Protein AF-A0A7S1F095-F1 (afdb_monomer)

Sequence (383 aa):
MRNNSYHDTFQRATTIHGTDYAVVQHNVAYRCMGHNYFTEDGDEDYVLFEHNLAVAPVAHALLLSDDTDPAGFWLPGFGQWHRHNLATNCVRGWRIQVHAGAGAASTDMTFFNNSAHACGFGWHLKPPHAPPTMNTFYSFTAFRCNVGMFYYGTGNIVHEDHRFVECNTGHFQNHLVPNDIHTPPFFLDVYLVGNVEQNATVTKVNSHGLRAPKDGAFWFVSGMTAINYFDQPVTFGCFKNICTMRYERSKFVNSEVYTFSSLGKTGIIHDIDGTMTGHANAFITGFKEYLAFPDLCWNSSNHANGIVCGSDGSLRIRLLEVDKPNPWQLVATSLTVVTTAGADQIDYDTEEFYGWGIPVITGQTYDLKVDVSNSWTSFQLTY

Structure (mmCIF, N/CA/C/O backbone):
data_AF-A0A7S1F095-F1
#
_entry.id   AF-A0A7S1F095-F1
#
loop_
_atom_site.group_PDB
_atom_site.id
_atom_site.type_symbol
_atom_site.label_atom_id
_atom_site.label_alt_id
_atom_site.label_comp_id
_atom_site.label_asym_id
_atom_site.label_entity_id
_atom_site.label_seq_id
_atom_site.pdbx_PDB_ins_code
_atom_site.Cartn_x
_atom_site.Cartn_y
_atom_site.Cartn_z
_atom_site.occupancy
_atom_site.B_iso_or_equiv
_atom_site.auth_seq_id
_atom_site.auth_comp_id
_atom_site.auth_asym_id
_atom_site.auth_atom_id
_atom_site.pdbx_PDB_model_num
ATOM 1 N N . MET A 1 1 ? 10.317 1.646 -29.746 1.00 92.00 1 MET A N 1
ATOM 2 C CA . MET A 1 1 ? 11.625 1.024 -29.445 1.00 92.00 1 MET A CA 1
ATOM 3 C C . MET A 1 1 ? 11.418 -0.427 -29.033 1.00 92.00 1 MET A C 1
ATOM 5 O O . MET A 1 1 ? 10.626 -0.680 -28.130 1.00 92.00 1 MET A O 1
ATOM 9 N N . ARG A 1 2 ? 12.052 -1.389 -29.719 1.00 96.56 2 ARG A N 1
ATOM 10 C CA . ARG A 1 2 ? 11.865 -2.822 -29.434 1.00 96.56 2 ARG A CA 1
ATOM 11 C C . ARG A 1 2 ? 13.169 -3.611 -29.470 1.00 96.56 2 ARG A C 1
ATOM 13 O O . ARG A 1 2 ? 13.981 -3.337 -30.349 1.00 96.56 2 ARG A O 1
ATOM 20 N N . ASN A 1 3 ? 13.310 -4.605 -28.589 1.00 98.00 3 ASN A N 1
ATOM 21 C CA . ASN A 1 3 ? 14.433 -5.556 -28.558 1.00 98.00 3 ASN A CA 1
ATOM 22 C C . ASN A 1 3 ? 15.817 -4.902 -28.382 1.00 98.00 3 ASN A C 1
ATOM 24 O O . ASN A 1 3 ? 16.787 -5.329 -29.006 1.00 98.00 3 ASN A O 1
ATOM 28 N N . ASN A 1 4 ? 15.912 -3.852 -27.562 1.00 97.94 4 ASN A N 1
ATOM 29 C CA . ASN A 1 4 ? 17.173 -3.156 -27.289 1.00 97.94 4 ASN A CA 1
ATOM 30 C C . ASN A 1 4 ? 17.729 -3.518 -25.912 1.00 97.94 4 ASN A C 1
ATOM 32 O O . ASN A 1 4 ? 16.985 -3.855 -24.991 1.00 97.94 4 ASN A O 1
ATOM 36 N N . SER A 1 5 ? 19.043 -3.371 -25.766 1.00 97.44 5 SER A N 1
ATOM 37 C CA . SER A 1 5 ? 19.730 -3.423 -24.479 1.00 97.44 5 SER A CA 1
ATOM 38 C C . SER A 1 5 ? 20.489 -2.119 -24.274 1.00 97.44 5 SER A C 1
ATOM 40 O O . SER A 1 5 ? 21.421 -1.819 -25.016 1.00 97.44 5 SER A O 1
ATOM 42 N N . TYR A 1 6 ? 20.095 -1.362 -23.258 1.00 97.88 6 TYR A N 1
ATOM 43 C CA . TYR A 1 6 ? 20.777 -0.165 -22.789 1.00 97.88 6 TYR A CA 1
ATOM 44 C C . TYR A 1 6 ? 21.553 -0.538 -21.533 1.00 97.88 6 TYR A C 1
ATOM 46 O O . TYR A 1 6 ? 20.979 -1.104 -20.600 1.00 97.88 6 TYR A O 1
ATOM 54 N N . HIS A 1 7 ? 22.851 -0.258 -21.503 1.00 96.88 7 HIS A N 1
ATOM 55 C CA . HIS A 1 7 ? 23.661 -0.528 -20.325 1.00 96.88 7 HIS A CA 1
ATOM 56 C C . HIS A 1 7 ? 24.694 0.573 -20.095 1.00 96.88 7 HIS A C 1
ATOM 58 O O . HIS A 1 7 ? 25.282 1.074 -21.053 1.00 96.88 7 HIS A O 1
ATOM 64 N N . ASP A 1 8 ? 24.880 0.959 -18.831 1.00 97.50 8 ASP A N 1
ATOM 65 C CA . ASP A 1 8 ? 25.903 1.919 -18.387 1.00 97.50 8 ASP A CA 1
ATOM 66 C C . ASP A 1 8 ? 25.904 3.243 -19.185 1.00 97.50 8 ASP A C 1
ATOM 68 O O . ASP A 1 8 ? 26.946 3.848 -19.448 1.00 97.50 8 ASP A O 1
ATOM 72 N N . THR A 1 9 ? 24.723 3.698 -19.608 1.00 95.88 9 THR A N 1
ATOM 73 C CA . THR A 1 9 ? 24.556 4.927 -20.389 1.00 95.88 9 THR A CA 1
ATOM 74 C C . THR A 1 9 ? 24.689 6.160 -19.497 1.00 95.88 9 THR A C 1
ATOM 76 O O . THR A 1 9 ? 24.161 6.191 -18.390 1.00 95.88 9 THR A O 1
ATOM 79 N N . PHE A 1 10 ? 25.306 7.235 -20.002 1.00 95.31 10 PHE A N 1
ATOM 80 C CA . PHE A 1 10 ? 25.390 8.537 -19.310 1.00 95.31 10 PHE A CA 1
ATOM 81 C C . PHE A 1 10 ? 24.090 9.367 -19.372 1.00 95.31 10 PHE A C 1
ATOM 83 O O . PHE A 1 10 ? 24.093 10.562 -19.090 1.00 95.31 10 PHE A O 1
ATOM 90 N N . GLN A 1 11 ? 22.997 8.742 -19.806 1.00 93.06 11 GLN A N 1
ATOM 91 C CA . GLN A 1 11 ? 21.661 9.303 -20.006 1.00 93.06 11 GLN A CA 1
ATOM 92 C C . GLN A 1 11 ? 20.618 8.217 -19.710 1.00 93.06 11 GLN A C 1
ATOM 94 O O . GLN A 1 11 ? 20.976 7.038 -19.587 1.00 93.06 11 GLN A O 1
ATOM 99 N N . ARG A 1 12 ? 19.339 8.606 -19.670 1.00 95.38 12 ARG A N 1
ATOM 100 C CA . ARG A 1 12 ? 18.192 7.692 -19.546 1.00 95.38 12 ARG A CA 1
ATOM 101 C C . ARG A 1 12 ? 18.194 6.646 -20.663 1.00 95.38 12 ARG A C 1
ATOM 103 O O . ARG A 1 12 ? 18.709 6.901 -21.753 1.00 95.38 12 ARG A O 1
ATOM 110 N N . ALA A 1 13 ? 17.604 5.475 -20.418 1.00 96.81 13 ALA A N 1
ATOM 111 C CA . ALA A 1 13 ? 17.544 4.420 -21.437 1.00 96.81 13 ALA A CA 1
ATOM 112 C C . ALA A 1 13 ? 16.537 4.763 -22.543 1.00 96.81 13 ALA A C 1
ATOM 114 O O . ALA A 1 13 ? 16.790 4.570 -23.731 1.00 96.81 13 ALA A O 1
ATOM 115 N N . THR A 1 14 ? 15.371 5.277 -22.160 1.00 96.75 14 THR A N 1
ATOM 116 C CA . THR A 1 14 ? 14.345 5.737 -23.092 1.00 96.75 14 THR A CA 1
ATOM 117 C C . THR A 1 14 ? 13.612 6.925 -22.494 1.00 96.75 14 THR A C 1
ATOM 119 O O . THR A 1 14 ? 13.040 6.814 -21.412 1.00 96.75 14 THR A O 1
ATOM 122 N N . THR A 1 15 ? 13.601 8.023 -23.243 1.00 94.56 15 THR A N 1
ATOM 123 C CA . THR A 1 15 ? 12.754 9.189 -22.992 1.00 94.56 15 THR A CA 1
ATOM 124 C C . THR A 1 15 ? 11.673 9.238 -24.064 1.00 94.56 15 THR A C 1
ATOM 126 O O . THR A 1 15 ? 11.970 9.093 -25.253 1.00 94.56 15 THR A O 1
ATOM 129 N N . ILE A 1 16 ? 10.434 9.438 -23.639 1.00 93.38 16 ILE A N 1
ATOM 130 C CA . ILE A 1 16 ? 9.281 9.730 -24.482 1.00 93.38 16 ILE A CA 1
ATOM 131 C C . ILE A 1 16 ? 8.815 11.118 -24.061 1.00 93.38 16 ILE A C 1
ATOM 133 O O . ILE A 1 16 ? 8.598 11.340 -22.876 1.00 93.38 16 ILE A O 1
ATOM 137 N N . HIS A 1 17 ? 8.736 12.037 -25.016 1.00 90.75 17 HIS A N 1
ATOM 138 C CA . HIS A 1 17 ? 8.408 13.436 -24.766 1.00 90.75 17 HIS A CA 1
ATOM 139 C C . HIS A 1 17 ? 7.457 13.918 -25.861 1.00 90.75 17 HIS A C 1
ATOM 141 O O . HIS A 1 17 ? 7.792 13.783 -27.047 1.00 90.75 17 HIS A O 1
ATOM 147 N N . GLY A 1 18 ? 6.282 14.431 -25.489 1.00 87.25 18 GLY A N 1
ATOM 148 C CA . GLY A 1 18 ? 5.264 14.930 -26.425 1.00 87.25 18 GLY A CA 1
ATOM 149 C C . GLY A 1 18 ? 4.903 13.929 -27.529 1.00 87.25 18 GLY A C 1
ATOM 150 O O . GLY A 1 18 ? 4.821 14.292 -28.705 1.00 87.25 18 GLY A O 1
ATOM 151 N N . THR A 1 19 ? 4.825 12.636 -27.187 1.00 90.06 19 THR A N 1
ATOM 152 C CA . THR A 1 19 ? 4.617 11.543 -28.149 1.00 90.06 19 THR A CA 1
ATOM 153 C C . THR A 1 19 ? 3.543 10.568 -27.678 1.00 90.06 19 THR A C 1
ATOM 155 O O . THR A 1 19 ? 3.777 9.776 -26.765 1.00 90.06 19 THR A O 1
ATOM 158 N N . ASP A 1 20 ? 2.433 10.521 -28.410 1.00 89.69 20 ASP A N 1
ATOM 159 C CA . ASP A 1 20 ? 1.357 9.554 -28.182 1.00 89.69 20 ASP A CA 1
ATOM 160 C C . ASP A 1 20 ? 1.628 8.198 -28.845 1.00 89.69 20 ASP A C 1
ATOM 162 O O . ASP A 1 20 ? 2.347 8.088 -29.845 1.00 89.69 20 ASP A O 1
ATOM 166 N N . TYR A 1 21 ? 0.997 7.144 -28.320 1.00 92.06 21 TYR A N 1
ATOM 167 C CA . TYR A 1 21 ? 1.010 5.781 -28.874 1.00 92.06 21 TYR A CA 1
ATOM 168 C C . TYR A 1 21 ? 2.414 5.186 -29.068 1.00 92.06 21 TYR A C 1
ATOM 170 O O . TYR A 1 21 ? 2.614 4.245 -29.850 1.00 92.06 21 TYR A O 1
ATOM 178 N N . ALA A 1 22 ? 3.414 5.712 -28.359 1.00 94.94 22 ALA A N 1
ATOM 179 C CA . ALA A 1 22 ? 4.757 5.168 -28.395 1.00 94.94 22 ALA A CA 1
ATOM 180 C C . ALA A 1 22 ? 4.749 3.716 -27.893 1.00 94.94 22 ALA A C 1
ATOM 182 O O . ALA A 1 22 ? 4.138 3.384 -26.879 1.00 94.94 22 ALA A O 1
ATOM 183 N N . VAL A 1 23 ? 5.461 2.833 -28.599 1.00 97.62 23 VAL A N 1
ATOM 184 C CA . VAL A 1 23 ? 5.600 1.427 -28.199 1.00 97.62 23 VAL A CA 1
ATOM 185 C C . VAL A 1 23 ? 7.027 1.155 -27.750 1.00 97.62 23 VAL A C 1
ATOM 187 O O . VAL A 1 23 ? 7.952 1.155 -28.571 1.00 97.62 23 VAL A O 1
ATOM 190 N N . VAL A 1 24 ? 7.199 0.865 -26.464 1.00 98.19 24 VAL A N 1
ATOM 191 C CA . VAL A 1 24 ? 8.459 0.467 -25.832 1.00 98.19 24 VAL A CA 1
ATOM 192 C C . VAL A 1 24 ? 8.303 -0.957 -25.324 1.00 98.19 24 VAL A C 1
ATOM 194 O O . VAL A 1 24 ? 7.600 -1.206 -24.349 1.00 98.19 24 VAL A O 1
ATOM 197 N N . GLN A 1 25 ? 8.922 -1.917 -26.013 1.00 98.44 25 GLN A N 1
ATOM 198 C CA . GLN A 1 25 ? 8.675 -3.332 -25.741 1.00 98.44 25 GLN A CA 1
ATOM 199 C C . GLN A 1 25 ? 9.932 -4.198 -25.784 1.00 98.44 25 GLN A C 1
ATOM 201 O O . GLN A 1 25 ? 10.768 -4.005 -26.665 1.00 98.44 25 GLN A O 1
ATOM 206 N N . HIS A 1 26 ? 10.034 -5.204 -24.916 1.00 98.62 26 HIS A N 1
ATOM 207 C CA . HIS A 1 26 ? 11.139 -6.176 -24.928 1.00 98.62 26 HIS A CA 1
ATOM 208 C C . HIS A 1 26 ? 12.529 -5.532 -24.818 1.00 98.62 26 HIS A C 1
ATOM 210 O O . HIS A 1 26 ? 13.480 -5.976 -25.462 1.00 98.62 26 HIS A O 1
ATOM 216 N N . ASN A 1 27 ? 12.656 -4.442 -24.063 1.00 98.69 27 ASN A N 1
ATOM 217 C CA . ASN A 1 27 ? 13.944 -3.793 -23.852 1.00 98.69 27 ASN A CA 1
ATOM 218 C C . ASN A 1 27 ? 14.511 -4.142 -22.473 1.00 98.69 27 ASN A C 1
ATOM 220 O O . ASN A 1 27 ? 13.770 -4.422 -21.532 1.00 98.69 27 ASN A O 1
ATOM 224 N N . VAL A 1 28 ? 15.833 -4.070 -22.350 1.00 98.75 28 VAL A N 1
ATOM 225 C CA . VAL A 1 28 ? 16.550 -4.156 -21.076 1.00 98.75 28 VAL A CA 1
ATOM 226 C C . VAL A 1 28 ? 17.274 -2.837 -20.840 1.00 98.75 28 VAL A C 1
ATOM 228 O O . VAL A 1 28 ? 17.957 -2.347 -21.734 1.00 98.75 28 VAL A O 1
ATOM 231 N N . ALA A 1 29 ? 17.138 -2.275 -19.645 1.00 98.62 29 ALA A N 1
ATOM 232 C CA . ALA A 1 29 ? 17.885 -1.115 -19.181 1.00 98.62 29 ALA A CA 1
ATOM 233 C C . ALA A 1 29 ? 18.638 -1.482 -17.897 1.00 98.62 29 ALA A C 1
ATOM 235 O O . ALA A 1 29 ? 18.014 -1.814 -16.888 1.00 98.62 29 ALA A O 1
ATOM 236 N N . TYR A 1 30 ? 19.970 -1.448 -17.935 1.00 98.56 30 TYR A N 1
ATOM 237 C CA . TYR A 1 30 ? 20.841 -1.843 -16.828 1.00 98.56 30 TYR A CA 1
ATOM 238 C C . TYR A 1 30 ? 21.819 -0.727 -16.470 1.00 98.56 30 TYR A C 1
ATOM 240 O O . TYR A 1 30 ? 22.659 -0.353 -17.283 1.00 98.56 30 TYR A O 1
ATOM 248 N N . ARG A 1 31 ? 21.756 -0.216 -15.235 1.00 97.94 31 ARG A N 1
ATOM 249 C CA . ARG A 1 31 ? 22.688 0.822 -14.752 1.00 97.94 31 ARG A CA 1
ATOM 250 C C . ARG A 1 31 ? 22.759 2.074 -15.640 1.00 97.94 31 ARG A C 1
ATOM 252 O O . ARG A 1 31 ? 23.811 2.697 -15.759 1.00 97.94 31 ARG A O 1
ATOM 259 N N . CYS A 1 32 ? 21.649 2.451 -16.266 1.00 97.94 32 CYS A N 1
ATOM 260 C CA . CYS A 1 32 ? 21.550 3.725 -16.971 1.00 97.94 32 CYS A CA 1
ATOM 261 C C . CYS A 1 32 ? 21.511 4.881 -15.959 1.00 97.94 32 CYS A C 1
ATOM 263 O O . CYS A 1 32 ? 20.953 4.738 -14.869 1.00 97.94 32 CYS A O 1
ATOM 265 N N . MET A 1 33 ? 22.119 6.015 -16.307 1.00 97.44 33 MET A N 1
ATOM 266 C CA . MET A 1 33 ? 22.045 7.240 -15.508 1.00 97.44 33 MET A CA 1
ATOM 267 C C . MET A 1 33 ? 20.665 7.899 -15.658 1.00 97.44 33 MET A C 1
ATOM 269 O O . MET A 1 33 ? 20.157 8.027 -16.769 1.00 97.44 33 MET A O 1
ATOM 273 N N . GLY A 1 34 ? 20.079 8.362 -14.556 1.00 96.69 34 GLY A N 1
ATOM 274 C CA . GLY A 1 34 ? 18.705 8.863 -14.504 1.00 96.69 34 GLY A CA 1
ATOM 275 C C . GLY A 1 34 ? 17.657 7.750 -14.511 1.00 96.69 34 GLY A C 1
ATOM 276 O O . GLY A 1 34 ? 17.954 6.590 -14.219 1.00 96.69 34 GLY A O 1
ATOM 277 N N . HIS A 1 35 ? 16.403 8.098 -14.803 1.00 96.88 35 HIS A N 1
ATOM 278 C CA . HIS A 1 35 ? 15.335 7.101 -14.953 1.00 96.88 35 HIS A CA 1
ATOM 279 C C . HIS A 1 35 ? 15.621 6.157 -16.138 1.00 96.88 35 HIS A C 1
ATOM 281 O O . HIS A 1 35 ? 16.143 6.582 -17.168 1.00 96.88 35 HIS A O 1
ATOM 287 N N . ASN A 1 36 ? 15.252 4.877 -16.032 1.00 98.06 36 ASN A N 1
ATOM 288 C CA . ASN A 1 36 ? 15.426 3.947 -17.154 1.00 98.06 36 ASN A CA 1
ATOM 289 C C . ASN A 1 36 ? 14.403 4.249 -18.263 1.00 98.06 36 ASN A C 1
ATOM 291 O O . ASN A 1 36 ? 14.785 4.665 -19.356 1.00 98.06 36 ASN A O 1
ATOM 295 N N . TYR A 1 37 ? 13.113 4.078 -17.971 1.00 97.81 37 TYR A N 1
ATOM 296 C CA . TYR A 1 37 ? 12.012 4.412 -18.875 1.00 97.81 37 TYR A CA 1
ATOM 297 C C . TYR A 1 37 ? 11.272 5.640 -18.345 1.00 97.81 37 TYR A C 1
ATOM 299 O O . TYR A 1 37 ? 10.747 5.604 -17.232 1.00 97.81 37 TYR A O 1
ATOM 307 N N . PHE A 1 38 ? 11.264 6.719 -19.123 1.00 94.56 38 PHE A N 1
ATOM 308 C CA . PHE A 1 38 ? 10.806 8.042 -18.707 1.00 94.56 38 PHE A CA 1
ATOM 309 C C . PHE A 1 38 ? 9.848 8.625 -19.749 1.00 94.56 38 PHE A C 1
ATOM 311 O O . PHE A 1 38 ? 10.194 8.723 -20.924 1.00 94.56 38 PHE A O 1
ATOM 318 N N . THR A 1 39 ? 8.649 8.989 -19.318 1.00 90.75 39 THR A N 1
ATOM 319 C CA . THR A 1 39 ? 7.674 9.802 -20.071 1.00 90.75 39 THR A CA 1
ATOM 320 C C . THR A 1 39 ? 7.653 11.173 -19.424 1.00 90.75 39 THR A C 1
ATOM 322 O O . THR A 1 39 ? 7.488 11.163 -18.223 1.00 90.75 39 THR A O 1
ATOM 325 N N . GLU A 1 40 ? 7.888 12.290 -20.098 1.00 84.69 40 GLU A N 1
ATOM 326 C CA . GLU A 1 40 ? 8.374 13.515 -19.436 1.00 84.69 40 GLU A CA 1
ATOM 327 C C . GLU A 1 40 ? 7.278 14.423 -18.864 1.00 84.69 40 GLU A C 1
ATOM 329 O O . GLU A 1 40 ? 7.224 14.623 -17.648 1.00 84.69 40 GLU A O 1
ATOM 334 N N . ASP A 1 41 ? 6.399 14.953 -19.714 1.00 75.44 41 ASP A N 1
ATOM 335 C CA . ASP A 1 41 ? 5.518 16.074 -19.350 1.00 75.44 41 ASP A CA 1
ATOM 336 C C . ASP A 1 41 ? 4.057 15.654 -19.140 1.00 75.44 41 ASP A C 1
ATOM 338 O O . ASP A 1 41 ? 3.227 16.426 -18.649 1.00 75.44 41 ASP A O 1
ATOM 342 N N . GLY A 1 42 ? 3.725 14.404 -19.455 1.00 75.94 42 GLY A N 1
ATOM 343 C CA . GLY A 1 42 ? 2.394 13.844 -19.266 1.00 75.94 42 GLY A CA 1
ATOM 344 C C . GLY A 1 42 ? 1.391 14.275 -20.320 1.00 75.94 42 GLY A C 1
ATOM 345 O O . GLY A 1 42 ? 0.220 13.948 -20.186 1.00 75.94 42 GLY A O 1
ATOM 346 N N . ASP A 1 43 ? 1.830 14.980 -21.359 1.00 76.19 43 ASP A N 1
ATOM 347 C CA . ASP A 1 43 ? 1.086 15.136 -22.607 1.00 76.19 43 ASP A CA 1
ATOM 348 C C . ASP A 1 43 ? 1.279 13.930 -23.550 1.00 76.19 43 ASP A C 1
ATOM 350 O O . ASP A 1 43 ? 0.884 13.994 -24.709 1.00 76.19 43 ASP A O 1
ATOM 354 N N . GLU A 1 44 ? 1.883 12.835 -23.062 1.00 84.62 44 GLU A N 1
ATOM 355 C CA . GLU A 1 44 ? 2.032 11.572 -23.784 1.00 84.62 44 GLU A CA 1
ATOM 356 C C . GLU A 1 44 ? 0.930 10.569 -23.426 1.00 84.62 44 GLU A C 1
ATOM 358 O O . GLU A 1 44 ? 0.956 9.927 -22.368 1.00 84.62 44 GLU A O 1
ATOM 363 N N . ASP A 1 45 ? 0.006 10.348 -24.356 1.00 81.88 45 ASP A N 1
ATOM 364 C CA . ASP A 1 45 ? -1.109 9.430 -24.165 1.00 81.88 45 ASP A CA 1
ATOM 365 C C . ASP A 1 45 ? -0.859 8.041 -24.779 1.00 81.88 45 ASP A C 1
ATOM 367 O O . ASP A 1 45 ? -0.198 7.863 -25.808 1.00 81.88 45 ASP A O 1
ATOM 371 N N . TYR A 1 46 ? -1.445 7.010 -24.158 1.00 86.81 46 TYR A N 1
ATOM 372 C CA . TYR A 1 46 ? -1.498 5.635 -24.683 1.00 86.81 46 TYR A CA 1
ATOM 373 C C . TYR A 1 46 ? -0.132 5.003 -24.988 1.00 86.81 46 TYR A C 1
ATOM 375 O O . TYR A 1 46 ? -0.005 4.126 -25.851 1.00 86.81 46 TYR A O 1
ATOM 383 N N . VAL A 1 47 ? 0.907 5.418 -24.264 1.00 91.81 47 VAL A N 1
ATOM 384 C CA . VAL A 1 47 ? 2.226 4.793 -24.356 1.00 91.81 47 VAL A CA 1
ATOM 385 C C . VAL A 1 47 ? 2.152 3.355 -23.844 1.00 91.81 47 VAL A C 1
ATOM 387 O O . VAL A 1 47 ? 1.745 3.101 -22.708 1.00 91.81 47 VAL A O 1
ATOM 390 N N . LEU A 1 48 ? 2.600 2.407 -24.668 1.00 96.12 48 LEU A N 1
ATOM 391 C CA . LEU A 1 48 ? 2.712 0.999 -24.304 1.00 96.12 48 LEU A CA 1
ATOM 392 C C . LEU A 1 48 ? 4.129 0.676 -23.824 1.00 96.12 48 LEU A C 1
ATOM 394 O O . LEU A 1 48 ? 5.066 0.630 -24.625 1.00 96.12 48 LEU A O 1
ATOM 398 N N . PHE A 1 49 ? 4.248 0.337 -22.543 1.00 98.12 49 PHE A N 1
ATOM 399 C CA . PHE A 1 49 ? 5.394 -0.348 -21.958 1.00 98.12 49 PHE A CA 1
ATOM 400 C C . PHE A 1 49 ? 5.057 -1.818 -21.747 1.00 98.12 49 PHE A C 1
ATOM 402 O O . PHE A 1 49 ? 4.221 -2.155 -20.906 1.00 98.12 49 PHE A O 1
ATOM 409 N N . GLU A 1 50 ? 5.725 -2.714 -22.470 1.00 98.62 50 GLU A N 1
ATOM 410 C CA . GLU A 1 50 ? 5.478 -4.144 -22.305 1.00 98.62 50 GLU A CA 1
ATOM 411 C C . GLU A 1 50 ? 6.726 -5.029 -22.378 1.00 98.62 50 GLU A C 1
ATOM 413 O O . GLU A 1 50 ? 7.589 -4.850 -23.233 1.00 98.62 50 GLU A O 1
ATOM 418 N N . HIS A 1 51 ? 6.830 -6.014 -21.483 1.00 98.69 51 HIS A N 1
ATOM 419 C CA . HIS A 1 51 ? 7.979 -6.929 -21.415 1.00 98.69 51 HIS A CA 1
ATOM 420 C C . HIS A 1 51 ? 9.344 -6.228 -21.292 1.00 98.69 51 HIS A C 1
ATOM 422 O O . HIS A 1 51 ? 10.355 -6.741 -21.771 1.00 98.69 51 HIS A O 1
ATOM 428 N N . ASN A 1 52 ? 9.397 -5.048 -20.672 1.00 98.81 52 ASN A N 1
ATOM 429 C CA . ASN A 1 52 ? 10.659 -4.362 -20.416 1.00 98.81 52 ASN A CA 1
ATOM 430 C C . ASN A 1 52 ? 11.232 -4.738 -19.048 1.00 98.81 52 ASN A C 1
ATOM 432 O O . ASN A 1 52 ? 10.496 -4.969 -18.085 1.00 98.81 52 ASN A O 1
ATOM 436 N N . LEU A 1 53 ? 12.559 -4.738 -18.962 1.00 98.81 53 LEU A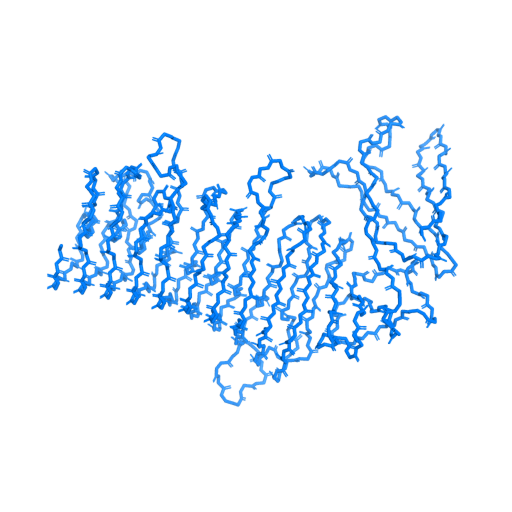 N 1
ATOM 437 C CA . LEU A 1 53 ? 13.313 -4.968 -17.740 1.00 98.81 53 LEU A CA 1
ATOM 438 C C . LEU A 1 53 ? 14.104 -3.710 -17.373 1.00 98.81 53 LEU A C 1
ATOM 440 O O . LEU A 1 53 ? 15.020 -3.317 -18.091 1.00 98.81 53 LEU A O 1
ATOM 444 N N . ALA A 1 54 ? 13.789 -3.113 -16.228 1.00 98.75 54 ALA A N 1
ATOM 445 C CA . ALA A 1 54 ? 14.535 -2.006 -15.649 1.00 98.75 54 ALA A CA 1
ATOM 446 C C . ALA A 1 54 ? 15.363 -2.486 -14.450 1.00 98.75 54 ALA A C 1
ATOM 448 O O . ALA A 1 54 ? 14.814 -3.013 -13.483 1.00 98.75 54 ALA A O 1
ATOM 449 N N . VAL A 1 55 ? 16.678 -2.278 -14.489 1.00 98.62 55 VAL A N 1
ATOM 450 C CA . VAL A 1 55 ? 17.609 -2.743 -13.457 1.00 98.62 55 VAL A CA 1
ATOM 451 C C . VAL A 1 55 ? 18.504 -1.609 -12.979 1.00 98.62 55 VAL A C 1
ATOM 453 O O . VAL A 1 55 ? 19.241 -1.024 -13.773 1.00 98.62 55 VAL A O 1
ATOM 456 N N . ALA A 1 56 ? 18.488 -1.370 -11.667 1.00 98.12 56 ALA A N 1
ATOM 457 C CA . ALA A 1 56 ? 19.456 -0.534 -10.953 1.00 98.12 56 ALA A CA 1
ATOM 458 C C . ALA A 1 56 ? 19.779 0.818 -11.635 1.00 98.12 56 ALA A C 1
ATOM 460 O O . ALA A 1 56 ? 20.950 1.071 -11.924 1.00 98.12 56 ALA A O 1
ATOM 461 N N . PRO A 1 57 ? 18.776 1.675 -11.915 1.00 97.81 57 PRO A N 1
ATOM 462 C CA . PRO A 1 57 ? 19.031 3.018 -12.431 1.00 97.81 57 PRO A CA 1
ATOM 463 C C . PRO A 1 57 ? 19.926 3.811 -11.464 1.00 97.81 57 PRO A C 1
ATOM 465 O O . PRO A 1 57 ? 19.849 3.635 -10.243 1.00 97.81 57 PRO A O 1
ATOM 468 N N . VAL A 1 58 ? 20.785 4.676 -12.003 1.00 97.75 58 VAL A N 1
ATOM 469 C CA . VAL A 1 58 ? 21.843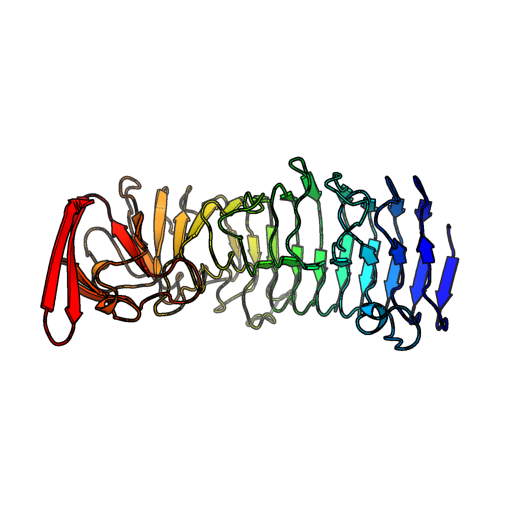 5.370 -11.253 1.00 97.75 58 VAL A CA 1
ATOM 470 C C . VAL A 1 58 ? 21.553 6.864 -11.194 1.00 97.75 58 VAL A C 1
ATOM 472 O O . VAL A 1 58 ? 21.263 7.482 -12.211 1.00 97.75 58 VAL A O 1
ATOM 475 N N . ALA A 1 59 ? 21.630 7.462 -10.005 1.00 96.62 59 ALA A N 1
ATOM 476 C CA . ALA A 1 59 ? 21.340 8.884 -9.832 1.00 96.62 59 ALA A CA 1
ATOM 477 C C . ALA A 1 59 ? 22.306 9.768 -10.639 1.00 96.62 59 ALA A C 1
ATOM 479 O O . ALA A 1 59 ? 23.508 9.497 -10.684 1.00 96.62 59 ALA A O 1
ATOM 480 N N . HIS A 1 60 ? 21.797 10.851 -11.232 1.00 94.31 60 HIS A N 1
ATOM 481 C CA . HIS A 1 60 ? 22.609 11.772 -12.027 1.00 94.31 60 HIS A CA 1
ATOM 482 C C . HIS A 1 60 ? 22.202 13.233 -11.817 1.00 94.31 60 HIS A C 1
ATOM 484 O O . HIS A 1 60 ? 21.105 13.647 -12.170 1.00 94.31 60 HIS A O 1
ATOM 490 N N . ALA A 1 61 ? 23.118 14.041 -11.278 1.00 90.88 61 ALA A N 1
ATOM 491 C CA . ALA A 1 61 ? 22.827 15.416 -10.857 1.00 90.88 61 ALA A CA 1
ATOM 492 C C . ALA A 1 61 ? 22.832 16.463 -11.988 1.00 90.88 61 ALA A C 1
ATOM 494 O O . ALA A 1 61 ? 22.475 17.610 -11.744 1.00 90.88 61 ALA A O 1
ATOM 495 N N . LEU A 1 62 ? 23.268 16.100 -13.201 1.00 90.88 62 LEU A N 1
ATOM 496 C CA . LEU A 1 62 ? 23.307 17.015 -14.355 1.00 90.88 62 LEU A CA 1
ATOM 497 C C . LEU A 1 62 ? 22.159 16.787 -15.358 1.00 90.88 62 LEU A C 1
ATOM 499 O O . LEU A 1 62 ? 22.164 17.410 -16.416 1.00 90.88 62 LEU A O 1
ATOM 503 N N . LEU A 1 63 ? 21.226 15.868 -15.068 1.00 89.94 63 LEU A N 1
ATOM 504 C CA . LEU A 1 63 ? 19.975 15.733 -15.830 1.00 89.94 63 LEU A CA 1
ATOM 505 C C . LEU A 1 63 ? 18.887 16.611 -15.186 1.00 89.94 63 LEU A C 1
ATOM 507 O O . LEU A 1 63 ? 19.203 17.651 -14.604 1.00 89.94 63 LEU A O 1
ATOM 511 N N . LEU A 1 64 ? 17.613 16.215 -15.274 1.00 88.62 64 LEU A N 1
ATOM 512 C CA . LEU A 1 64 ? 16.567 16.881 -14.507 1.00 88.62 64 LEU A CA 1
ATOM 513 C C . LEU A 1 64 ? 16.808 16.642 -13.015 1.00 88.62 64 LEU A C 1
ATOM 515 O O . LEU A 1 64 ? 17.396 15.640 -12.607 1.00 88.62 64 LEU A O 1
ATOM 519 N N . SER A 1 65 ? 16.318 17.555 -12.179 1.00 88.31 65 SER A N 1
ATOM 520 C CA . SER A 1 65 ? 16.431 17.419 -10.723 1.00 88.31 65 SER A CA 1
ATOM 521 C C . SER A 1 65 ? 15.837 16.100 -10.209 1.00 88.31 65 SER A C 1
ATOM 523 O O . SER A 1 65 ? 16.334 15.553 -9.224 1.00 88.31 65 SER A O 1
ATOM 525 N N . ASP A 1 66 ? 14.828 15.555 -10.896 1.00 88.75 66 ASP A N 1
ATOM 526 C CA . ASP A 1 66 ? 14.173 14.298 -10.528 1.00 88.75 66 ASP A CA 1
ATOM 527 C C . ASP A 1 66 ? 15.062 13.051 -10.724 1.00 88.75 66 ASP A C 1
ATOM 529 O O . ASP A 1 66 ? 14.937 12.087 -9.963 1.00 88.75 66 ASP A O 1
ATOM 533 N N . ASP A 1 67 ? 16.051 13.108 -11.630 1.00 92.94 67 ASP A N 1
ATOM 534 C CA . ASP A 1 67 ? 17.024 12.029 -11.885 1.00 92.94 67 ASP A CA 1
ATOM 535 C C . ASP A 1 67 ? 18.041 11.840 -10.749 1.00 92.94 67 ASP A C 1
ATOM 537 O O . ASP A 1 67 ? 18.847 10.905 -10.771 1.00 92.94 67 ASP A O 1
ATOM 541 N N . THR A 1 68 ? 18.019 12.704 -9.731 1.00 94.12 68 THR A N 1
ATOM 542 C CA . THR A 1 68 ? 18.755 12.471 -8.479 1.00 94.12 68 THR A CA 1
ATOM 543 C C . THR A 1 68 ? 18.144 11.340 -7.646 1.00 94.12 68 THR A C 1
ATOM 545 O O . THR A 1 68 ? 18.808 10.808 -6.757 1.00 94.12 68 THR A O 1
ATOM 548 N N . ASP A 1 69 ? 16.915 10.928 -7.967 1.00 93.12 69 ASP A N 1
ATOM 549 C CA . ASP A 1 69 ? 16.173 9.867 -7.294 1.00 93.12 69 ASP A CA 1
ATOM 550 C C . ASP A 1 69 ? 15.491 8.931 -8.321 1.00 93.12 69 ASP A C 1
ATOM 552 O O . ASP A 1 69 ? 14.263 8.875 -8.456 1.00 93.12 69 ASP A O 1
ATOM 556 N N . PRO A 1 70 ? 16.282 8.207 -9.126 1.00 95.75 70 PRO A N 1
ATOM 557 C CA . PRO A 1 70 ? 15.789 7.621 -10.357 1.00 95.75 70 PRO A CA 1
ATOM 558 C C . PRO A 1 70 ? 14.902 6.389 -10.130 1.00 95.75 70 PRO A C 1
ATOM 560 O O . PRO A 1 70 ? 14.939 5.706 -9.101 1.00 95.75 70 PRO A O 1
ATOM 563 N N . ALA A 1 71 ? 14.111 6.080 -11.154 1.00 97.75 71 ALA A N 1
ATOM 564 C CA . ALA A 1 71 ? 13.133 5.000 -11.150 1.00 97.75 71 ALA A CA 1
ATOM 565 C C . ALA A 1 71 ? 13.349 4.055 -12.332 1.00 97.75 71 ALA A C 1
ATOM 567 O O . ALA A 1 71 ? 13.927 4.438 -13.351 1.00 97.75 71 ALA A O 1
ATOM 568 N N . GLY A 1 72 ? 12.870 2.818 -12.195 1.00 98.44 72 GLY A N 1
ATOM 569 C CA . GLY A 1 72 ? 12.825 1.896 -13.327 1.00 98.44 72 GLY A CA 1
ATOM 570 C C . GLY A 1 72 ? 11.859 2.401 -14.399 1.00 98.44 72 GLY A C 1
ATOM 571 O O . GLY A 1 72 ? 12.230 2.544 -15.560 1.00 98.44 72 GLY A O 1
ATOM 572 N N . PHE A 1 73 ? 10.650 2.741 -13.969 1.00 98.12 73 PHE A N 1
ATOM 573 C CA . PHE A 1 73 ? 9.616 3.374 -14.772 1.00 98.12 73 PHE A CA 1
ATOM 574 C C . PHE A 1 73 ? 9.191 4.655 -14.070 1.00 98.12 73 PHE A C 1
ATOM 576 O O . PHE A 1 73 ? 8.797 4.629 -12.901 1.00 98.12 73 PHE A O 1
ATOM 583 N N . TRP A 1 74 ? 9.305 5.775 -14.766 1.00 95.69 74 TRP A N 1
ATOM 584 C CA . TRP A 1 74 ? 8.873 7.070 -14.279 1.00 95.69 74 TRP A CA 1
ATOM 585 C C . TRP A 1 74 ? 7.685 7.564 -15.087 1.00 95.69 74 TRP A C 1
ATOM 587 O O . TRP A 1 74 ? 7.699 7.470 -16.314 1.00 95.69 74 TRP A O 1
ATOM 597 N N . LEU A 1 75 ? 6.678 8.066 -14.379 1.00 91.12 75 LEU A N 1
ATOM 598 C CA . LEU A 1 75 ? 5.410 8.482 -14.943 1.00 91.12 75 LEU A CA 1
ATOM 599 C C . LEU A 1 75 ? 5.005 9.849 -14.362 1.00 91.12 75 LEU A C 1
ATOM 601 O O . LEU A 1 75 ? 4.983 9.993 -13.134 1.00 91.12 75 LEU A O 1
ATOM 605 N N . PRO A 1 76 ? 4.579 10.804 -15.201 1.00 87.56 76 PRO A N 1
ATOM 606 C CA . PRO A 1 76 ? 4.063 12.103 -14.787 1.00 87.56 76 PRO A CA 1
ATOM 607 C C . PRO A 1 76 ? 2.592 12.022 -14.342 1.00 87.56 76 PRO A C 1
ATOM 609 O O . PRO A 1 76 ? 1.988 13.031 -13.996 1.00 87.56 76 PRO A O 1
ATOM 612 N N . GLY A 1 77 ? 1.995 10.827 -14.347 1.00 86.56 77 GLY A N 1
ATOM 613 C CA . GLY A 1 77 ? 0.617 10.568 -13.942 1.00 86.56 77 GLY A CA 1
ATOM 614 C C . GLY A 1 77 ? 0.122 9.218 -14.457 1.00 86.56 77 GLY A C 1
ATOM 615 O O . GLY A 1 77 ? 0.912 8.296 -14.680 1.00 86.56 77 GLY A O 1
ATOM 616 N N . PHE A 1 78 ? -1.195 9.096 -14.603 1.00 86.75 78 PHE A N 1
ATOM 617 C CA . PHE A 1 78 ? -1.831 7.959 -15.273 1.00 86.75 78 PHE A CA 1
ATOM 618 C C . PHE A 1 78 ? -1.917 8.192 -16.801 1.00 86.75 78 PHE A C 1
ATOM 620 O O . PHE A 1 78 ? -1.412 9.200 -17.281 1.00 86.75 78 PHE A O 1
ATOM 627 N N . GLY A 1 79 ? -2.462 7.241 -17.574 1.00 84.12 79 GLY A N 1
ATOM 628 C CA . GLY A 1 79 ? -2.614 7.374 -19.042 1.00 84.12 79 GLY A CA 1
ATOM 629 C C . GLY A 1 79 ? -1.867 6.354 -19.901 1.00 84.12 79 GLY A C 1
ATOM 630 O O . GLY A 1 79 ? -2.039 6.288 -21.117 1.00 84.12 79 GLY A O 1
ATOM 631 N N . GLN A 1 80 ? -1.039 5.521 -19.276 1.00 88.81 80 GLN A N 1
ATOM 632 C CA . GLN A 1 80 ? -0.136 4.606 -19.974 1.00 88.81 80 GLN A CA 1
ATOM 633 C C . GLN A 1 80 ? -0.561 3.149 -19.794 1.00 88.81 80 GLN A C 1
ATOM 635 O O . GLN A 1 80 ? -1.304 2.797 -18.872 1.00 88.81 80 GLN A O 1
ATOM 640 N N . TRP A 1 81 ? -0.050 2.270 -20.654 1.00 94.69 81 TRP A N 1
ATOM 641 C CA . TRP A 1 81 ? -0.257 0.829 -20.557 1.00 94.69 81 TRP A CA 1
ATOM 642 C C . TRP A 1 81 ? 1.036 0.136 -20.152 1.00 94.69 81 TRP A C 1
ATOM 644 O O . TRP A 1 81 ? 1.978 0.041 -20.934 1.00 94.69 81 TRP A O 1
ATOM 654 N N . HIS A 1 82 ? 1.065 -0.391 -18.933 1.00 97.50 82 HIS A N 1
ATOM 655 C CA . HIS A 1 82 ? 2.190 -1.131 -18.374 1.00 97.50 82 HIS A CA 1
ATOM 656 C C . HIS A 1 82 ? 1.797 -2.593 -18.222 1.00 97.50 82 HIS A C 1
ATOM 658 O O . HIS A 1 82 ? 0.951 -2.927 -17.386 1.00 97.50 82 HIS A O 1
ATOM 664 N N . ARG A 1 83 ? 2.405 -3.474 -19.020 1.00 98.38 83 ARG A N 1
ATOM 665 C CA . ARG A 1 83 ? 2.108 -4.909 -19.003 1.00 98.38 83 ARG A CA 1
ATOM 666 C C . ARG A 1 83 ? 3.367 -5.758 -18.933 1.00 98.38 83 ARG A C 1
ATOM 668 O O . ARG A 1 83 ? 4.287 -5.554 -19.717 1.00 98.38 83 ARG A O 1
ATOM 675 N N . HIS A 1 84 ? 3.408 -6.761 -18.062 1.00 98.69 84 HIS A N 1
ATOM 676 C CA . HIS A 1 84 ? 4.499 -7.749 -18.058 1.00 98.69 84 HIS A CA 1
ATOM 677 C C . HIS A 1 84 ? 5.911 -7.163 -17.888 1.00 98.69 84 HIS A C 1
ATOM 679 O O . HIS A 1 84 ? 6.890 -7.767 -18.332 1.00 98.69 84 HIS A O 1
ATOM 685 N N . ASN A 1 85 ? 6.036 -5.980 -17.288 1.00 98.88 85 ASN A N 1
ATOM 686 C CA . ASN A 1 85 ? 7.328 -5.349 -17.054 1.00 98.88 85 ASN A CA 1
ATOM 687 C C . ASN A 1 85 ? 7.900 -5.773 -15.696 1.00 98.88 85 ASN A C 1
ATOM 689 O O . ASN A 1 85 ? 7.162 -6.061 -14.749 1.00 98.88 85 ASN A O 1
ATOM 693 N N . LEU A 1 86 ? 9.227 -5.753 -15.589 1.00 98.81 86 LEU A N 1
ATOM 694 C CA . LEU A 1 86 ? 9.958 -6.045 -14.361 1.00 98.81 86 LEU A CA 1
ATOM 695 C C . LEU A 1 86 ? 10.880 -4.877 -14.007 1.00 98.81 86 LEU A C 1
ATOM 697 O O . LEU A 1 86 ? 11.713 -4.468 -14.812 1.00 98.81 86 LEU A O 1
ATOM 701 N N . ALA A 1 87 ? 10.770 -4.376 -12.780 1.00 98.81 87 ALA A N 1
ATOM 702 C CA . ALA A 1 87 ? 11.741 -3.462 -12.192 1.00 98.81 87 ALA A CA 1
ATOM 703 C C . ALA A 1 87 ? 12.504 -4.167 -11.064 1.00 98.81 87 ALA A C 1
ATOM 705 O O . ALA A 1 87 ? 11.891 -4.784 -10.195 1.00 98.81 87 ALA A O 1
ATOM 706 N N . THR A 1 88 ? 13.835 -4.089 -11.043 1.00 98.56 88 THR A N 1
ATOM 707 C CA . THR A 1 88 ? 14.629 -4.712 -9.977 1.00 98.56 88 THR A CA 1
ATOM 708 C C . THR A 1 88 ? 15.818 -3.878 -9.521 1.00 98.56 88 THR A C 1
ATOM 710 O O . THR A 1 88 ? 16.469 -3.203 -10.319 1.00 98.56 88 THR A O 1
ATOM 713 N N . ASN A 1 89 ? 16.108 -3.927 -8.216 1.00 98.25 89 ASN A N 1
ATOM 714 C CA . ASN A 1 89 ? 17.182 -3.161 -7.573 1.00 98.25 89 ASN A CA 1
ATOM 715 C C . ASN A 1 89 ? 17.060 -1.644 -7.805 1.00 98.25 89 ASN A C 1
ATOM 717 O O . ASN A 1 89 ? 18.055 -0.926 -7.841 1.00 98.25 89 ASN A O 1
ATOM 721 N N . CYS A 1 90 ? 15.835 -1.154 -7.994 1.00 98.12 90 CYS A N 1
ATOM 722 C CA . CYS A 1 90 ? 15.552 0.269 -8.155 1.00 98.12 90 CYS A CA 1
ATOM 723 C C . CYS A 1 90 ? 15.243 0.906 -6.798 1.00 98.12 90 CYS A C 1
ATOM 725 O O . CYS A 1 90 ? 14.589 0.286 -5.960 1.00 98.12 90 CYS A O 1
ATOM 727 N N . VAL A 1 91 ? 15.595 2.179 -6.596 1.00 96.31 91 VAL A N 1
ATOM 728 C CA . VAL A 1 91 ? 15.069 2.928 -5.440 1.00 96.31 91 VAL A CA 1
ATOM 729 C C . VAL A 1 91 ? 13.538 2.977 -5.522 1.00 96.31 91 VAL A C 1
ATOM 731 O O . VAL A 1 91 ? 12.857 2.689 -4.539 1.00 96.31 91 VAL A O 1
ATOM 734 N N . ARG A 1 92 ? 12.998 3.232 -6.722 1.00 97.56 92 ARG A N 1
ATOM 735 C CA . ARG A 1 92 ? 11.575 3.085 -7.066 1.00 97.56 92 ARG A CA 1
ATOM 736 C C . ARG A 1 92 ? 11.420 2.242 -8.328 1.00 97.56 92 ARG A C 1
ATOM 738 O O . ARG A 1 92 ? 12.043 2.544 -9.343 1.00 97.56 92 ARG A O 1
ATOM 745 N N . GLY A 1 93 ? 10.621 1.180 -8.267 1.00 98.31 93 GLY A N 1
ATOM 746 C CA . GLY A 1 93 ? 10.269 0.375 -9.435 1.00 98.31 93 GLY A CA 1
ATOM 747 C C . GLY A 1 93 ? 9.454 1.215 -10.410 1.00 98.31 93 GLY A C 1
ATOM 748 O O . GLY A 1 93 ? 9.970 1.604 -11.455 1.00 98.31 93 GLY A O 1
ATOM 749 N N . TRP A 1 94 ? 8.244 1.579 -9.988 1.00 98.12 94 TRP A N 1
ATOM 750 C CA . TRP A 1 94 ? 7.412 2.615 -10.596 1.00 98.12 94 TRP A CA 1
ATOM 751 C C . TRP A 1 94 ? 7.397 3.855 -9.707 1.00 98.12 94 TRP A C 1
ATOM 753 O O . TRP A 1 94 ? 7.090 3.762 -8.516 1.00 98.12 94 TRP A O 1
ATOM 763 N N . ARG A 1 95 ? 7.718 5.015 -10.279 1.00 95.56 95 ARG A N 1
ATOM 764 C CA . ARG A 1 95 ? 7.561 6.325 -9.641 1.00 95.56 95 ARG A CA 1
ATOM 765 C C . ARG A 1 95 ? 6.526 7.118 -10.424 1.00 95.56 95 ARG A C 1
ATOM 767 O O . ARG A 1 95 ? 6.770 7.451 -11.575 1.00 95.56 95 ARG A O 1
ATOM 774 N N . ILE A 1 96 ? 5.401 7.408 -9.783 1.00 92.19 96 ILE A N 1
ATOM 775 C CA . ILE A 1 96 ? 4.338 8.248 -10.324 1.00 92.19 96 ILE A CA 1
ATOM 776 C C . ILE A 1 96 ? 4.431 9.588 -9.606 1.00 92.19 96 ILE A C 1
ATOM 778 O O . ILE A 1 96 ? 4.253 9.647 -8.382 1.00 92.19 96 ILE A O 1
ATOM 782 N N . GLN A 1 97 ? 4.732 10.640 -10.358 1.00 88.69 97 GLN A N 1
ATOM 783 C CA . GLN A 1 97 ? 4.917 11.983 -9.837 1.00 88.69 97 GLN A CA 1
ATOM 784 C C . GLN A 1 97 ? 4.286 13.015 -10.758 1.00 88.69 97 GLN A C 1
ATOM 786 O O . GLN A 1 97 ? 4.852 13.398 -11.772 1.00 88.69 97 GLN A O 1
ATOM 791 N N . VAL A 1 98 ? 3.117 13.500 -10.353 1.00 79.19 98 VAL A N 1
ATOM 792 C CA . VAL A 1 98 ? 2.378 14.505 -11.114 1.00 79.19 98 VAL A CA 1
ATOM 793 C C . VAL A 1 98 ? 3.002 15.882 -10.942 1.00 79.19 98 VAL A C 1
ATOM 795 O O . VAL A 1 98 ? 3.151 16.366 -9.815 1.00 79.19 98 VAL A O 1
ATOM 798 N N . HIS A 1 99 ? 3.356 16.516 -12.059 1.00 72.44 99 HIS A N 1
ATOM 799 C CA . HIS A 1 99 ? 3.842 17.893 -12.097 1.00 72.44 99 HIS A CA 1
ATOM 800 C C . HIS A 1 99 ? 2.701 18.892 -12.309 1.00 72.44 99 HIS A C 1
ATOM 802 O O . HIS A 1 99 ? 1.705 18.610 -12.974 1.00 72.44 99 HIS A O 1
ATOM 808 N N . ALA A 1 100 ? 2.853 20.096 -11.753 1.00 57.22 100 ALA A N 1
ATOM 809 C CA . ALA A 1 100 ? 1.932 21.196 -12.015 1.00 57.22 100 ALA A CA 1
ATOM 810 C C . ALA A 1 100 ? 2.018 21.596 -13.498 1.00 57.22 100 ALA A C 1
ATOM 812 O O . ALA A 1 100 ? 3.084 21.992 -13.961 1.00 57.22 100 ALA A O 1
ATOM 813 N N . GLY A 1 101 ? 0.900 21.496 -14.221 1.00 54.50 101 GLY A N 1
ATOM 814 C CA . GLY A 1 101 ? 0.841 21.770 -15.661 1.00 54.50 101 GLY A CA 1
ATOM 815 C C . GLY A 1 101 ? 1.067 20.554 -16.562 1.00 54.50 101 GLY A C 1
ATOM 816 O O . GLY A 1 101 ? 1.013 20.722 -17.776 1.00 54.50 101 GLY A O 1
ATOM 817 N N . ALA A 1 102 ? 1.274 19.357 -15.997 1.00 55.66 102 ALA A N 1
ATOM 818 C CA . ALA A 1 102 ? 1.333 18.127 -16.780 1.00 55.66 102 ALA A CA 1
ATOM 819 C C . ALA A 1 102 ? 0.003 17.878 -17.510 1.00 55.66 102 ALA A C 1
ATOM 821 O O . ALA A 1 102 ? -1.072 18.035 -16.920 1.00 55.66 102 ALA A O 1
ATOM 822 N N . GLY A 1 103 ? 0.084 17.438 -18.769 1.00 51.97 103 GLY A N 1
ATOM 823 C CA . GLY A 1 103 ? -1.071 16.989 -19.559 1.00 51.97 103 GLY A CA 1
ATOM 824 C C . GLY A 1 103 ? -1.775 15.764 -18.963 1.00 51.97 103 GLY A C 1
ATOM 825 O O . GLY A 1 103 ? -2.911 15.477 -19.331 1.00 51.97 103 GLY A O 1
ATOM 826 N N . ALA A 1 104 ? -1.155 15.120 -17.963 1.00 52.66 104 ALA A N 1
ATOM 827 C CA . ALA A 1 104 ? -1.622 13.930 -17.254 1.00 52.66 104 ALA A CA 1
ATOM 828 C C . ALA A 1 104 ? -2.834 14.194 -16.334 1.00 52.66 104 ALA A C 1
ATOM 830 O O . ALA A 1 104 ? -3.047 13.512 -15.325 1.00 52.66 104 ALA A O 1
ATOM 831 N N . ALA A 1 105 ? -3.634 15.208 -16.666 1.00 53.31 105 ALA A N 1
ATOM 832 C CA . ALA A 1 105 ? -4.934 15.459 -16.087 1.00 53.31 105 ALA A CA 1
ATOM 833 C C . ALA A 1 105 ? -5.850 14.267 -16.390 1.00 53.31 105 ALA A C 1
ATOM 835 O O . ALA A 1 105 ? -6.504 14.190 -17.424 1.00 53.31 105 ALA A O 1
ATOM 836 N N . SER A 1 106 ? -5.892 13.343 -15.434 1.00 58.72 106 SER A N 1
ATOM 837 C CA . SER A 1 106 ? -6.948 12.354 -15.277 1.00 58.72 106 SER A CA 1
ATOM 838 C C . SER A 1 106 ? -7.199 11.501 -16.527 1.00 58.72 106 SER A C 1
ATOM 840 O O . SER A 1 106 ? -8.264 11.576 -17.135 1.00 58.72 106 SER A O 1
ATOM 842 N N . THR A 1 107 ? -6.258 10.633 -16.876 1.00 71.19 107 THR A N 1
ATOM 843 C CA . THR A 1 107 ? -6.504 9.533 -17.817 1.00 71.19 107 THR A CA 1
ATOM 844 C C . THR A 1 107 ? -6.397 8.194 -17.100 1.00 71.19 107 THR A C 1
ATOM 846 O O . THR A 1 107 ? -5.720 8.053 -16.083 1.00 71.19 107 THR A O 1
ATOM 849 N N . ASP A 1 108 ? -7.138 7.203 -17.581 1.00 84.19 108 ASP A N 1
ATOM 850 C CA . ASP A 1 108 ? -7.116 5.854 -17.023 1.00 84.19 108 ASP A CA 1
ATOM 851 C C . ASP A 1 108 ? -5.789 5.149 -17.354 1.00 84.19 108 ASP A C 1
ATOM 853 O O . ASP A 1 108 ? -5.126 5.449 -18.348 1.00 84.19 108 ASP A O 1
ATOM 857 N N . MET A 1 109 ? -5.370 4.199 -16.519 1.00 89.81 109 MET A N 1
ATOM 858 C CA . MET A 1 109 ? -4.122 3.452 -16.696 1.00 89.81 109 MET A CA 1
ATOM 859 C C . MET A 1 109 ? -4.413 1.961 -16.791 1.00 89.81 109 MET A C 1
ATOM 861 O O . MET A 1 109 ? -5.143 1.399 -15.983 1.00 89.81 109 MET A O 1
ATOM 865 N N . THR A 1 110 ? -3.738 1.281 -17.718 1.00 93.56 110 THR A N 1
ATOM 866 C CA . THR A 1 110 ? -3.661 -0.183 -17.665 1.00 93.56 110 THR A CA 1
ATOM 867 C C . THR A 1 110 ? -2.397 -0.588 -16.927 1.00 93.56 110 THR A C 1
ATOM 869 O O . THR A 1 110 ? -1.292 -0.310 -17.390 1.00 93.56 110 THR A O 1
ATOM 872 N N . PHE A 1 111 ? -2.557 -1.296 -15.812 1.00 97.06 111 PHE A N 1
ATOM 873 C CA . PHE A 1 111 ? -1.451 -1.887 -15.068 1.00 97.06 111 PHE A CA 1
ATOM 874 C C . PHE A 1 111 ? -1.721 -3.376 -14.853 1.00 97.06 111 PHE A C 1
ATOM 876 O O . PHE A 1 111 ? -2.559 -3.754 -14.035 1.00 97.06 111 PHE A O 1
ATOM 883 N N . PHE A 1 112 ? -1.042 -4.225 -15.626 1.00 98.38 112 PHE A N 1
ATOM 884 C CA . PHE A 1 112 ? -1.318 -5.660 -15.668 1.00 98.38 112 PHE A CA 1
ATOM 885 C C . PHE A 1 112 ? -0.046 -6.502 -15.580 1.00 98.38 112 PHE A C 1
ATOM 887 O O . PHE A 1 112 ? 0.865 -6.370 -16.395 1.00 98.38 112 PHE A O 1
ATOM 894 N N . ASN A 1 113 ? -0.013 -7.435 -14.630 1.00 98.56 113 ASN A N 1
ATOM 895 C CA . ASN A 1 113 ? 1.025 -8.459 -14.524 1.00 98.56 113 ASN A CA 1
ATOM 896 C C . ASN A 1 113 ? 2.460 -7.895 -14.497 1.00 98.56 113 ASN A C 1
ATOM 898 O O . ASN A 1 113 ? 3.360 -8.402 -15.162 1.00 98.56 113 ASN A O 1
ATOM 902 N N . ASN A 1 114 ? 2.669 -6.801 -13.767 1.00 98.81 114 ASN A N 1
ATOM 903 C CA . ASN A 1 114 ? 3.993 -6.215 -13.576 1.00 98.81 114 ASN A CA 1
ATOM 904 C C . ASN A 1 114 ? 4.633 -6.742 -12.288 1.00 98.81 114 ASN A C 1
ATOM 906 O O . ASN A 1 114 ? 3.945 -7.194 -11.371 1.00 98.81 114 ASN A O 1
ATOM 910 N N . SER A 1 115 ? 5.957 -6.672 -12.198 1.00 98.75 115 SER A N 1
ATOM 911 C CA . SER A 1 115 ? 6.688 -7.112 -11.011 1.00 98.75 115 SER A CA 1
ATOM 912 C C . SER A 1 115 ? 7.766 -6.124 -10.582 1.00 98.75 115 SER A C 1
ATOM 914 O O . SER A 1 115 ? 8.478 -5.561 -11.410 1.00 98.75 115 SER A O 1
ATOM 916 N N . ALA A 1 116 ? 7.921 -5.945 -9.275 1.00 98.81 116 ALA A N 1
ATOM 917 C CA . ALA A 1 116 ? 9.041 -5.244 -8.665 1.00 98.81 116 ALA A CA 1
ATOM 918 C C . ALA A 1 116 ? 9.831 -6.204 -7.769 1.00 98.81 116 ALA A C 1
ATOM 920 O O . ALA A 1 116 ? 9.239 -6.962 -7.003 1.00 98.81 116 ALA A O 1
ATOM 921 N N . HIS A 1 117 ? 11.162 -6.167 -7.827 1.00 98.31 117 HIS A N 1
ATOM 922 C CA . HIS A 1 117 ? 12.006 -7.045 -7.018 1.00 98.31 117 HIS A CA 1
ATOM 923 C C . HIS A 1 117 ? 13.181 -6.309 -6.378 1.00 98.31 117 HIS A C 1
ATOM 925 O O . HIS A 1 117 ? 13.968 -5.667 -7.074 1.00 98.31 117 HIS A O 1
ATOM 931 N N . ALA A 1 118 ? 13.344 -6.453 -5.061 1.00 98.06 118 ALA A N 1
ATOM 932 C CA . ALA A 1 118 ? 14.443 -5.841 -4.309 1.00 98.06 118 ALA A CA 1
ATOM 933 C C . ALA A 1 118 ? 14.525 -4.311 -4.500 1.00 98.06 118 ALA A C 1
ATOM 935 O O . ALA A 1 118 ? 15.602 -3.718 -4.534 1.00 98.06 118 ALA A O 1
ATOM 936 N N . CYS A 1 119 ? 13.368 -3.666 -4.664 1.00 98.56 119 CYS A N 1
ATOM 937 C CA . CYS A 1 119 ? 13.272 -2.214 -4.781 1.00 98.56 119 CYS A CA 1
ATOM 938 C C . CYS A 1 119 ? 13.098 -1.546 -3.411 1.00 98.56 119 CYS A C 1
ATOM 940 O O . CYS A 1 119 ? 12.533 -2.140 -2.493 1.00 98.56 119 CYS A O 1
ATOM 942 N N . GLY A 1 120 ? 13.491 -0.277 -3.280 1.00 98.12 120 GLY A N 1
ATOM 943 C CA . GLY A 1 120 ? 13.092 0.531 -2.121 1.00 98.12 120 GLY A CA 1
ATOM 944 C C . GLY A 1 120 ? 11.564 0.617 -2.037 1.00 98.12 120 GLY A C 1
ATOM 945 O O . GLY A 1 120 ? 10.956 0.179 -1.063 1.00 98.12 120 GLY A O 1
ATOM 946 N N . PHE A 1 121 ? 10.945 1.070 -3.121 1.00 98.38 121 PHE A N 1
ATOM 947 C CA . PHE A 1 121 ? 9.505 1.004 -3.342 1.00 98.38 121 PHE A CA 1
ATOM 948 C C . PHE A 1 121 ? 9.228 0.236 -4.630 1.00 98.38 121 PHE A C 1
ATOM 950 O O . PHE A 1 121 ? 9.812 0.564 -5.662 1.00 98.38 121 PHE A O 1
ATOM 957 N N . GLY A 1 122 ? 8.355 -0.769 -4.602 1.00 98.44 122 GLY A N 1
ATOM 958 C CA . GLY A 1 122 ? 7.905 -1.424 -5.830 1.00 98.44 122 GLY A CA 1
ATOM 959 C C . GLY A 1 122 ? 7.079 -0.461 -6.678 1.00 98.44 122 GLY A C 1
ATOM 960 O O . GLY A 1 122 ? 7.441 -0.164 -7.812 1.00 98.44 122 GLY A O 1
ATOM 961 N N . TRP A 1 123 ? 6.043 0.107 -6.072 1.00 97.69 123 TRP A N 1
ATOM 962 C CA . TRP A 1 123 ? 5.222 1.189 -6.607 1.00 97.69 123 TRP A CA 1
ATOM 963 C C . TRP A 1 123 ? 5.254 2.386 -5.656 1.00 97.69 123 TRP A C 1
ATOM 965 O O . TRP A 1 123 ? 5.098 2.216 -4.446 1.00 97.69 123 TRP A O 1
ATOM 975 N N . HIS A 1 124 ? 5.452 3.591 -6.185 1.00 96.50 124 HIS A N 1
ATOM 976 C CA . HIS A 1 124 ? 5.525 4.818 -5.399 1.00 96.50 124 HIS A CA 1
ATOM 977 C C . HIS A 1 124 ? 4.778 5.961 -6.086 1.00 96.50 124 HIS A C 1
ATOM 979 O O . HIS A 1 124 ? 5.280 6.537 -7.053 1.00 96.50 124 HIS A O 1
ATOM 985 N N . LEU A 1 125 ? 3.617 6.327 -5.541 1.00 92.31 125 LEU A N 1
ATOM 986 C CA . LEU A 1 125 ? 2.823 7.467 -5.997 1.00 92.31 125 LEU A CA 1
ATOM 987 C C . LEU A 1 125 ? 2.921 8.628 -5.001 1.00 92.31 125 LEU A C 1
ATOM 989 O O . LEU A 1 125 ? 2.510 8.498 -3.842 1.00 92.31 125 LEU A O 1
ATOM 993 N N . LYS A 1 126 ? 3.460 9.764 -5.462 1.00 87.50 126 LYS A N 1
ATOM 994 C CA . LYS A 1 126 ? 3.537 11.030 -4.715 1.00 87.50 126 LYS A CA 1
ATOM 995 C C . LYS A 1 126 ? 3.792 12.199 -5.683 1.00 87.50 126 LYS A C 1
ATOM 997 O O . LYS A 1 126 ? 4.760 12.098 -6.435 1.00 87.50 126 LYS A O 1
ATOM 1002 N N . PRO A 1 127 ? 3.053 13.329 -5.625 1.00 86.06 127 PRO A N 1
ATOM 1003 C CA . PRO A 1 127 ? 1.977 13.722 -4.684 1.00 86.06 127 PRO A CA 1
ATOM 1004 C C . PRO A 1 127 ? 0.670 12.914 -4.869 1.00 86.06 127 PRO A C 1
ATOM 1006 O O . PRO A 1 127 ? 0.674 12.005 -5.696 1.00 86.06 127 PRO A O 1
ATOM 1009 N N . PRO A 1 128 ? -0.416 13.160 -4.094 1.00 84.81 128 PRO A N 1
ATOM 1010 C CA . PRO A 1 128 ? -1.677 12.445 -4.278 1.00 84.81 128 PRO A CA 1
ATOM 1011 C C . PRO A 1 128 ? -2.211 12.572 -5.701 1.00 84.81 128 PRO A C 1
ATOM 1013 O O . PRO A 1 128 ? -2.158 13.648 -6.291 1.00 84.81 128 PRO A O 1
ATOM 1016 N N . HIS A 1 129 ? -2.737 11.475 -6.238 1.00 82.88 129 HIS A N 1
ATOM 1017 C CA . HIS A 1 129 ? -3.309 11.439 -7.578 1.00 82.88 129 HIS A CA 1
ATOM 1018 C C . HIS A 1 129 ? -4.238 10.232 -7.735 1.00 82.88 129 HIS A C 1
ATOM 1020 O O . HIS A 1 129 ? -3.995 9.165 -7.159 1.00 82.88 129 HIS A O 1
ATOM 1026 N N . ALA A 1 130 ? -5.295 10.397 -8.524 1.00 85.12 130 ALA A N 1
ATOM 1027 C CA . ALA A 1 130 ? -6.272 9.361 -8.835 1.00 85.12 130 ALA A CA 1
ATOM 1028 C C . ALA A 1 130 ? -6.669 9.453 -10.318 1.00 85.12 130 ALA A C 1
ATOM 1030 O O . ALA A 1 130 ? -6.713 10.563 -10.857 1.00 85.12 130 ALA A O 1
ATOM 1031 N N . PRO A 1 131 ? -6.966 8.325 -10.978 1.00 84.81 131 PRO A N 1
ATOM 1032 C CA . PRO A 1 131 ? -7.590 8.350 -12.290 1.00 84.81 131 PRO A CA 1
ATOM 1033 C C 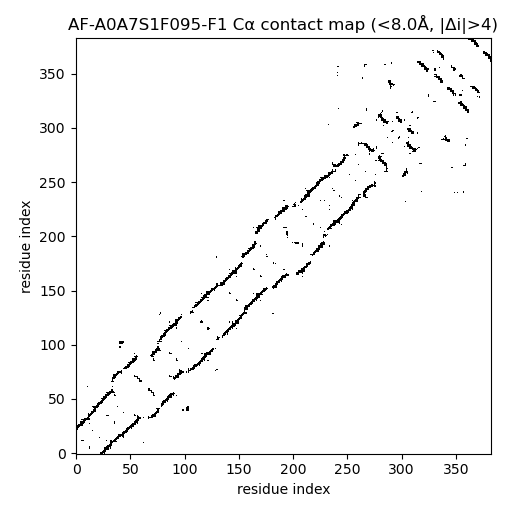. PRO A 1 131 ? -9.023 8.925 -12.238 1.00 84.81 131 PRO A C 1
ATOM 1035 O O . PRO A 1 131 ? -9.664 8.926 -11.177 1.00 84.81 131 PRO A O 1
ATOM 1038 N N . PRO A 1 132 ? -9.554 9.404 -13.381 1.00 82.50 132 PRO A N 1
ATOM 1039 C CA . PRO A 1 132 ? -10.887 10.011 -13.475 1.00 82.50 132 PRO A CA 1
ATOM 1040 C C . PRO A 1 132 ? -12.005 8.996 -13.236 1.00 82.50 132 PRO A C 1
ATOM 1042 O O . PRO A 1 132 ? -13.076 9.360 -12.752 1.00 82.50 132 PRO A O 1
ATOM 1045 N N . THR A 1 133 ? -11.772 7.735 -13.603 1.00 85.75 133 THR A N 1
ATOM 1046 C CA . THR A 1 133 ? -12.732 6.647 -13.463 1.00 85.75 133 THR A CA 1
ATOM 1047 C C . THR A 1 133 ? -12.129 5.498 -12.665 1.00 85.75 133 THR A C 1
ATOM 1049 O O . THR A 1 133 ? -10.924 5.457 -12.402 1.00 85.75 133 THR A O 1
ATOM 1052 N N . MET A 1 134 ? -12.986 4.570 -12.231 1.00 88.19 134 MET A N 1
ATOM 1053 C CA . MET A 1 134 ? -12.549 3.385 -11.502 1.00 88.19 134 MET A CA 1
ATOM 1054 C C . MET A 1 134 ? -11.677 2.503 -12.402 1.00 88.19 134 MET A C 1
ATOM 1056 O O . MET A 1 134 ? -12.182 1.856 -13.317 1.00 88.19 134 MET A O 1
ATOM 1060 N N . ASN A 1 135 ? -10.382 2.445 -12.109 1.00 91.00 135 ASN A N 1
ATOM 1061 C CA . ASN A 1 135 ? -9.440 1.552 -12.771 1.00 91.00 135 ASN A CA 1
ATOM 1062 C C . ASN A 1 135 ? -9.257 0.284 -11.960 1.00 91.00 135 ASN A C 1
ATOM 1064 O O . ASN A 1 135 ? -9.236 0.326 -10.733 1.00 91.00 135 ASN A O 1
ATOM 1068 N N . THR A 1 136 ? -9.018 -0.829 -12.643 1.00 94.38 136 THR A N 1
ATOM 1069 C CA . THR A 1 136 ? -8.557 -2.046 -11.980 1.00 94.38 136 THR A CA 1
ATOM 1070 C C . THR A 1 136 ? -7.128 -2.349 -12.395 1.00 94.38 136 THR A C 1
ATOM 1072 O O . THR A 1 136 ? -6.824 -2.522 -13.577 1.00 94.38 136 THR A O 1
ATOM 1075 N N . PHE A 1 137 ? -6.240 -2.401 -11.410 1.00 97.12 137 PHE A N 1
ATOM 1076 C CA . PHE A 1 137 ? -4.866 -2.845 -11.569 1.00 97.12 137 PHE A CA 1
ATOM 1077 C C . PHE A 1 137 ? -4.796 -4.312 -11.179 1.00 97.12 137 PHE A C 1
ATOM 1079 O O . PHE A 1 137 ? -5.246 -4.703 -10.104 1.00 97.12 137 PHE A O 1
ATOM 1086 N N . TYR A 1 138 ? -4.194 -5.124 -12.037 1.00 97.88 138 TYR A N 1
ATOM 1087 C CA . TYR A 1 138 ? -4.271 -6.577 -11.942 1.00 97.88 138 TYR A CA 1
ATOM 1088 C C . TYR A 1 138 ? -2.881 -7.203 -11.815 1.00 97.88 138 TYR A C 1
ATOM 1090 O O . TYR A 1 138 ? -1.960 -6.876 -12.568 1.00 97.88 138 TYR A O 1
ATOM 1098 N N . SER A 1 139 ? -2.745 -8.175 -10.914 1.00 97.94 139 SER A N 1
ATOM 1099 C CA . SER A 1 139 ? -1.591 -9.080 -10.835 1.00 97.94 139 SER A CA 1
ATOM 1100 C C . SER A 1 139 ? -0.227 -8.391 -10.645 1.00 97.94 139 SER A C 1
ATOM 1102 O O . SER A 1 139 ? 0.763 -8.761 -11.278 1.00 97.94 139 SER A O 1
ATOM 1104 N N . PHE A 1 140 ? -0.128 -7.392 -9.768 1.00 98.69 140 PHE A N 1
ATOM 1105 C CA . PHE A 1 140 ? 1.171 -6.828 -9.396 1.00 98.69 140 PHE A CA 1
ATOM 1106 C C . PHE A 1 140 ? 1.888 -7.718 -8.380 1.00 98.69 140 PHE A C 1
ATOM 1108 O O . PHE A 1 140 ? 1.301 -8.074 -7.361 1.00 98.69 140 PHE A O 1
ATOM 1115 N N . THR A 1 141 ? 3.163 -8.033 -8.610 1.00 98.81 141 THR A N 1
ATOM 1116 C CA . THR A 1 141 ? 3.993 -8.732 -7.617 1.00 98.81 141 THR A CA 1
ATOM 1117 C C . THR A 1 141 ? 5.138 -7.847 -7.150 1.00 98.81 141 THR A C 1
ATOM 1119 O O . THR A 1 141 ? 6.035 -7.536 -7.927 1.00 98.81 141 THR A O 1
ATOM 1122 N N . ALA A 1 142 ? 5.165 -7.492 -5.868 1.00 98.69 142 ALA A N 1
ATOM 1123 C CA . ALA A 1 142 ? 6.363 -6.950 -5.241 1.00 98.69 142 ALA A CA 1
ATOM 1124 C C . ALA A 1 142 ? 7.032 -8.043 -4.405 1.00 98.69 142 ALA A C 1
ATOM 1126 O O . ALA A 1 142 ? 6.413 -8.621 -3.512 1.00 98.69 142 ALA A O 1
ATOM 1127 N N . PHE A 1 143 ? 8.299 -8.323 -4.695 1.00 98.50 143 PHE A N 1
ATOM 1128 C CA . PHE A 1 143 ? 9.091 -9.324 -3.993 1.00 98.50 143 PHE A CA 1
ATOM 1129 C C . PHE A 1 143 ? 10.293 -8.658 -3.326 1.00 98.50 143 PHE A C 1
ATOM 1131 O O . PHE A 1 143 ? 11.072 -7.966 -3.982 1.00 98.50 143 PHE A O 1
ATOM 1138 N N . ARG A 1 144 ? 10.458 -8.841 -2.012 1.00 97.62 144 ARG A N 1
ATOM 1139 C CA . ARG A 1 144 ? 11.603 -8.319 -1.238 1.00 97.62 144 ARG A CA 1
ATOM 1140 C C . ARG A 1 144 ? 11.846 -6.818 -1.391 1.00 97.62 144 ARG A C 1
ATOM 1142 O O . ARG A 1 144 ? 12.972 -6.345 -1.258 1.00 97.62 144 ARG A O 1
ATOM 1149 N N . CYS A 1 145 ? 10.800 -6.055 -1.688 1.00 98.38 145 CYS A N 1
ATOM 1150 C CA . CYS A 1 145 ? 10.867 -4.601 -1.640 1.00 98.38 145 CYS A CA 1
ATOM 1151 C C . CYS A 1 145 ? 10.834 -4.115 -0.185 1.00 98.38 145 CYS A C 1
ATOM 1153 O O . CYS A 1 145 ? 10.227 -4.766 0.667 1.00 98.38 145 CYS A O 1
ATOM 1155 N N . ASN A 1 146 ? 11.412 -2.952 0.119 1.00 97.62 146 ASN A N 1
ATOM 1156 C CA . ASN A 1 146 ? 11.190 -2.359 1.441 1.00 97.62 146 ASN A CA 1
ATOM 1157 C C . ASN A 1 146 ? 9.703 -1.985 1.606 1.00 97.62 146 ASN A C 1
ATOM 1159 O O . ASN A 1 146 ? 9.064 -2.400 2.567 1.00 97.62 146 ASN A O 1
ATOM 1163 N N . VAL A 1 147 ? 9.111 -1.311 0.620 1.00 97.62 147 VAL A N 1
ATOM 1164 C CA . VAL A 1 147 ? 7.653 -1.156 0.515 1.00 97.62 147 VAL A CA 1
ATOM 1165 C C . VAL A 1 147 ? 7.188 -1.703 -0.830 1.00 97.62 147 VAL A C 1
ATOM 1167 O O . VAL A 1 147 ? 7.726 -1.325 -1.868 1.00 97.62 147 VAL A O 1
ATOM 1170 N N . GLY A 1 148 ? 6.210 -2.606 -0.838 1.00 97.94 148 GLY A N 1
ATOM 1171 C CA . GLY A 1 148 ? 5.666 -3.165 -2.075 1.00 97.94 148 GLY A CA 1
ATOM 1172 C C . GLY A 1 148 ? 4.929 -2.105 -2.889 1.00 97.94 148 GLY A C 1
ATOM 1173 O O . GLY A 1 148 ? 5.293 -1.836 -4.032 1.00 97.94 148 GLY A O 1
ATOM 1174 N N . MET A 1 149 ? 3.949 -1.451 -2.270 1.00 96.81 149 MET A N 1
ATOM 1175 C CA . MET A 1 149 ? 3.146 -0.396 -2.879 1.00 96.81 149 MET A CA 1
ATOM 1176 C C . MET A 1 149 ? 2.901 0.746 -1.898 1.00 96.81 149 MET A C 1
ATOM 1178 O O . MET A 1 149 ? 2.368 0.539 -0.809 1.00 96.81 149 MET A O 1
ATOM 1182 N N . PHE A 1 150 ? 3.307 1.950 -2.292 1.00 94.75 150 PHE A N 1
ATOM 1183 C CA . PHE A 1 150 ? 3.147 3.167 -1.511 1.00 94.75 150 PHE A CA 1
ATOM 1184 C C . PHE A 1 150 ? 2.251 4.181 -2.218 1.00 94.75 150 PHE A C 1
ATOM 1186 O O . PHE A 1 150 ? 2.509 4.551 -3.369 1.00 94.75 150 PHE A O 1
ATOM 1193 N N . TYR A 1 151 ? 1.273 4.694 -1.475 1.00 90.50 151 TYR A N 1
ATOM 1194 C CA . TYR A 1 151 ? 0.438 5.818 -1.876 1.00 90.50 151 TYR A CA 1
ATOM 1195 C C . TYR A 1 151 ? 0.581 6.970 -0.887 1.00 90.50 151 TYR A C 1
ATOM 1197 O O . TYR A 1 151 ? 0.299 6.825 0.304 1.00 90.50 151 TYR A O 1
ATOM 1205 N N . TYR A 1 152 ? 0.956 8.151 -1.384 1.00 85.88 152 TYR A N 1
ATOM 1206 C CA . TYR A 1 152 ? 0.803 9.374 -0.599 1.00 85.88 152 TYR A CA 1
ATOM 1207 C C . TYR A 1 152 ? -0.670 9.809 -0.523 1.00 85.88 152 TYR A C 1
ATOM 1209 O O . TYR A 1 152 ? -1.062 10.372 0.485 1.00 85.88 152 TYR A O 1
ATOM 1217 N N . GLY A 1 153 ? -1.480 9.483 -1.535 1.00 82.88 153 GLY A N 1
ATOM 1218 C CA . GLY A 1 153 ? -2.943 9.575 -1.540 1.00 82.88 153 GLY A CA 1
ATOM 1219 C C . GLY A 1 153 ? -3.495 9.207 -2.916 1.00 82.88 153 GLY A C 1
ATOM 1220 O O . GLY A 1 153 ? -2.863 9.499 -3.929 1.00 82.88 153 GLY A O 1
ATOM 1221 N N . THR A 1 154 ? -4.620 8.499 -2.978 1.00 84.25 154 THR A N 1
ATOM 1222 C CA . THR A 1 154 ? -5.179 8.018 -4.250 1.00 84.25 154 THR A CA 1
ATOM 1223 C C . THR A 1 154 ? -6.675 7.750 -4.144 1.00 84.25 154 THR A C 1
ATOM 1225 O O . THR A 1 154 ? -7.251 7.879 -3.065 1.00 84.25 154 THR A O 1
ATOM 1228 N N . GLY A 1 155 ? -7.298 7.396 -5.261 1.00 83.69 155 GLY A N 1
ATOM 1229 C CA . GLY A 1 155 ? -8.629 6.821 -5.276 1.00 83.69 155 GLY A CA 1
ATOM 1230 C C . GLY A 1 155 ? -9.013 6.266 -6.631 1.00 83.69 155 GLY A C 1
ATOM 1231 O O . GLY A 1 155 ? -8.174 6.238 -7.519 1.00 83.69 155 GLY A O 1
ATOM 1232 N N . ASN A 1 156 ? -10.249 5.792 -6.781 1.00 87.06 156 ASN A N 1
ATOM 1233 C CA . ASN A 1 156 ? -10.753 5.191 -8.021 1.00 87.06 156 ASN A CA 1
ATOM 1234 C C . ASN A 1 156 ? -9.868 4.045 -8.552 1.00 87.06 156 ASN A C 1
ATOM 1236 O O . ASN A 1 156 ? -9.714 3.877 -9.761 1.00 87.06 156 ASN A O 1
ATOM 1240 N N . ILE A 1 157 ? -9.263 3.263 -7.656 1.00 90.31 157 ILE A N 1
ATOM 1241 C CA . ILE A 1 157 ? -8.447 2.104 -8.025 1.00 90.31 157 ILE A CA 1
ATOM 1242 C C . ILE A 1 157 ? -8.946 0.872 -7.272 1.00 90.31 157 ILE A C 1
ATOM 1244 O O . ILE A 1 157 ? -9.110 0.884 -6.052 1.00 90.31 157 ILE A O 1
ATOM 1248 N N . VAL A 1 158 ? -9.146 -0.211 -8.012 1.00 94.06 158 VAL A N 1
ATOM 1249 C CA . VAL A 1 158 ? -9.274 -1.571 -7.499 1.00 94.06 158 VAL A CA 1
ATOM 1250 C C . VAL A 1 158 ? -7.954 -2.289 -7.760 1.00 94.06 158 VAL A C 1
ATOM 1252 O O . VAL A 1 158 ? -7.486 -2.358 -8.892 1.00 94.06 158 VAL A O 1
ATOM 1255 N N . HIS A 1 159 ? -7.348 -2.835 -6.718 1.00 96.50 159 HIS A N 1
ATOM 1256 C CA . HIS A 1 159 ? -6.205 -3.729 -6.814 1.00 96.50 159 HIS A CA 1
ATOM 1257 C C . HIS A 1 159 ? -6.690 -5.164 -6.757 1.00 96.50 159 HIS A C 1
ATOM 1259 O O . HIS A 1 159 ? -7.251 -5.573 -5.745 1.00 96.50 159 HIS A O 1
ATOM 1265 N N . GLU A 1 160 ? -6.436 -5.932 -7.808 1.00 97.94 160 GLU A N 1
ATOM 1266 C CA . GLU A 1 160 ? -6.855 -7.326 -7.896 1.00 97.94 160 GLU A CA 1
ATOM 1267 C C . GLU A 1 160 ? -5.654 -8.259 -8.088 1.00 97.94 160 GLU A C 1
ATOM 1269 O O . GLU A 1 160 ? -4.724 -7.969 -8.852 1.00 97.94 160 GLU A O 1
ATOM 1274 N N . ASP A 1 161 ? -5.648 -9.378 -7.362 1.00 98.19 161 ASP A N 1
ATOM 1275 C CA . ASP A 1 161 ? -4.631 -10.436 -7.451 1.00 98.19 161 ASP A CA 1
ATOM 1276 C C . ASP A 1 161 ? -3.190 -9.943 -7.190 1.00 98.19 161 ASP A C 1
ATOM 1278 O O . ASP A 1 161 ? -2.210 -10.386 -7.797 1.00 98.19 161 ASP A O 1
ATOM 1282 N N . HIS A 1 162 ? -3.033 -8.956 -6.308 1.00 98.44 162 HIS A N 1
ATOM 1283 C CA . HIS A 1 162 ? -1.718 -8.413 -5.959 1.00 98.44 162 HIS A CA 1
ATOM 1284 C C . HIS A 1 162 ? -0.983 -9.306 -4.957 1.00 98.44 162 HIS A C 1
ATOM 1286 O O . HIS A 1 162 ? -1.583 -9.903 -4.064 1.00 98.44 162 HIS A O 1
ATOM 1292 N N . ARG A 1 163 ? 0.343 -9.389 -5.086 1.00 98.50 163 ARG A N 1
ATOM 1293 C CA . ARG A 1 163 ? 1.211 -10.239 -4.265 1.00 98.50 163 ARG A CA 1
ATOM 1294 C C . ARG A 1 163 ? 2.324 -9.404 -3.656 1.00 98.50 163 ARG A C 1
ATOM 1296 O O . ARG A 1 163 ? 3.171 -8.867 -4.366 1.00 98.50 163 ARG A O 1
ATOM 1303 N N . PHE A 1 164 ? 2.348 -9.335 -2.334 1.00 98.50 164 PHE A N 1
ATOM 1304 C CA . PHE A 1 164 ? 3.412 -8.702 -1.570 1.00 98.50 164 PHE A CA 1
ATOM 1305 C C . PHE A 1 164 ? 4.175 -9.788 -0.820 1.00 98.50 164 PHE A C 1
ATOM 1307 O O . PHE A 1 164 ? 3.702 -10.333 0.178 1.00 98.50 164 PHE A O 1
ATOM 1314 N N . VAL A 1 165 ? 5.343 -10.147 -1.346 1.00 98.44 165 VAL A N 1
ATOM 1315 C CA . VAL A 1 165 ? 6.101 -11.325 -0.924 1.00 98.44 165 VAL A CA 1
ATOM 1316 C C . VAL A 1 165 ? 7.409 -10.882 -0.282 1.00 98.44 165 VAL A C 1
ATOM 1318 O O . VAL A 1 165 ? 8.244 -10.252 -0.925 1.00 98.44 165 VAL A O 1
ATOM 1321 N N . GLU A 1 166 ? 7.597 -11.203 0.995 1.00 97.69 166 GLU A N 1
ATOM 1322 C CA . GLU A 1 166 ? 8.764 -10.826 1.808 1.00 97.69 166 GLU A CA 1
ATOM 1323 C C . GLU A 1 166 ? 9.090 -9.320 1.741 1.00 97.69 166 GLU A C 1
ATOM 1325 O O . GLU A 1 166 ? 10.244 -8.913 1.870 1.00 97.69 166 GLU A O 1
ATOM 1330 N N . CYS A 1 167 ? 8.078 -8.478 1.507 1.00 97.75 167 CYS A N 1
ATOM 1331 C CA . CYS A 1 167 ? 8.224 -7.031 1.568 1.00 97.75 167 CYS A CA 1
ATOM 1332 C C . CYS A 1 167 ? 8.201 -6.575 3.022 1.00 97.75 167 CYS A C 1
ATOM 1334 O O . CYS A 1 167 ? 7.309 -6.976 3.764 1.00 97.75 167 CYS A O 1
ATOM 1336 N N . ASN A 1 168 ? 9.107 -5.680 3.422 1.00 95.88 168 ASN A N 1
ATOM 1337 C CA . ASN A 1 168 ? 9.093 -5.163 4.793 1.00 95.88 168 ASN A CA 1
ATOM 1338 C C . ASN A 1 168 ? 7.749 -4.480 5.126 1.00 95.88 168 ASN A C 1
ATOM 1340 O O . ASN A 1 168 ? 7.243 -4.580 6.238 1.00 95.88 168 ASN A O 1
ATOM 1344 N N . THR A 1 169 ? 7.116 -3.830 4.152 1.00 95.38 169 THR A N 1
ATOM 1345 C CA . THR A 1 169 ? 5.686 -3.510 4.186 1.00 95.38 169 THR A CA 1
ATOM 1346 C C . THR A 1 169 ? 5.066 -3.808 2.829 1.00 95.38 169 THR A C 1
ATOM 1348 O O . THR A 1 169 ? 5.604 -3.375 1.814 1.00 95.38 169 THR A O 1
ATOM 1351 N N . GLY A 1 170 ? 3.960 -4.552 2.775 1.00 95.94 170 GLY A N 1
ATOM 1352 C CA . GLY A 1 170 ? 3.328 -4.897 1.497 1.00 95.94 170 GLY A CA 1
ATOM 1353 C C . GLY A 1 170 ? 2.675 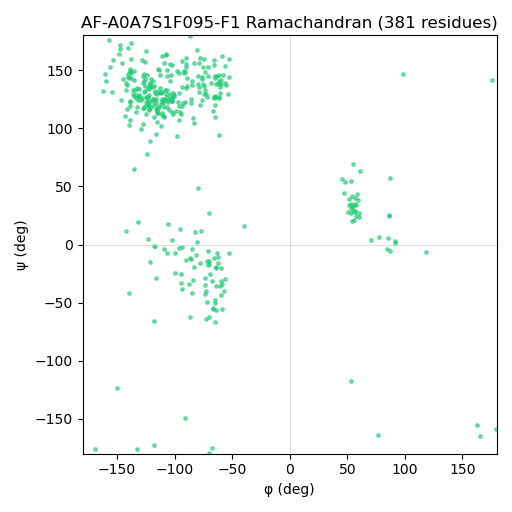-3.679 0.850 1.00 95.94 170 GLY A C 1
ATOM 1354 O O . GLY A 1 170 ? 3.125 -3.208 -0.192 1.00 95.94 170 GLY A O 1
ATOM 1355 N N . HIS A 1 171 ? 1.688 -3.109 1.531 1.00 94.19 171 HIS A N 1
ATOM 1356 C CA . HIS A 1 171 ? 1.037 -1.857 1.161 1.00 94.19 171 HIS A CA 1
ATOM 1357 C C . HIS A 1 171 ? 1.163 -0.821 2.276 1.00 94.19 171 HIS A C 1
ATOM 1359 O O . HIS A 1 171 ? 0.978 -1.143 3.454 1.00 94.19 171 HIS A O 1
ATOM 1365 N N . PHE A 1 172 ? 1.423 0.431 1.901 1.00 90.69 172 PHE A N 1
ATOM 1366 C CA . PHE A 1 172 ? 1.376 1.565 2.811 1.00 90.69 172 PHE A CA 1
ATOM 1367 C C . PHE A 1 172 ? 0.730 2.785 2.159 1.00 90.69 172 PHE A C 1
ATOM 1369 O O . PHE A 1 172 ? 1.262 3.348 1.202 1.00 90.69 172 PHE A O 1
ATOM 1376 N N . GLN A 1 173 ? -0.375 3.238 2.744 1.00 85.81 173 GLN A N 1
ATOM 1377 C CA . GLN A 1 173 ? -1.006 4.496 2.385 1.00 85.81 173 GLN A CA 1
ATOM 1378 C C . GLN A 1 173 ? -0.829 5.541 3.488 1.00 85.81 173 GLN A C 1
ATOM 1380 O O . GLN A 1 173 ? -1.171 5.308 4.644 1.00 85.81 173 GLN A O 1
ATOM 1385 N N . ASN A 1 174 ? -0.276 6.698 3.127 1.00 80.12 174 ASN A N 1
ATOM 1386 C CA . ASN A 1 174 ? 0.079 7.738 4.091 1.00 80.12 174 ASN A CA 1
ATOM 1387 C C . ASN A 1 174 ? -0.990 8.819 4.286 1.00 80.12 174 ASN A C 1
ATOM 1389 O O . ASN A 1 174 ? -0.976 9.455 5.331 1.00 80.12 174 ASN A O 1
ATOM 1393 N N . HIS A 1 175 ? -1.865 9.082 3.317 1.00 71.69 175 HIS A N 1
ATOM 1394 C CA . HIS A 1 175 ? -2.912 10.096 3.464 1.00 71.69 175 HIS A CA 1
ATOM 1395 C C . HIS A 1 175 ? -4.099 9.822 2.527 1.00 71.69 175 HIS A C 1
ATOM 1397 O O . HIS A 1 175 ? -3.960 9.216 1.461 1.00 71.69 175 HIS A O 1
ATOM 1403 N N . LEU A 1 176 ? -5.264 10.282 2.953 1.00 62.03 176 LEU A N 1
ATOM 1404 C CA . LEU A 1 176 ? -6.515 10.485 2.246 1.00 62.03 176 LEU A CA 1
ATOM 1405 C C . LEU A 1 176 ? -6.919 11.923 2.588 1.00 62.03 176 LEU A C 1
ATOM 1407 O O . LEU A 1 176 ? -7.404 12.197 3.682 1.00 62.03 176 LEU A O 1
ATOM 1411 N N . VAL A 1 177 ? -6.648 12.864 1.680 1.00 54.12 177 VAL A N 1
ATOM 1412 C CA . VAL A 1 177 ? -6.928 14.288 1.919 1.00 54.12 177 VAL A CA 1
ATOM 1413 C C . VAL A 1 177 ? -8.444 14.467 2.129 1.00 54.12 177 VAL A C 1
ATOM 1415 O O . VAL A 1 177 ? -9.203 14.076 1.240 1.00 54.12 177 VAL A O 1
ATOM 1418 N N . PRO A 1 178 ? -8.915 15.090 3.228 1.00 47.28 178 PRO A N 1
ATOM 1419 C CA . PRO A 1 178 ? -10.347 15.209 3.543 1.00 47.28 178 PRO A CA 1
ATOM 1420 C C . PRO A 1 178 ? -11.208 16.011 2.544 1.00 47.28 178 PRO A C 1
ATOM 1422 O O . PRO A 1 178 ? -12.425 16.033 2.687 1.00 47.28 178 PRO A O 1
ATOM 1425 N N . ASN A 1 179 ? -10.606 16.676 1.548 1.00 49.09 179 ASN A N 1
ATOM 1426 C CA . ASN A 1 179 ? -11.273 17.631 0.650 1.00 49.09 179 ASN A CA 1
ATOM 1427 C C . ASN A 1 179 ? -10.985 17.405 -0.851 1.00 49.09 179 ASN A C 1
ATOM 1429 O O . ASN A 1 179 ? -11.154 18.334 -1.639 1.00 49.09 179 ASN A O 1
ATOM 1433 N N . ASP A 1 180 ? -10.534 16.215 -1.258 1.00 51.94 180 ASP A N 1
ATOM 1434 C CA . ASP A 1 180 ? -10.209 15.920 -2.664 1.00 51.94 180 ASP A CA 1
ATOM 1435 C C . ASP A 1 180 ? -10.698 14.517 -3.095 1.00 51.94 180 ASP A C 1
ATOM 1437 O O . ASP A 1 180 ? -11.207 13.764 -2.268 1.00 51.94 180 ASP A O 1
ATOM 1441 N N . ILE A 1 181 ? -10.568 14.205 -4.392 1.00 51.09 181 ILE A N 1
ATOM 1442 C CA . ILE A 1 181 ? -10.980 13.053 -5.241 1.00 51.09 181 ILE A CA 1
ATOM 1443 C C . ILE A 1 181 ? -10.884 11.598 -4.696 1.00 51.09 181 ILE A C 1
ATOM 1445 O O . ILE A 1 181 ? -10.925 10.639 -5.468 1.00 51.09 181 ILE A O 1
ATOM 1449 N N . HIS A 1 182 ? -10.739 11.364 -3.397 1.00 58.34 182 HIS A N 1
ATOM 1450 C CA . HIS A 1 182 ? -10.258 10.101 -2.849 1.00 58.34 182 HIS A CA 1
ATOM 1451 C C . HIS A 1 182 ? -11.374 9.161 -2.370 1.00 58.34 182 HIS A C 1
ATOM 1453 O O . HIS A 1 182 ? -11.782 9.178 -1.211 1.00 58.34 182 HIS A O 1
ATOM 1459 N N . THR A 1 183 ? -11.814 8.253 -3.242 1.00 66.75 183 THR A N 1
ATOM 1460 C CA . THR A 1 183 ? -12.377 6.968 -2.797 1.00 66.75 183 THR A CA 1
ATOM 1461 C C . THR A 1 183 ? -11.207 6.052 -2.414 1.00 66.75 183 THR A C 1
ATOM 1463 O O . THR A 1 183 ? -10.357 5.822 -3.263 1.00 66.75 183 THR A O 1
ATOM 1466 N N . PRO A 1 184 ? -11.069 5.545 -1.174 1.00 71.94 184 PRO A N 1
ATOM 1467 C CA . PRO A 1 184 ? -9.954 4.658 -0.828 1.00 71.94 184 PRO A CA 1
ATOM 1468 C C . PRO A 1 184 ? -9.849 3.482 -1.811 1.00 71.94 184 PRO A C 1
ATOM 1470 O O . PRO A 1 184 ? -10.888 2.986 -2.256 1.00 71.94 184 PRO A O 1
ATOM 1473 N N . PRO A 1 185 ? -8.636 3.009 -2.151 1.00 84.94 185 PRO A N 1
ATOM 1474 C CA . PRO A 1 185 ? -8.506 1.905 -3.085 1.00 84.94 185 PRO A CA 1
ATOM 1475 C C . PRO A 1 185 ? -9.113 0.623 -2.507 1.00 84.94 185 PRO A C 1
ATOM 1477 O O . PRO A 1 185 ? -9.010 0.349 -1.307 1.00 84.94 185 PRO A O 1
ATOM 1480 N N . PHE A 1 186 ? -9.714 -0.183 -3.373 1.00 90.69 186 PHE A N 1
ATOM 1481 C CA . PHE A 1 186 ? -10.226 -1.505 -3.019 1.00 90.69 186 PHE A CA 1
ATOM 1482 C C . PHE A 1 186 ? -9.128 -2.546 -3.211 1.00 90.69 186 PHE A C 1
ATOM 1484 O O . PHE A 1 186 ? -8.368 -2.465 -4.171 1.00 90.69 186 PHE A O 1
ATOM 1491 N N . PHE A 1 187 ? -9.063 -3.546 -2.337 1.00 94.56 187 PHE A N 1
ATOM 1492 C CA . PHE A 1 187 ? -8.201 -4.712 -2.532 1.00 94.56 187 PHE A CA 1
ATOM 1493 C C . PHE A 1 187 ? -9.054 -5.964 -2.669 1.00 94.56 187 PHE A C 1
ATOM 1495 O O . PHE A 1 187 ? -9.811 -6.296 -1.759 1.00 94.56 187 PHE A O 1
ATOM 1502 N N . LEU A 1 188 ? -8.902 -6.655 -3.793 1.00 97.50 188 LEU A N 1
ATOM 1503 C CA . LEU A 1 188 ? -9.535 -7.925 -4.105 1.00 97.50 188 LEU A CA 1
ATOM 1504 C C . LEU A 1 188 ? -8.446 -8.993 -4.258 1.00 97.50 188 LEU A C 1
ATOM 1506 O O . LEU A 1 188 ? -7.499 -8.826 -5.023 1.00 97.50 188 LEU A O 1
ATOM 1510 N N . ASP A 1 189 ? -8.567 -10.082 -3.505 1.00 98.00 189 ASP A N 1
ATOM 1511 C CA . ASP A 1 189 ? -7.706 -11.264 -3.600 1.00 98.00 189 ASP A CA 1
ATOM 1512 C C . ASP A 1 189 ? -6.197 -10.937 -3.490 1.00 98.00 189 ASP A C 1
ATOM 1514 O O . ASP A 1 189 ? -5.382 -11.267 -4.350 1.00 98.00 189 ASP A O 1
ATOM 1518 N N . VAL A 1 190 ? -5.809 -10.245 -2.412 1.00 98.00 190 VAL A N 1
ATOM 1519 C CA . VAL A 1 190 ? -4.411 -9.865 -2.144 1.00 98.00 190 VAL A CA 1
ATOM 1520 C C . VAL A 1 190 ? -3.671 -10.933 -1.334 1.00 98.00 190 VAL A C 1
ATOM 1522 O O . VAL A 1 190 ? -4.163 -11.413 -0.313 1.00 98.00 190 VAL A O 1
ATOM 1525 N N . TYR A 1 191 ? -2.447 -11.266 -1.741 1.00 98.44 191 TYR A N 1
ATOM 1526 C CA . TYR A 1 191 ? -1.587 -12.237 -1.063 1.00 98.44 191 TYR A CA 1
ATOM 1527 C C . TYR A 1 191 ? -0.442 -11.537 -0.338 1.00 98.44 191 TYR A C 1
ATOM 1529 O O . TYR A 1 191 ? 0.351 -10.811 -0.941 1.00 98.44 191 TYR A O 1
ATOM 1537 N N . LEU A 1 192 ? -0.330 -11.803 0.958 1.00 98.50 192 LEU A N 1
ATOM 1538 C CA . LEU A 1 192 ? 0.694 -11.266 1.845 1.00 98.50 192 LEU A CA 1
ATOM 1539 C C . LEU A 1 192 ? 1.539 -12.438 2.329 1.00 98.50 192 LEU A C 1
ATOM 1541 O O . LEU A 1 192 ? 1.045 -13.299 3.055 1.00 98.50 192 LEU A O 1
ATOM 1545 N N . VAL A 1 193 ? 2.806 -12.496 1.934 1.00 98.25 193 VAL A N 1
ATOM 1546 C CA . VAL A 1 193 ? 3.681 -13.628 2.269 1.00 98.25 193 VAL A CA 1
ATOM 1547 C C . VAL A 1 193 ? 4.842 -13.138 3.120 1.00 98.25 193 VAL A C 1
ATOM 1549 O O . VAL A 1 193 ? 5.722 -12.440 2.624 1.00 98.25 193 VAL A O 1
ATOM 1552 N N . GLY A 1 194 ? 4.848 -13.511 4.398 1.00 97.62 194 GLY A N 1
ATOM 1553 C CA . GLY A 1 194 ? 5.858 -13.101 5.372 1.00 97.62 194 GLY A CA 1
ATOM 1554 C C . GLY A 1 194 ? 7.206 -13.802 5.189 1.00 97.62 194 GLY A C 1
ATOM 1555 O O . GLY A 1 194 ? 8.270 -13.209 5.377 1.00 97.62 194 GLY A O 1
ATOM 1556 N N . ASN A 1 195 ? 7.172 -15.067 4.769 1.00 97.31 195 ASN A N 1
ATOM 1557 C CA . ASN A 1 195 ? 8.361 -15.856 4.467 1.00 97.31 195 ASN A CA 1
ATOM 1558 C C . ASN A 1 195 ? 8.020 -16.961 3.459 1.00 97.31 195 ASN A C 1
ATOM 1560 O O . ASN A 1 195 ? 7.035 -17.679 3.640 1.00 97.31 195 ASN A O 1
ATOM 1564 N N . VAL A 1 196 ? 8.820 -17.106 2.401 1.00 96.75 196 VAL A N 1
ATOM 1565 C CA . VAL A 1 196 ? 8.618 -18.162 1.385 1.00 96.75 196 VAL A CA 1
ATOM 1566 C C . VAL A 1 196 ? 9.287 -19.488 1.752 1.00 96.75 196 VAL A C 1
ATOM 1568 O O . VAL A 1 196 ? 9.058 -20.500 1.095 1.00 96.75 196 VAL A O 1
ATOM 1571 N N . GLU A 1 197 ? 10.148 -19.493 2.767 1.00 95.62 197 GLU A N 1
ATOM 1572 C CA . GLU A 1 197 ? 10.875 -20.685 3.188 1.00 95.62 197 GLU A CA 1
ATOM 1573 C C . GLU A 1 197 ? 9.940 -21.687 3.880 1.00 95.62 197 GLU A C 1
ATOM 1575 O O . GLU A 1 197 ? 9.238 -21.357 4.832 1.00 95.62 197 GLU A O 1
ATOM 1580 N N . GLN A 1 198 ? 9.950 -22.935 3.403 1.00 86.94 198 GLN A N 1
ATOM 1581 C CA . GLN A 1 198 ? 8.987 -23.970 3.796 1.00 86.94 198 GLN A CA 1
ATOM 1582 C C . GLN A 1 198 ? 9.007 -24.308 5.294 1.00 86.94 198 GLN A C 1
ATOM 1584 O O . GLN A 1 198 ? 7.960 -24.590 5.868 1.00 86.94 198 GLN A O 1
ATOM 1589 N N . ASN A 1 199 ? 10.188 -24.277 5.915 1.00 92.88 199 ASN A N 1
ATOM 1590 C CA . ASN A 1 199 ? 10.385 -24.615 7.327 1.00 92.88 199 ASN A CA 1
ATOM 1591 C C . ASN A 1 199 ? 10.630 -23.370 8.190 1.00 92.88 199 ASN A C 1
ATOM 1593 O O . ASN A 1 199 ? 11.170 -23.482 9.290 1.00 92.88 199 ASN A O 1
ATOM 1597 N N . ALA A 1 200 ? 10.288 -22.183 7.682 1.00 94.12 200 ALA A N 1
ATOM 1598 C CA . ALA A 1 200 ? 10.386 -20.968 8.467 1.00 94.12 200 ALA A CA 1
ATOM 1599 C C . ALA A 1 200 ? 9.514 -21.070 9.721 1.00 94.12 200 ALA A C 1
ATOM 1601 O O . ALA A 1 200 ? 8.394 -21.574 9.680 1.00 94.12 200 ALA A O 1
ATOM 1602 N N . THR A 1 201 ? 10.030 -20.535 10.820 1.00 94.38 201 THR A N 1
ATOM 1603 C CA . THR A 1 201 ? 9.281 -20.336 12.069 1.00 94.38 201 THR A CA 1
ATOM 1604 C C . THR A 1 201 ? 9.167 -18.858 12.435 1.00 94.38 201 THR A C 1
ATOM 1606 O O . THR A 1 201 ? 8.592 -18.520 13.461 1.00 94.38 201 THR A O 1
ATOM 1609 N N . VAL A 1 202 ? 9.763 -17.983 11.620 1.00 94.25 202 VAL A N 1
ATOM 1610 C CA . VAL A 1 202 ? 9.765 -16.528 11.779 1.00 94.25 202 VAL A CA 1
ATOM 1611 C C . VAL A 1 202 ? 9.567 -15.870 10.417 1.00 94.25 202 VAL A C 1
ATOM 1613 O O . VAL A 1 202 ? 9.987 -16.397 9.378 1.00 94.25 202 VAL A O 1
ATOM 1616 N N . THR A 1 203 ? 8.925 -14.708 10.411 1.00 94.19 203 THR A N 1
ATOM 1617 C CA . THR A 1 203 ? 8.740 -13.909 9.197 1.00 94.19 203 THR A CA 1
ATOM 1618 C C . THR A 1 203 ? 10.016 -13.134 8.845 1.00 94.19 203 THR A C 1
ATOM 1620 O O . THR A 1 203 ? 10.843 -12.861 9.714 1.00 94.19 203 THR A O 1
ATOM 1623 N N . LYS A 1 204 ? 10.188 -12.761 7.568 1.00 93.69 204 LYS A N 1
ATOM 1624 C CA . LYS A 1 204 ? 11.231 -11.808 7.125 1.00 93.69 204 LYS A CA 1
ATOM 1625 C C . LYS A 1 204 ? 10.723 -10.367 7.050 1.00 93.69 204 LYS A C 1
ATOM 1627 O O . LYS A 1 204 ? 11.471 -9.456 6.698 1.00 93.69 204 LYS A O 1
ATOM 1632 N N . VAL A 1 205 ? 9.441 -10.169 7.334 1.00 91.25 205 VAL A N 1
ATOM 1633 C CA . VAL A 1 205 ? 8.771 -8.873 7.316 1.00 91.25 205 VAL A CA 1
ATOM 1634 C C . VAL A 1 205 ? 8.971 -8.205 8.672 1.00 91.25 205 VAL A C 1
ATOM 1636 O O . VAL A 1 205 ? 8.560 -8.757 9.684 1.00 91.25 205 VAL A O 1
ATOM 1639 N N . ASN A 1 206 ? 9.570 -7.010 8.704 1.00 86.69 206 ASN A N 1
ATOM 1640 C CA . ASN A 1 206 ? 9.780 -6.256 9.952 1.00 86.69 206 ASN A CA 1
ATOM 1641 C C . ASN A 1 206 ? 8.671 -5.222 10.207 1.00 86.69 206 ASN A C 1
ATOM 1643 O O . ASN A 1 206 ? 8.826 -4.315 11.025 1.00 86.69 206 ASN A O 1
ATOM 1647 N N . SER A 1 207 ? 7.563 -5.309 9.470 1.00 88.25 207 SER A N 1
ATOM 1648 C CA . SER A 1 207 ? 6.377 -4.503 9.712 1.00 88.25 207 SER A CA 1
ATOM 1649 C C . SER A 1 207 ? 5.092 -5.234 9.302 1.00 88.25 207 SER A C 1
ATOM 1651 O O . SER A 1 207 ? 4.838 -6.308 9.822 1.00 88.25 207 SER A O 1
ATOM 1653 N N . HIS A 1 208 ? 4.260 -4.669 8.422 1.00 90.75 208 HIS A N 1
ATOM 1654 C CA . HIS A 1 208 ? 2.886 -5.117 8.197 1.00 90.75 208 HIS A CA 1
ATOM 1655 C C . HIS A 1 208 ? 2.657 -5.449 6.725 1.00 90.75 208 HIS A C 1
ATOM 1657 O O . HIS A 1 208 ? 3.191 -4.784 5.834 1.00 90.75 208 HIS A O 1
ATOM 1663 N N . GLY A 1 209 ? 1.825 -6.448 6.454 1.00 94.06 209 GLY A N 1
ATOM 1664 C CA . GLY A 1 209 ? 1.387 -6.771 5.100 1.00 94.06 209 GLY A CA 1
ATOM 1665 C C . GLY A 1 209 ? 0.567 -5.642 4.488 1.00 94.06 209 GLY A C 1
ATOM 1666 O O . GLY A 1 209 ? 0.962 -5.096 3.461 1.00 94.06 209 GLY A O 1
ATOM 1667 N N . LEU A 1 210 ? -0.512 -5.226 5.150 1.00 92.88 210 LEU A N 1
ATOM 1668 C CA . LEU A 1 210 ? -1.291 -4.060 4.733 1.00 92.88 210 LEU A CA 1
ATOM 1669 C C . LEU A 1 210 ? -1.342 -3.031 5.856 1.00 92.88 210 LEU A C 1
ATOM 1671 O O . LEU A 1 210 ? -1.868 -3.296 6.937 1.00 92.88 210 LEU A O 1
ATOM 1675 N N . ARG A 1 211 ? -0.824 -1.835 5.585 1.00 89.31 211 ARG A N 1
ATOM 1676 C CA . ARG A 1 211 ? -1.071 -0.666 6.424 1.00 89.31 211 ARG A CA 1
ATOM 1677 C C . ARG A 1 211 ? -2.205 0.139 5.822 1.00 89.31 211 ARG A C 1
ATOM 1679 O O . ARG A 1 211 ? -2.123 0.551 4.659 1.00 89.31 211 ARG A O 1
ATOM 1686 N N . ALA A 1 212 ? -3.235 0.333 6.631 1.00 81.44 212 ALA A N 1
ATOM 1687 C CA . ALA A 1 212 ? -4.357 1.186 6.305 1.00 81.44 212 ALA A CA 1
ATOM 1688 C C . ALA A 1 212 ? -3.904 2.629 6.041 1.00 81.44 212 ALA A C 1
ATOM 1690 O O . ALA A 1 212 ? -2.803 3.019 6.455 1.00 81.44 212 ALA A O 1
ATOM 1691 N N . PRO A 1 213 ? -4.756 3.431 5.387 1.00 78.88 213 PRO A N 1
ATOM 1692 C CA . PRO A 1 213 ? -4.565 4.868 5.313 1.00 78.88 213 PRO A CA 1
ATOM 1693 C C . PRO A 1 213 ? -4.375 5.512 6.692 1.00 78.88 213 PRO A C 1
ATOM 1695 O O . PRO A 1 213 ? -4.767 4.975 7.730 1.00 78.88 213 PRO A O 1
ATOM 1698 N N . LYS A 1 214 ? -3.787 6.705 6.696 1.00 74.25 214 LYS A N 1
ATOM 1699 C CA . LYS A 1 214 ? -3.660 7.531 7.900 1.00 74.25 214 LYS A CA 1
ATOM 1700 C C . LYS A 1 214 ? -5.019 7.986 8.446 1.00 74.25 214 LYS A C 1
ATOM 1702 O O . LYS A 1 214 ? -5.163 8.057 9.664 1.00 74.25 214 LYS A O 1
ATOM 1707 N N . ASP A 1 215 ? -5.961 8.262 7.550 1.00 69.44 215 ASP A N 1
ATOM 1708 C CA . ASP A 1 215 ? -7.270 8.909 7.703 1.00 69.44 215 ASP A CA 1
ATOM 1709 C C . ASP A 1 215 ? -8.284 8.340 6.719 1.00 69.44 215 ASP A C 1
ATOM 1711 O O . ASP A 1 215 ? -7.911 7.671 5.768 1.00 69.44 215 ASP A O 1
ATOM 1715 N N . GLY A 1 216 ? -9.561 8.665 6.920 1.00 67.38 216 GLY A N 1
ATOM 1716 C CA . GLY A 1 216 ? -10.619 8.454 5.938 1.00 67.38 216 GLY A CA 1
ATOM 1717 C C . GLY A 1 216 ? -11.428 7.185 6.188 1.00 67.38 216 GLY A C 1
ATOM 1718 O O . GLY A 1 216 ? -10.940 6.166 6.672 1.00 67.38 216 GLY A O 1
ATOM 1719 N N . ALA A 1 217 ? -12.715 7.232 5.863 1.00 67.75 217 ALA A N 1
ATOM 1720 C CA . ALA A 1 217 ? -13.590 6.067 5.923 1.00 67.75 217 ALA A CA 1
ATOM 1721 C C . ALA A 1 217 ? -13.585 5.312 4.583 1.00 67.75 217 ALA A C 1
ATOM 1723 O O . ALA A 1 217 ? -13.279 5.894 3.549 1.00 67.75 217 ALA A O 1
ATOM 1724 N N . PHE A 1 218 ? -14.005 4.041 4.598 1.00 73.81 218 PHE A N 1
ATOM 1725 C CA . PHE A 1 218 ? -14.325 3.232 3.405 1.00 73.81 218 PHE A CA 1
ATOM 1726 C C . PHE A 1 218 ? -13.172 2.487 2.721 1.00 73.81 218 PHE A C 1
ATOM 1728 O O . PHE A 1 218 ? -13.304 2.101 1.565 1.00 73.81 218 PHE A O 1
ATOM 1735 N N . TRP A 1 219 ? -12.093 2.172 3.440 1.00 83.44 219 TRP A N 1
ATOM 1736 C CA . TRP A 1 219 ? -11.126 1.194 2.934 1.00 83.44 219 TRP A CA 1
ATOM 1737 C C . TRP A 1 219 ? -11.709 -0.226 2.998 1.00 83.44 219 TRP A C 1
ATOM 1739 O O . TRP A 1 219 ? -12.235 -0.627 4.040 1.00 83.44 219 TRP A O 1
ATOM 1749 N N . PHE A 1 220 ? -11.651 -0.973 1.893 1.00 90.69 220 PHE A N 1
ATOM 1750 C CA . PHE A 1 220 ? -12.256 -2.303 1.775 1.00 90.69 220 PHE A CA 1
ATOM 1751 C C . PHE A 1 220 ? -11.272 -3.316 1.196 1.00 90.69 220 PHE A C 1
ATOM 1753 O O . PHE A 1 220 ? -10.668 -3.095 0.143 1.00 90.69 220 PHE A O 1
ATOM 1760 N N . VAL A 1 221 ? -11.148 -4.440 1.897 1.00 94.75 221 VAL A N 1
ATOM 1761 C CA . VAL A 1 221 ? -10.275 -5.557 1.555 1.00 94.75 221 VAL A CA 1
ATOM 1762 C C . VAL A 1 221 ? -11.112 -6.835 1.545 1.00 94.75 221 VAL A C 1
ATOM 1764 O O . VAL A 1 221 ? -11.646 -7.246 2.570 1.00 94.75 221 VAL A O 1
ATOM 1767 N N . SER A 1 222 ? -11.218 -7.481 0.390 1.00 97.81 222 SER A N 1
ATOM 1768 C CA . SER A 1 222 ? -11.955 -8.731 0.208 1.00 97.81 222 SER A CA 1
ATOM 1769 C C . SER A 1 222 ? -11.016 -9.790 -0.357 1.00 97.81 222 SER A C 1
ATOM 1771 O O . SER A 1 222 ? -10.396 -9.575 -1.392 1.00 97.81 222 SER A O 1
ATOM 1773 N N . GLY A 1 223 ? -10.886 -10.937 0.308 1.00 98.00 223 GLY A N 1
ATOM 1774 C CA . GLY A 1 223 ? -10.053 -12.042 -0.189 1.00 98.00 223 GLY A CA 1
ATOM 1775 C C . GLY A 1 223 ? -8.573 -11.958 0.201 1.00 98.00 223 GLY A C 1
ATOM 1776 O O . GLY A 1 223 ? -7.716 -12.494 -0.497 1.00 98.00 223 GLY A O 1
ATOM 1777 N N . MET A 1 224 ? -8.228 -11.281 1.300 1.00 98.00 224 MET A N 1
ATOM 1778 C CA . MET A 1 224 ? -6.839 -11.232 1.771 1.00 98.00 224 MET A CA 1
ATOM 1779 C C . MET A 1 224 ? -6.358 -12.618 2.220 1.00 98.00 224 MET A C 1
ATOM 1781 O O . MET A 1 224 ? -6.946 -13.220 3.111 1.00 98.00 224 MET A O 1
ATOM 1785 N N . THR A 1 225 ? -5.232 -13.092 1.688 1.00 98.69 225 THR A N 1
ATOM 1786 C CA . THR A 1 225 ? -4.553 -14.303 2.171 1.00 98.69 225 THR A CA 1
ATOM 1787 C C . THR A 1 225 ? -3.190 -13.953 2.760 1.00 98.69 225 THR A C 1
ATOM 1789 O O . THR A 1 225 ? -2.276 -13.563 2.034 1.00 98.69 225 THR A O 1
ATOM 1792 N N . ALA A 1 226 ? -3.033 -14.131 4.070 1.00 98.25 226 ALA A N 1
ATOM 1793 C CA . ALA A 1 226 ? -1.777 -13.944 4.787 1.00 98.25 226 ALA A CA 1
ATOM 1794 C C . ALA A 1 226 ? -1.095 -15.285 5.073 1.00 98.25 226 ALA A C 1
ATOM 1796 O O . ALA A 1 226 ? -1.724 -16.220 5.571 1.00 98.25 226 ALA A O 1
ATOM 1797 N N . ILE A 1 227 ? 0.191 -15.388 4.744 1.00 97.75 227 ILE A N 1
ATOM 1798 C CA . ILE A 1 227 ? 0.960 -16.633 4.784 1.00 97.75 227 ILE A CA 1
ATOM 1799 C C . ILE A 1 227 ? 2.273 -16.389 5.526 1.00 97.75 227 ILE A C 1
ATOM 1801 O O . ILE A 1 227 ? 3.040 -15.509 5.139 1.00 97.75 227 ILE A O 1
ATOM 1805 N N . ASN A 1 228 ? 2.564 -17.205 6.541 1.00 97.44 228 ASN A N 1
ATOM 1806 C CA . ASN A 1 228 ? 3.842 -17.228 7.263 1.00 97.44 228 ASN A CA 1
ATOM 1807 C C . ASN A 1 228 ? 4.241 -15.872 7.891 1.00 97.44 228 ASN A C 1
ATOM 1809 O O . ASN A 1 228 ? 5.409 -15.482 7.835 1.00 97.44 228 ASN A O 1
ATOM 1813 N N . TYR A 1 229 ? 3.281 -15.139 8.468 1.00 96.81 229 TYR A N 1
ATOM 1814 C CA . TYR A 1 229 ? 3.567 -13.976 9.324 1.00 96.81 229 TYR A CA 1
ATOM 1815 C C . TYR A 1 229 ? 3.874 -14.368 10.776 1.00 96.81 229 TYR A C 1
ATOM 1817 O O . TYR A 1 229 ? 4.522 -13.598 11.480 1.00 96.81 229 TYR A O 1
ATOM 1825 N N . PHE A 1 230 ? 3.480 -15.575 11.197 1.00 95.88 230 PHE A N 1
ATOM 1826 C CA . PHE A 1 230 ? 3.653 -16.102 12.552 1.00 95.88 230 PHE A CA 1
ATOM 1827 C C . PHE A 1 230 ? 3.097 -15.140 13.610 1.00 95.88 230 PHE A C 1
ATOM 1829 O O . PHE A 1 230 ? 1.901 -14.855 13.597 1.00 95.88 230 PHE A O 1
ATOM 1836 N N . ASP A 1 231 ? 3.944 -14.630 14.497 1.00 93.44 231 ASP A N 1
ATOM 1837 C CA . ASP A 1 231 ? 3.586 -13.717 15.580 1.00 93.44 231 ASP A CA 1
ATOM 1838 C C . ASP A 1 231 ? 3.546 -12.238 15.157 1.00 93.44 231 ASP A C 1
ATOM 1840 O O . ASP A 1 231 ? 3.181 -11.377 15.959 1.00 93.44 231 ASP A O 1
ATOM 1844 N N . GLN A 1 232 ? 3.903 -11.916 13.908 1.00 93.25 232 GLN A N 1
ATOM 1845 C CA . GLN A 1 232 ? 3.884 -10.538 13.433 1.00 93.25 232 GLN A CA 1
ATOM 1846 C C . GLN A 1 232 ? 2.496 -10.128 12.934 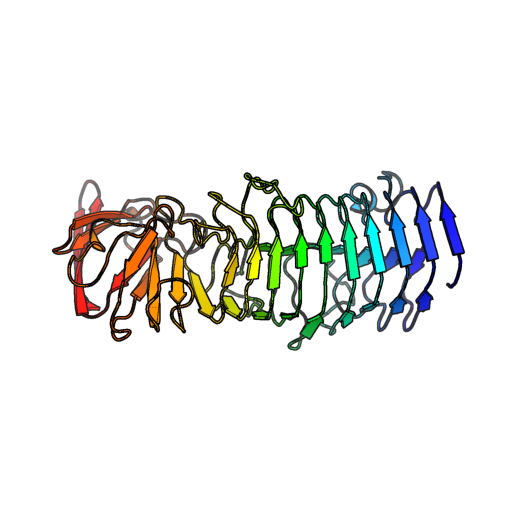1.00 93.25 232 GLN A C 1
ATOM 1848 O O . GLN A 1 232 ? 1.862 -10.879 12.187 1.00 93.25 232 GLN A O 1
ATOM 1853 N N . PRO A 1 233 ? 2.029 -8.911 13.271 1.00 92.50 233 PRO A N 1
ATOM 1854 C CA . PRO A 1 233 ? 0.736 -8.439 12.808 1.00 92.50 233 PRO A CA 1
ATOM 1855 C C . PRO A 1 233 ? 0.677 -8.286 11.284 1.00 92.50 233 PRO A C 1
ATOM 1857 O O . PRO A 1 233 ? 1.477 -7.577 10.670 1.00 92.50 233 PRO A O 1
ATOM 1860 N N . VAL A 1 234 ? -0.323 -8.914 10.669 1.00 95.81 234 VAL A N 1
ATOM 1861 C CA . VAL A 1 234 ? -0.539 -8.849 9.215 1.00 95.81 234 VAL A CA 1
ATOM 1862 C C . VAL A 1 234 ? -1.045 -7.477 8.787 1.00 95.81 234 VAL A C 1
ATOM 1864 O O . VAL A 1 234 ? -0.529 -6.881 7.839 1.00 95.81 234 VAL A O 1
ATOM 1867 N N . THR A 1 235 ? -2.074 -6.978 9.464 1.00 92.62 235 THR A N 1
ATOM 1868 C CA . THR A 1 235 ? -2.709 -5.704 9.135 1.00 92.62 235 THR A CA 1
ATOM 1869 C C . THR A 1 235 ? -2.460 -4.694 10.238 1.00 92.62 235 THR A C 1
ATOM 1871 O O . THR A 1 235 ? -2.385 -5.022 11.424 1.00 92.62 235 THR A O 1
ATOM 1874 N N . PHE A 1 236 ? -2.327 -3.442 9.838 1.00 87.31 236 PHE A N 1
ATOM 1875 C CA . PHE A 1 236 ? -2.164 -2.331 10.754 1.00 87.31 236 PHE A CA 1
ATOM 1876 C C . PHE A 1 236 ? -3.272 -1.335 10.497 1.00 87.31 236 PHE A C 1
ATOM 1878 O O . PHE A 1 236 ? -3.420 -0.847 9.371 1.00 87.31 236 PHE A O 1
ATOM 1885 N N . GLY A 1 237 ? -4.055 -1.087 11.546 1.00 73.69 237 GLY A N 1
ATOM 1886 C CA . GLY A 1 237 ? -5.143 -0.128 11.500 1.00 73.69 237 GLY A CA 1
ATOM 1887 C C . GLY A 1 237 ? -4.648 1.307 11.353 1.00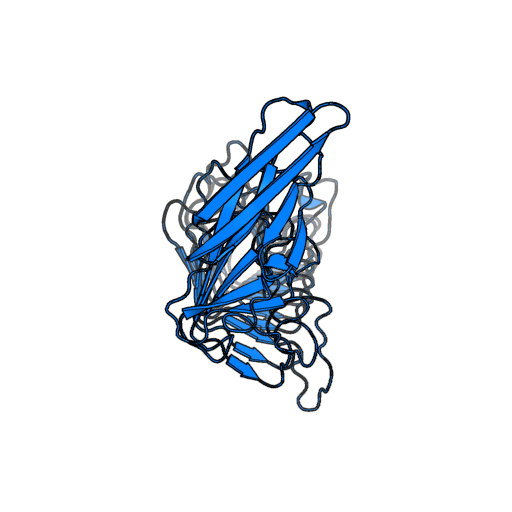 73.69 237 GLY A C 1
ATOM 1888 O O . GLY A 1 237 ? -3.456 1.578 11.188 1.00 73.69 237 GLY A O 1
ATOM 1889 N N . CYS A 1 238 ? -5.579 2.250 11.411 1.00 74.62 238 CYS A N 1
ATOM 1890 C CA . CYS A 1 238 ? -5.241 3.649 11.204 1.00 74.62 238 CYS A CA 1
ATOM 1891 C C . CYS A 1 238 ? -4.390 4.199 12.334 1.00 74.62 238 CYS A C 1
ATOM 1893 O O . CYS A 1 238 ? -4.559 3.881 13.513 1.00 74.62 238 CYS A O 1
ATOM 1895 N N . PHE A 1 239 ? -3.409 4.991 11.921 1.00 61.53 239 PHE A N 1
ATOM 1896 C CA . PHE A 1 239 ? -2.239 5.263 12.738 1.00 61.53 239 PHE A CA 1
ATOM 1897 C C . PHE A 1 239 ? -2.010 6.736 13.003 1.00 61.53 239 PHE A C 1
ATOM 1899 O O . PHE A 1 239 ? -0.995 7.068 13.609 1.00 61.53 239 PHE A O 1
ATOM 1906 N N . LYS A 1 240 ? -2.903 7.624 12.583 1.00 61.81 240 LYS A N 1
ATOM 1907 C CA . LYS A 1 240 ? -2.971 8.978 13.145 1.00 61.81 240 LYS A CA 1
ATOM 1908 C C . LYS A 1 240 ? -4.419 9.403 13.333 1.00 61.81 240 LYS A C 1
ATOM 1910 O O . LYS A 1 240 ? -4.728 9.873 14.416 1.00 61.81 240 LYS A O 1
ATOM 1915 N N . ASN A 1 241 ? -5.286 9.102 12.368 1.00 62.78 241 ASN A N 1
ATOM 1916 C CA . ASN A 1 241 ? -6.660 9.576 12.383 1.00 62.78 241 ASN A CA 1
ATOM 1917 C C . ASN A 1 241 ? -7.664 8.425 12.436 1.00 62.78 241 ASN A C 1
ATOM 1919 O O . ASN A 1 241 ? -7.353 7.239 12.571 1.00 62.78 241 ASN A O 1
ATOM 1923 N N . ILE A 1 242 ? -8.899 8.860 12.291 1.00 68.88 242 ILE A N 1
ATOM 1924 C CA . ILE A 1 242 ? -10.128 8.112 12.226 1.00 68.88 242 ILE A CA 1
ATOM 1925 C C . ILE A 1 242 ? -10.235 7.399 10.891 1.00 68.88 242 ILE A C 1
ATOM 1927 O O . ILE A 1 242 ? -10.095 8.005 9.826 1.00 68.88 242 ILE A O 1
ATOM 1931 N N . CYS A 1 243 ? -10.591 6.123 10.950 1.00 77.62 243 CYS A N 1
ATOM 1932 C CA . CYS A 1 243 ? -11.001 5.395 9.767 1.00 77.62 243 CYS A CA 1
ATOM 1933 C C . CYS A 1 243 ? -11.945 4.248 10.101 1.00 77.62 243 CYS A C 1
ATOM 1935 O O . CYS A 1 243 ? -11.971 3.717 11.214 1.00 77.62 243 CYS A O 1
ATOM 1937 N N . THR A 1 244 ? -12.690 3.825 9.084 1.00 83.81 244 THR A N 1
ATOM 1938 C CA . THR A 1 244 ? -13.402 2.549 9.097 1.00 83.81 244 THR A CA 1
ATOM 1939 C C . THR A 1 244 ? -12.908 1.702 7.943 1.00 83.81 244 THR A C 1
ATOM 1941 O O . THR A 1 244 ? -13.079 2.069 6.776 1.00 83.81 244 THR A O 1
ATOM 1944 N N . MET A 1 245 ? -12.327 0.565 8.295 1.00 88.12 245 MET A N 1
ATOM 1945 C CA . MET A 1 245 ? -11.815 -0.437 7.376 1.00 88.12 245 MET A CA 1
ATOM 1946 C C . MET A 1 245 ? -12.754 -1.631 7.382 1.00 88.12 245 MET A C 1
ATOM 1948 O O . MET A 1 245 ? 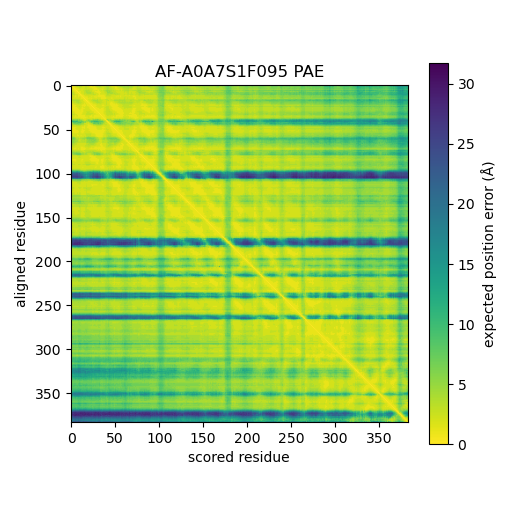-13.328 -1.966 8.416 1.00 88.12 245 MET A O 1
ATOM 1952 N N . ARG A 1 246 ? -12.917 -2.275 6.237 1.00 92.62 246 ARG A N 1
ATOM 1953 C CA . ARG A 1 246 ? -13.822 -3.407 6.070 1.00 92.62 246 ARG A CA 1
ATOM 1954 C C . ARG A 1 246 ? -13.072 -4.586 5.493 1.00 92.62 246 ARG A C 1
ATOM 1956 O O . ARG A 1 246 ? -12.350 -4.420 4.511 1.00 92.62 246 ARG A O 1
ATOM 1963 N N . TYR A 1 247 ? -13.273 -5.740 6.110 1.00 95.69 247 TYR A N 1
ATOM 1964 C CA . TYR A 1 247 ? -12.646 -6.984 5.702 1.00 95.69 247 TYR A CA 1
ATOM 1965 C C . TYR A 1 247 ? -13.701 -8.064 5.501 1.00 95.69 247 TYR A C 1
ATOM 1967 O O . TYR A 1 247 ? -14.649 -8.166 6.279 1.00 95.69 247 TYR A O 1
ATOM 1975 N N . GLU A 1 248 ? -13.506 -8.865 4.461 1.00 97.94 248 GLU A N 1
ATOM 1976 C CA . GLU A 1 248 ? -14.217 -10.120 4.231 1.00 97.94 248 GLU A CA 1
ATOM 1977 C C . GLU A 1 248 ? -13.309 -11.109 3.492 1.00 97.94 248 GLU A C 1
ATOM 1979 O O . GLU A 1 248 ? -12.292 -10.735 2.896 1.00 97.94 248 GLU A O 1
ATOM 1984 N N . ARG A 1 249 ? -13.683 -12.388 3.504 1.00 98.19 249 ARG A N 1
ATOM 1985 C CA . ARG A 1 249 ? -12.982 -13.490 2.838 1.00 98.19 249 ARG A CA 1
ATOM 1986 C C . ARG A 1 249 ? -11.494 -13.559 3.213 1.00 98.19 249 ARG A C 1
ATOM 1988 O O . ARG A 1 249 ? -10.669 -13.963 2.395 1.00 98.19 249 ARG A O 1
ATOM 1995 N N . SER A 1 250 ? -11.137 -13.156 4.434 1.00 98.25 250 SER A N 1
ATOM 1996 C CA . SER A 1 250 ? -9.751 -13.192 4.905 1.00 98.25 250 SER A CA 1
ATOM 1997 C C . SER A 1 250 ? -9.323 -14.616 5.261 1.00 98.25 250 SER A C 1
ATOM 1999 O O . SER A 1 250 ? -10.099 -15.416 5.785 1.00 98.25 250 SER A O 1
ATOM 2001 N N . LYS A 1 251 ? -8.062 -14.950 4.987 1.00 98.50 251 LYS A N 1
ATOM 2002 C CA . LYS A 1 251 ? -7.465 -16.249 5.295 1.00 98.50 251 LYS A CA 1
ATOM 2003 C C . LYS A 1 251 ? -6.075 -16.072 5.885 1.00 98.50 251 LYS A C 1
ATOM 2005 O O . LYS A 1 251 ? -5.234 -15.382 5.314 1.00 98.50 251 LYS A O 1
ATOM 2010 N N . PHE A 1 252 ? -5.811 -16.781 6.975 1.00 98.19 252 PHE A N 1
ATOM 2011 C CA . PHE A 1 252 ? -4.526 -16.775 7.666 1.00 98.19 252 PHE A CA 1
ATOM 2012 C C . PHE A 1 252 ? -3.931 -18.184 7.663 1.00 98.19 252 PHE A C 1
ATOM 2014 O O . PHE A 1 252 ? -4.578 -19.151 8.060 1.00 98.19 252 PHE A O 1
ATOM 2021 N N . VAL A 1 253 ? -2.701 -18.314 7.173 1.00 97.25 253 VAL A N 1
ATOM 2022 C CA . VAL A 1 253 ? -1.932 -19.563 7.132 1.00 97.25 253 VAL A CA 1
ATOM 2023 C C . VAL A 1 253 ? -0.624 -19.311 7.870 1.00 97.25 253 VAL A C 1
ATOM 2025 O O . VAL A 1 253 ? 0.125 -18.413 7.486 1.00 97.25 253 VAL A O 1
ATOM 2028 N N . ASN A 1 254 ? -0.354 -20.060 8.944 1.00 96.69 254 ASN A N 1
ATOM 2029 C CA . ASN A 1 254 ? 0.813 -19.851 9.819 1.00 96.69 254 ASN A CA 1
ATOM 2030 C C . ASN A 1 254 ? 0.996 -18.373 10.213 1.00 96.69 254 ASN A C 1
ATOM 2032 O O . ASN A 1 254 ? 2.079 -17.804 10.084 1.00 96.69 254 ASN A O 1
ATOM 2036 N N . SER A 1 255 ? -0.104 -17.716 10.572 1.00 96.94 255 SER A N 1
ATOM 2037 C CA . SER A 1 255 ? -0.156 -16.295 10.911 1.00 96.94 255 SER A CA 1
ATOM 2038 C C . SER A 1 255 ? -1.161 -16.151 12.043 1.00 96.94 255 SER A C 1
ATOM 2040 O O . SER A 1 255 ? -2.341 -16.412 11.836 1.00 96.94 255 SER A O 1
ATOM 2042 N N . GLU A 1 256 ? -0.687 -15.826 13.239 1.00 96.06 256 GLU A N 1
ATOM 2043 C CA . GLU A 1 256 ? -1.469 -15.851 14.478 1.00 96.06 256 GLU A CA 1
ATOM 2044 C C . GLU A 1 256 ? -1.962 -14.456 14.870 1.00 96.06 256 GLU A C 1
ATOM 2046 O O . GLU A 1 256 ? -2.987 -14.342 15.535 1.00 96.06 256 GLU A O 1
ATOM 2051 N N . VAL A 1 257 ? -1.287 -13.391 14.428 1.00 96.00 257 VAL A N 1
ATOM 2052 C CA . VAL A 1 257 ? -1.675 -12.005 14.724 1.00 96.00 257 VAL A CA 1
ATOM 2053 C C . VAL A 1 257 ? -2.215 -11.330 13.466 1.00 96.00 257 VAL A C 1
ATOM 2055 O O . VAL A 1 257 ? -1.493 -11.035 12.514 1.00 96.00 257 VAL A O 1
ATOM 2058 N N . TYR A 1 258 ? -3.518 -11.078 13.445 1.00 96.00 258 TYR A N 1
ATOM 2059 C CA . TYR A 1 258 ? -4.232 -10.575 12.272 1.00 96.00 258 TYR A CA 1
ATOM 2060 C C . TYR A 1 258 ? -4.143 -9.059 12.167 1.00 96.00 258 TYR A C 1
ATOM 2062 O O . TYR A 1 258 ? -3.953 -8.514 11.078 1.00 96.00 258 TYR A O 1
ATOM 2070 N N . THR A 1 259 ? -4.277 -8.371 13.299 1.00 93.44 259 THR A N 1
ATOM 2071 C CA . THR A 1 259 ? -4.343 -6.910 13.353 1.00 93.44 259 THR A CA 1
ATOM 2072 C C . THR A 1 259 ? -3.458 -6.373 14.465 1.00 93.44 259 THR A C 1
ATOM 2074 O O . THR A 1 259 ? -3.346 -6.986 15.526 1.00 93.44 259 THR A O 1
ATOM 2077 N N . PHE A 1 260 ? -2.926 -5.174 14.265 1.00 90.56 260 PHE A N 1
ATOM 2078 C CA . PHE A 1 260 ? -2.347 -4.356 15.322 1.00 90.56 260 PHE A CA 1
ATOM 2079 C C . PHE A 1 260 ? -3.034 -2.995 15.383 1.00 90.56 260 PHE A C 1
ATOM 2081 O O . PHE A 1 260 ? -3.194 -2.320 14.361 1.00 90.56 260 PHE A O 1
ATOM 2088 N N . SER A 1 261 ? -3.356 -2.576 16.604 1.00 85.88 261 SER A N 1
ATOM 2089 C CA . SER A 1 261 ? -3.809 -1.225 16.924 1.00 85.88 261 SER A CA 1
ATOM 2090 C C . SER A 1 261 ? -2.708 -0.472 17.671 1.00 85.88 261 SER A C 1
ATOM 2092 O O . SER A 1 261 ? -2.143 -0.957 18.651 1.00 85.88 261 SER A O 1
ATOM 2094 N N . SER A 1 262 ? -2.364 0.737 17.233 1.00 76.88 262 SER A N 1
ATOM 2095 C CA . SER A 1 262 ? -1.428 1.567 17.997 1.00 76.88 262 SER A CA 1
ATOM 2096 C C . SER A 1 262 ? -2.105 2.164 19.226 1.00 76.88 262 SER A C 1
ATOM 2098 O O . SER A 1 262 ? -3.222 2.673 19.128 1.00 76.88 262 SER A O 1
ATOM 2100 N N . LEU A 1 263 ? -1.397 2.163 20.355 1.00 62.97 263 LEU A N 1
ATOM 2101 C CA . LEU A 1 263 ? -1.857 2.778 21.599 1.00 62.97 263 LEU A CA 1
ATOM 2102 C C . LEU A 1 263 ? -2.248 4.245 21.361 1.00 62.97 263 LEU A C 1
ATOM 2104 O O . LEU A 1 263 ? -1.491 5.004 20.756 1.00 62.97 263 LEU A O 1
ATOM 2108 N N . GLY A 1 264 ? -3.447 4.618 21.812 1.00 58.50 264 GLY A N 1
ATOM 2109 C CA . GLY A 1 264 ? -3.962 5.988 21.724 1.00 58.50 264 GLY A CA 1
ATOM 2110 C C . GLY A 1 264 ? -4.683 6.361 20.423 1.00 58.50 264 GLY A C 1
ATOM 2111 O O . GLY A 1 264 ? -5.246 7.446 20.373 1.00 58.50 264 GLY A O 1
ATOM 2112 N N . LYS A 1 265 ? -4.725 5.495 19.400 1.00 67.19 265 LYS A N 1
ATOM 2113 C CA . LYS A 1 265 ? -5.289 5.839 18.076 1.00 67.19 265 LYS A CA 1
ATOM 2114 C C . LYS A 1 265 ? -6.547 5.041 17.749 1.00 67.19 265 LYS A C 1
ATOM 2116 O O . LYS A 1 265 ? -6.719 3.923 18.232 1.00 67.19 265 LYS A O 1
ATOM 2121 N N . THR A 1 266 ? -7.430 5.627 16.944 1.00 61.84 266 THR A N 1
ATOM 2122 C CA . THR A 1 266 ? -8.835 5.210 16.836 1.00 61.84 266 THR A CA 1
ATOM 2123 C C . THR A 1 266 ? -9.232 4.861 15.400 1.00 61.84 266 THR A C 1
ATOM 2125 O O . THR A 1 266 ? -9.895 5.614 14.697 1.00 61.84 266 THR A O 1
ATOM 2128 N N . GLY A 1 267 ? -8.837 3.664 14.963 1.00 80.75 267 GLY A N 1
ATOM 2129 C CA . GLY A 1 267 ? -9.383 3.019 13.767 1.00 80.75 267 GLY A CA 1
ATOM 2130 C C . GLY A 1 267 ? -10.375 1.918 14.140 1.00 80.75 267 GLY A C 1
ATOM 2131 O O . GLY A 1 267 ? -10.175 1.219 15.132 1.00 80.75 267 GLY A O 1
ATOM 2132 N N . ILE A 1 268 ? -11.414 1.741 13.325 1.00 88.75 268 ILE A N 1
ATOM 2133 C CA . ILE A 1 268 ? -12.374 0.641 13.459 1.00 88.75 268 ILE A CA 1
ATOM 2134 C C . ILE A 1 268 ? -12.209 -0.298 12.266 1.00 88.75 268 ILE A C 1
ATOM 2136 O O . ILE A 1 268 ? -12.217 0.133 11.112 1.00 88.75 268 ILE A O 1
ATOM 2140 N N . ILE A 1 269 ? -12.095 -1.590 12.539 1.00 91.94 269 ILE A N 1
ATOM 2141 C CA . ILE A 1 269 ? -12.219 -2.658 11.550 1.00 91.94 269 ILE A CA 1
ATOM 2142 C C . ILE A 1 269 ? -13.608 -3.268 11.709 1.00 91.94 269 ILE A C 1
ATOM 2144 O O . ILE A 1 269 ? -13.988 -3.673 12.801 1.00 91.94 269 ILE A O 1
ATOM 2148 N N . HIS A 1 270 ? -14.360 -3.338 10.620 1.00 94.19 270 HIS A N 1
ATOM 2149 C CA . HIS A 1 270 ? -15.616 -4.071 10.523 1.00 94.19 270 HIS A CA 1
ATOM 2150 C C . HIS A 1 270 ? -15.343 -5.385 9.793 1.00 94.19 270 HIS A C 1
ATOM 2152 O O . HIS A 1 270 ? -14.997 -5.389 8.610 1.00 94.19 270 HIS A O 1
ATOM 2158 N N . ASP A 1 271 ? -15.473 -6.483 10.526 1.00 96.38 271 ASP A N 1
ATOM 2159 C CA . ASP A 1 271 ? -15.416 -7.835 9.991 1.00 96.38 271 ASP A CA 1
ATOM 2160 C C . ASP A 1 271 ? -16.796 -8.206 9.448 1.00 96.38 271 ASP A C 1
ATOM 2162 O O . ASP A 1 271 ? -17.744 -8.422 10.204 1.00 96.38 271 ASP A O 1
ATOM 2166 N N . ILE A 1 272 ? -16.941 -8.199 8.127 1.00 97.25 272 ILE A N 1
ATOM 2167 C CA . ILE A 1 272 ? -18.246 -8.349 7.480 1.00 97.25 272 ILE A CA 1
ATOM 2168 C C . ILE A 1 272 ? -18.746 -9.789 7.600 1.00 97.25 272 ILE A C 1
ATOM 2170 O O . ILE A 1 272 ? -19.932 -10.008 7.855 1.00 97.25 272 ILE A O 1
ATOM 2174 N N . ASP A 1 273 ? -17.856 -10.768 7.446 1.00 97.69 273 ASP A N 1
ATOM 2175 C CA . ASP A 1 273 ? -18.215 -12.180 7.296 1.00 97.69 273 ASP A CA 1
ATOM 2176 C C . ASP A 1 273 ? -17.683 -13.092 8.408 1.00 97.69 273 ASP A C 1
ATOM 2178 O O . ASP A 1 273 ? -17.990 -14.284 8.422 1.00 97.69 273 ASP A O 1
ATOM 2182 N N . GLY A 1 274 ? -16.940 -12.543 9.371 1.00 97.69 274 GLY A N 1
ATOM 2183 C CA . GLY A 1 274 ? -16.417 -13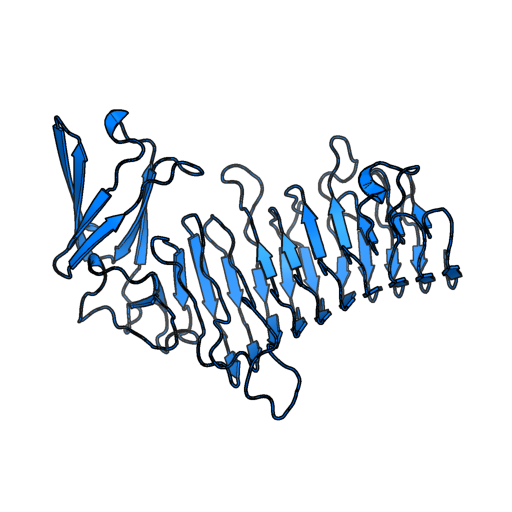.280 10.518 1.00 97.69 274 GLY A CA 1
ATOM 2184 C C . GLY A 1 274 ? -15.022 -13.852 10.287 1.00 97.69 274 GLY A C 1
ATOM 2185 O O . GLY A 1 274 ? -14.502 -14.549 11.158 1.00 97.69 274 GLY A O 1
ATOM 2186 N N . THR A 1 275 ? -14.394 -13.588 9.140 1.00 97.88 275 THR A N 1
ATOM 2187 C CA . THR A 1 275 ? -13.064 -14.129 8.821 1.00 97.88 275 THR A CA 1
ATOM 2188 C C . THR A 1 275 ? -11.933 -13.510 9.639 1.00 97.88 275 THR A C 1
ATOM 2190 O O . THR A 1 275 ? -10.861 -14.108 9.735 1.00 97.88 275 THR A O 1
ATOM 2193 N N . MET A 1 276 ? -12.157 -12.349 10.259 1.00 96.38 276 MET A N 1
ATOM 2194 C CA . MET A 1 276 ? -11.173 -11.698 11.129 1.00 96.38 276 MET A CA 1
ATOM 2195 C C . MET A 1 276 ? -11.376 -12.046 12.608 1.00 96.38 276 MET A C 1
ATOM 2197 O O . MET A 1 276 ? -10.404 -12.112 13.348 1.00 96.38 276 MET A O 1
ATOM 2201 N N . THR A 1 277 ? -12.616 -12.255 13.048 1.00 96.94 277 THR A N 1
ATOM 2202 C CA . THR A 1 277 ? -13.006 -12.302 14.470 1.00 96.94 277 THR A CA 1
ATOM 2203 C C . THR A 1 277 ? -13.652 -13.619 14.897 1.00 96.94 277 THR A C 1
ATOM 2205 O O . THR A 1 277 ? -13.796 -13.868 16.092 1.00 96.94 277 THR A O 1
ATOM 2208 N N . GLY A 1 278 ? -14.082 -14.448 13.942 1.00 96.94 278 GLY A N 1
ATOM 2209 C CA . GLY A 1 278 ? -14.954 -15.603 14.169 1.00 96.94 278 GLY A CA 1
ATOM 2210 C C . GLY A 1 278 ? -16.451 -15.269 14.211 1.00 96.94 278 GLY A C 1
ATOM 2211 O O . GLY A 1 278 ? -17.266 -16.185 14.305 1.00 96.94 278 GLY A O 1
ATOM 2212 N N . HIS A 1 279 ? -16.829 -13.988 14.117 1.00 97.31 279 HIS A N 1
ATOM 2213 C CA . HIS A 1 279 ? -18.208 -13.515 14.239 1.00 97.31 279 HIS A CA 1
ATOM 2214 C C . HIS A 1 279 ? -18.559 -12.540 13.109 1.00 97.31 279 HIS A C 1
ATOM 2216 O O . HIS A 1 279 ? -17.965 -11.473 12.974 1.00 97.31 279 HIS A O 1
ATOM 2222 N N . ALA A 1 280 ? -19.547 -12.892 12.285 1.00 97.19 280 ALA A N 1
ATOM 2223 C CA . ALA A 1 280 ? -19.983 -12.020 11.198 1.00 97.19 280 ALA A CA 1
ATOM 2224 C C . ALA A 1 280 ? -20.567 -10.706 11.736 1.00 97.19 280 ALA A C 1
ATOM 2226 O O . ALA A 1 280 ? -21.349 -10.702 12.687 1.00 97.19 280 ALA A O 1
ATOM 2227 N N . ASN A 1 281 ? -20.227 -9.595 11.082 1.00 96.44 281 ASN A N 1
ATOM 2228 C CA . ASN A 1 281 ? -20.575 -8.234 11.493 1.00 96.44 281 ASN A CA 1
ATOM 2229 C C . ASN A 1 281 ? -20.049 -7.802 12.873 1.00 96.44 281 ASN A C 1
ATOM 2231 O O . ASN A 1 281 ? -20.599 -6.867 13.463 1.00 96.44 281 ASN A O 1
ATOM 2235 N N . ALA A 1 282 ? -18.985 -8.432 13.369 1.00 96.88 282 ALA A N 1
ATOM 2236 C CA . ALA A 1 282 ? -18.259 -7.949 14.536 1.00 96.88 282 ALA A CA 1
ATOM 2237 C C . ALA A 1 282 ? -17.289 -6.814 14.169 1.00 96.88 282 ALA A C 1
ATOM 2239 O O . ALA A 1 282 ? -16.994 -6.537 13.001 1.00 96.88 282 ALA A O 1
ATOM 2240 N N . PHE A 1 283 ? -16.785 -6.133 15.193 1.00 95.31 283 PHE A N 1
ATOM 2241 C CA . PHE A 1 283 ? -15.878 -5.001 15.049 1.00 95.31 283 PHE A CA 1
ATOM 2242 C C . PHE A 1 283 ? -14.615 -5.205 15.878 1.00 95.31 283 PHE A C 1
ATOM 2244 O O . PHE A 1 283 ? -14.674 -5.757 16.972 1.00 95.31 283 PHE A O 1
ATOM 2251 N N . ILE A 1 284 ? -13.487 -4.705 15.379 1.00 93.38 284 ILE A N 1
ATOM 2252 C CA . ILE A 1 284 ? -12.218 -4.620 16.104 1.00 93.38 284 ILE A CA 1
ATOM 2253 C C . ILE A 1 284 ? -11.835 -3.144 16.190 1.00 93.38 284 ILE A C 1
ATOM 2255 O O . ILE A 1 284 ? -11.914 -2.412 15.204 1.00 93.38 284 ILE A O 1
ATOM 2259 N N . THR A 1 285 ? -11.403 -2.691 17.357 1.00 90.88 285 THR A N 1
ATOM 2260 C CA . THR A 1 285 ? -10.858 -1.340 17.563 1.00 90.88 285 THR A CA 1
ATOM 2261 C C . THR A 1 285 ? -9.673 -1.411 18.518 1.00 90.88 285 THR A C 1
ATOM 2263 O O . THR A 1 285 ? -9.425 -2.452 19.125 1.00 90.88 285 THR A O 1
ATOM 2266 N N . GLY A 1 286 ? -8.908 -0.327 18.649 1.00 89.81 286 GLY A N 1
ATOM 2267 C CA . GLY A 1 286 ? -7.911 -0.213 19.713 1.00 89.81 286 GLY A CA 1
ATOM 2268 C C . GLY A 1 286 ? -8.548 -0.414 21.089 1.00 89.81 286 GLY A C 1
ATOM 2269 O O . GLY A 1 286 ? -9.640 0.096 21.344 1.00 89.81 286 GLY A O 1
ATOM 2270 N N . PHE A 1 287 ? -7.871 -1.166 21.958 1.00 90.75 287 PHE A N 1
ATOM 2271 C CA . PHE A 1 287 ? -8.335 -1.403 23.319 1.00 90.75 287 PHE A CA 1
ATOM 2272 C C . PHE A 1 287 ? -8.451 -0.076 24.083 1.00 90.75 287 PHE A C 1
ATOM 2274 O O . PHE A 1 287 ? -7.525 0.741 24.085 1.00 90.75 287 PHE A O 1
ATOM 2281 N N . LYS A 1 288 ? -9.605 0.110 24.724 1.00 91.12 288 LYS A N 1
ATOM 2282 C CA . LYS A 1 288 ? -9.941 1.207 25.633 1.00 91.12 288 LYS A CA 1
ATOM 2283 C C . LYS A 1 288 ? -10.779 0.622 26.764 1.00 91.12 288 LYS A C 1
ATOM 2285 O O . LYS A 1 288 ? -11.717 -0.128 26.489 1.00 91.12 288 LYS A O 1
ATOM 2290 N N . GLU A 1 289 ? -10.456 0.948 28.008 1.00 94.81 289 GLU A N 1
ATOM 2291 C CA . GLU A 1 289 ? -11.196 0.482 29.184 1.00 94.81 289 GLU A CA 1
ATOM 2292 C C . GLU A 1 289 ? -12.676 0.879 29.111 1.00 94.81 289 GLU A C 1
ATOM 2294 O O . GLU A 1 289 ? -13.546 0.055 29.384 1.00 94.81 289 GLU A O 1
ATOM 2299 N N . TYR A 1 290 ? -12.994 2.090 28.635 1.00 95.00 290 TYR A N 1
ATOM 2300 C CA . TYR A 1 290 ? -14.392 2.521 28.484 1.00 95.00 290 TYR A CA 1
ATOM 2301 C C . TYR A 1 290 ? -15.187 1.728 27.425 1.00 95.00 290 TYR A C 1
ATOM 2303 O O . TYR A 1 290 ? -16.414 1.848 27.365 1.00 95.00 290 TYR A O 1
ATOM 2311 N N . LEU A 1 291 ? -14.523 0.923 26.586 1.00 94.31 291 LEU A N 1
ATOM 2312 C CA . LEU A 1 291 ? -15.154 0.022 25.614 1.00 94.31 291 LEU A CA 1
ATOM 2313 C C . LEU A 1 291 ? -15.234 -1.432 26.091 1.00 94.31 291 LEU A C 1
ATOM 2315 O O . LEU A 1 291 ? -15.870 -2.245 25.423 1.00 94.31 291 LEU A O 1
ATOM 2319 N N . ALA A 1 292 ? -14.620 -1.784 27.220 1.00 95.50 292 ALA A N 1
ATOM 2320 C CA . ALA A 1 292 ? -14.483 -3.164 27.681 1.00 95.50 292 ALA A CA 1
ATOM 2321 C C . ALA A 1 292 ? -15.752 -3.713 28.369 1.00 95.50 292 ALA A C 1
ATOM 2323 O O . ALA A 1 292 ? -15.687 -4.282 29.456 1.00 95.50 292 ALA A O 1
ATOM 2324 N N . PHE A 1 293 ? -16.921 -3.540 27.743 1.00 96.75 293 PHE A N 1
ATOM 2325 C CA . PHE A 1 293 ? -18.198 -4.063 28.235 1.00 96.75 293 PHE A CA 1
ATOM 2326 C C . PHE A 1 293 ? -18.193 -5.603 28.193 1.00 96.75 293 PHE A C 1
ATOM 2328 O O . PHE A 1 293 ? -18.183 -6.153 27.090 1.00 96.75 293 PHE A O 1
ATOM 2335 N N . PRO A 1 294 ? -18.252 -6.316 29.338 1.00 92.69 294 PRO A N 1
ATOM 2336 C CA . PRO A 1 294 ? -18.030 -7.768 29.379 1.00 92.69 294 PRO A CA 1
ATOM 2337 C C . PRO A 1 294 ? -18.999 -8.597 28.526 1.00 92.69 294 PRO A C 1
ATOM 2339 O O . PRO A 1 294 ? -18.616 -9.636 27.998 1.00 92.69 294 PRO A O 1
ATOM 2342 N N . ASP A 1 295 ? -20.238 -8.125 28.368 1.00 93.31 295 ASP A N 1
ATOM 2343 C CA . ASP A 1 295 ? -21.275 -8.824 27.598 1.00 93.31 295 ASP A CA 1
ATOM 2344 C C . ASP A 1 295 ? -21.231 -8.505 26.094 1.00 93.31 295 ASP A C 1
ATOM 2346 O O . ASP A 1 295 ? -21.896 -9.167 25.299 1.00 93.31 295 ASP A O 1
ATOM 2350 N N . LEU A 1 296 ? -20.469 -7.482 25.690 1.00 96.50 296 LEU A N 1
ATOM 2351 C CA . LEU A 1 296 ? -20.441 -6.982 24.311 1.00 96.50 296 LEU A CA 1
ATOM 2352 C C . LEU A 1 296 ? -19.080 -7.154 23.639 1.00 96.50 296 LEU A C 1
ATOM 2354 O O . LEU A 1 296 ? -19.027 -7.263 22.410 1.00 96.50 296 LEU A O 1
ATOM 2358 N N . CYS A 1 297 ? -18.003 -7.144 24.425 1.00 96.88 297 CYS A N 1
ATOM 2359 C CA . CYS A 1 297 ? -16.633 -7.045 23.953 1.00 96.88 297 CYS A CA 1
ATOM 2360 C C . CYS A 1 297 ? -15.689 -7.999 24.696 1.00 96.88 297 CYS A C 1
ATOM 2362 O O . CYS A 1 297 ? -15.847 -8.258 25.887 1.00 96.88 297 CYS A O 1
ATOM 2364 N N . TRP A 1 298 ? -14.666 -8.490 23.998 1.00 96.38 298 TRP A N 1
ATOM 2365 C CA . TRP A 1 298 ? -13.662 -9.401 24.541 1.00 96.38 298 TRP A CA 1
ATOM 2366 C C . TRP A 1 298 ? -12.278 -9.150 23.935 1.00 96.38 298 TRP A C 1
ATOM 2368 O O . TRP A 1 298 ? -12.130 -8.632 22.825 1.00 96.38 298 TRP A O 1
ATOM 2378 N N . ASN A 1 299 ? -11.245 -9.556 24.670 1.00 95.00 299 ASN A N 1
ATOM 2379 C CA . ASN A 1 299 ? -9.873 -9.557 24.174 1.00 95.00 299 ASN A CA 1
ATOM 2380 C C . ASN A 1 299 ? -9.598 -10.843 23.390 1.00 95.00 299 ASN A C 1
ATOM 2382 O O . ASN A 1 299 ? -9.988 -11.933 23.807 1.00 95.00 299 ASN A O 1
ATOM 2386 N N . SER A 1 300 ? -8.866 -10.721 22.287 1.00 95.31 300 SER A N 1
ATOM 2387 C CA . SER A 1 300 ? -8.391 -11.854 21.494 1.00 95.31 300 SER A CA 1
ATOM 2388 C C . SER A 1 300 ? -6.914 -11.667 21.177 1.00 95.31 300 SER A C 1
ATOM 2390 O O . SER A 1 300 ? -6.491 -10.586 20.767 1.00 95.31 300 SER A O 1
ATOM 2392 N N . SER A 1 301 ? -6.124 -12.730 21.338 1.00 95.12 301 SER A N 1
ATOM 2393 C CA . SER A 1 301 ? -4.690 -12.715 21.031 1.00 95.12 301 SER A CA 1
ATOM 2394 C C . SER A 1 301 ? -4.399 -12.490 19.546 1.00 95.12 301 SER A C 1
ATOM 2396 O O . SER A 1 301 ? -3.300 -12.062 19.209 1.00 95.12 301 SER A O 1
ATOM 2398 N N . ASN A 1 302 ? -5.376 -12.724 18.660 1.00 96.44 302 ASN A N 1
ATOM 2399 C CA . ASN A 1 302 ? -5.227 -12.446 17.232 1.00 96.44 302 ASN A CA 1
ATOM 2400 C C . ASN A 1 302 ? -5.223 -10.938 16.915 1.00 96.44 302 ASN A C 1
ATOM 2402 O O . ASN A 1 302 ? -4.835 -10.545 15.814 1.00 96.44 302 ASN A O 1
ATOM 2406 N N . HIS A 1 303 ? -5.629 -10.083 17.860 1.00 94.31 303 HIS A N 1
ATOM 2407 C CA . HIS A 1 303 ? -5.740 -8.637 17.671 1.00 94.31 303 HIS A CA 1
ATOM 2408 C C . HIS A 1 303 ? -4.868 -7.894 18.685 1.00 94.31 303 HIS A C 1
ATOM 2410 O O . HIS A 1 303 ? -5.304 -7.528 19.776 1.00 94.31 303 HIS A O 1
ATOM 2416 N N . ALA A 1 304 ? -3.610 -7.651 18.317 1.00 92.25 304 ALA A N 1
ATOM 2417 C CA . ALA A 1 304 ? -2.643 -6.988 19.182 1.00 92.25 304 ALA A CA 1
ATOM 2418 C C . ALA A 1 304 ? -3.099 -5.563 19.544 1.00 92.25 304 ALA A C 1
ATOM 2420 O O . ALA A 1 304 ? -3.399 -4.752 18.661 1.00 92.25 304 ALA A O 1
ATOM 2421 N N . ASN A 1 305 ? -3.133 -5.267 20.850 1.00 91.31 305 ASN A N 1
ATOM 2422 C CA . ASN A 1 305 ? -3.654 -4.022 21.441 1.00 91.31 305 ASN A CA 1
ATOM 2423 C C . ASN A 1 305 ? -5.098 -3.679 21.023 1.00 91.31 305 ASN A C 1
ATOM 2425 O O . ASN A 1 305 ? -5.501 -2.514 21.077 1.00 91.31 305 ASN A O 1
ATOM 2429 N N . GLY A 1 306 ? -5.857 -4.667 20.551 1.00 91.25 306 GLY A N 1
ATOM 2430 C CA . GLY A 1 306 ? -7.228 -4.500 20.102 1.00 91.25 306 GLY A CA 1
ATOM 2431 C C . GLY A 1 306 ? -8.236 -5.108 21.068 1.00 91.25 306 GLY A C 1
ATOM 2432 O O . GLY A 1 306 ? -7.900 -5.947 21.901 1.00 91.25 306 GLY A O 1
ATOM 2433 N N . ILE A 1 307 ? -9.488 -4.698 20.909 1.00 93.50 307 ILE A N 1
ATOM 2434 C CA . ILE A 1 307 ? -10.659 -5.335 21.506 1.00 93.50 307 ILE A CA 1
ATOM 2435 C C . ILE A 1 307 ? -11.652 -5.671 20.395 1.00 93.50 307 ILE A C 1
ATOM 2437 O O . ILE A 1 307 ? -11.791 -4.905 19.436 1.00 93.50 307 ILE A O 1
ATOM 2441 N N . VAL A 1 308 ? -12.314 -6.819 20.513 1.00 95.81 308 VAL A N 1
ATOM 2442 C CA . VAL A 1 308 ? -13.357 -7.263 19.584 1.00 95.81 308 VAL A CA 1
ATOM 2443 C C . VAL A 1 308 ? -14.717 -7.064 20.235 1.00 95.81 308 VAL A C 1
ATOM 2445 O O . VAL A 1 308 ? -14.852 -7.323 21.427 1.00 95.81 308 VAL A O 1
ATOM 2448 N N . CYS A 1 309 ? -15.720 -6.624 19.478 1.00 96.19 309 CYS A N 1
ATOM 2449 C CA . CYS A 1 309 ? -17.082 -6.433 19.970 1.00 96.19 309 CYS A CA 1
ATOM 2450 C C . CYS A 1 309 ? -18.139 -6.906 18.966 1.00 96.19 309 CYS A C 1
ATOM 2452 O O . CYS A 1 309 ? -17.945 -6.797 17.754 1.00 96.19 309 CYS A O 1
ATOM 2454 N N . GLY A 1 310 ? -19.299 -7.329 19.475 1.00 96.25 310 GLY A N 1
ATOM 2455 C CA . GLY A 1 310 ? -20.478 -7.647 18.660 1.00 96.25 310 GLY A CA 1
ATOM 2456 C C . GLY A 1 310 ? -20.523 -9.086 18.147 1.00 96.25 310 GLY A C 1
ATOM 2457 O O . GLY A 1 310 ? -20.626 -9.311 16.945 1.00 96.25 310 GLY A O 1
ATOM 2458 N N . SER A 1 311 ? -20.471 -10.063 19.053 1.00 93.75 311 SER A N 1
ATOM 2459 C CA . SER A 1 311 ? -20.481 -11.499 18.724 1.00 93.75 311 SER A CA 1
ATOM 2460 C C . SER A 1 311 ? -21.767 -11.997 18.041 1.00 93.75 311 SER A C 1
ATOM 2462 O O . SER A 1 311 ? -21.746 -13.044 17.391 1.00 93.75 311 SER A O 1
ATOM 2464 N N . ASP A 1 312 ? -22.873 -11.258 18.165 1.00 92.50 312 ASP A N 1
ATOM 2465 C CA . ASP A 1 312 ? -24.180 -11.551 17.563 1.00 92.50 312 ASP A CA 1
ATOM 2466 C C . ASP A 1 312 ? -24.429 -10.811 16.230 1.00 92.50 312 ASP A C 1
ATOM 2468 O O . ASP A 1 312 ? -25.475 -10.989 15.602 1.00 92.50 312 ASP A O 1
ATOM 2472 N N . GLY A 1 313 ? -23.491 -9.953 15.810 1.00 91.75 313 GLY A N 1
ATOM 2473 C CA . GLY A 1 313 ? -23.580 -9.137 14.599 1.00 91.75 313 GLY A CA 1
ATOM 2474 C C . GLY A 1 313 ? -24.609 -7.996 14.638 1.00 91.75 313 GLY A C 1
ATOM 2475 O O . GLY A 1 313 ? -24.789 -7.308 13.624 1.00 91.75 313 GLY A O 1
ATOM 2476 N N . SER A 1 314 ? -25.290 -7.762 15.766 1.00 91.50 314 SER A N 1
ATOM 2477 C CA . SER A 1 314 ? -26.302 -6.702 15.917 1.00 91.50 314 SER A CA 1
ATOM 2478 C C . SER A 1 314 ? -25.687 -5.365 16.341 1.00 91.50 314 SER A C 1
ATOM 2480 O O . SER A 1 314 ? -26.116 -4.300 15.885 1.00 91.50 314 SER A O 1
ATOM 2482 N N . LEU A 1 315 ? -24.623 -5.428 17.143 1.00 93.25 315 LEU A N 1
ATOM 2483 C CA . LEU A 1 315 ? -23.884 -4.278 17.655 1.00 93.25 315 LEU A CA 1
ATOM 2484 C C . LEU A 1 315 ? -23.267 -3.448 16.525 1.00 93.25 315 LEU A C 1
ATOM 2486 O O . LEU A 1 315 ? -22.829 -3.973 15.498 1.00 93.25 315 LEU A O 1
ATOM 2490 N N . ARG A 1 316 ? -23.190 -2.128 16.705 1.00 92.88 316 ARG A N 1
ATOM 2491 C CA . ARG A 1 316 ? -22.439 -1.244 15.812 1.00 92.88 316 ARG A CA 1
ATOM 2492 C C . ARG A 1 316 ? -21.435 -0.434 16.611 1.00 92.88 316 ARG A C 1
ATOM 2494 O O . ARG A 1 316 ? -21.811 0.260 17.551 1.00 92.88 316 ARG A O 1
ATOM 2501 N N . ILE A 1 317 ? -20.175 -0.481 16.181 1.00 91.62 317 ILE A N 1
ATOM 2502 C CA . ILE A 1 317 ? -19.207 0.549 16.547 1.00 91.62 317 ILE A CA 1
ATOM 2503 C C . ILE A 1 317 ? -19.281 1.656 15.499 1.00 91.62 317 ILE A C 1
ATOM 2505 O O . ILE A 1 317 ? -19.400 1.420 14.287 1.00 91.62 317 ILE A O 1
ATOM 2509 N N . ARG A 1 318 ? -19.271 2.886 15.982 1.00 88.38 318 ARG A N 1
ATOM 2510 C CA . ARG A 1 318 ? -19.192 4.102 15.188 1.00 88.38 318 ARG A CA 1
ATOM 2511 C C . ARG A 1 318 ? -18.071 4.940 15.736 1.00 88.38 318 ARG A C 1
ATOM 2513 O O . ARG A 1 318 ? -17.658 4.752 16.874 1.00 88.38 318 ARG A O 1
ATOM 2520 N N . LEU A 1 319 ? -17.574 5.845 14.915 1.00 84.06 319 LEU A N 1
ATOM 2521 C CA . LEU A 1 319 ? -16.652 6.831 15.412 1.00 84.06 319 LEU A CA 1
ATOM 2522 C C . LEU A 1 319 ? -17.366 8.170 15.548 1.00 84.06 319 LEU A C 1
ATOM 2524 O O . LEU A 1 319 ? -17.983 8.652 14.601 1.00 84.06 319 LEU A O 1
ATOM 2528 N N . LEU A 1 320 ? -17.297 8.723 16.754 1.00 86.12 320 LEU A N 1
ATOM 2529 C CA . LEU A 1 320 ? -17.733 10.063 17.092 1.00 86.12 320 LEU A CA 1
ATOM 2530 C C . LEU A 1 320 ? -16.558 11.027 16.927 1.00 86.12 320 LEU A C 1
ATOM 2532 O O . LEU A 1 320 ? -15.524 10.866 17.578 1.00 86.12 320 LEU A O 1
ATOM 2536 N N . GLU A 1 321 ? -16.746 12.035 16.087 1.00 83.69 321 GLU A N 1
ATOM 2537 C CA . GLU A 1 321 ? -15.802 13.136 15.917 1.00 83.69 321 GLU A CA 1
ATOM 2538 C C . GLU A 1 321 ? -16.298 14.345 16.703 1.00 83.69 321 GLU A C 1
ATOM 2540 O O . GLU A 1 321 ? -17.449 14.760 16.562 1.00 83.69 321 GLU A O 1
ATOM 2545 N N . VAL A 1 322 ? -15.428 14.900 17.542 1.00 83.94 322 VAL A N 1
ATOM 2546 C CA . VAL A 1 322 ? -15.648 16.186 18.205 1.00 83.94 322 VAL A CA 1
ATOM 2547 C C . VAL A 1 322 ? -14.572 17.133 17.695 1.00 83.94 322 VAL A C 1
ATOM 2549 O O . VAL A 1 322 ? -13.447 17.110 18.193 1.00 83.94 322 VAL A O 1
ATOM 2552 N N . ASP A 1 323 ? -14.899 17.920 16.673 1.00 83.31 323 ASP A N 1
ATOM 2553 C CA . ASP A 1 323 ? -13.970 18.813 15.984 1.00 83.31 323 ASP A CA 1
ATOM 2554 C C . ASP A 1 323 ? -14.216 20.291 16.315 1.00 83.31 323 ASP A C 1
ATOM 2556 O O . ASP A 1 323 ? -15.259 20.677 16.848 1.00 83.31 323 ASP A O 1
ATOM 2560 N N . LYS A 1 324 ? -13.217 21.129 16.008 1.00 81.62 324 LYS A N 1
ATOM 2561 C CA . LYS A 1 324 ? -13.296 22.598 16.098 1.00 81.62 324 LYS A CA 1
ATOM 2562 C C . LYS A 1 324 ? -13.883 23.093 17.435 1.00 81.62 324 LYS A C 1
ATOM 2564 O O . LYS A 1 324 ? -14.843 23.874 17.430 1.00 81.62 324 LYS A O 1
ATOM 2569 N N . PRO A 1 325 ? -13.341 22.666 18.590 1.00 82.50 325 PRO A N 1
ATOM 2570 C CA . PRO A 1 325 ? -13.953 22.992 19.867 1.00 82.50 325 PRO A CA 1
ATOM 2571 C C . PRO A 1 325 ? -13.911 24.500 20.151 1.00 82.50 325 PRO A C 1
ATOM 2573 O O . PRO A 1 325 ? -12.936 25.196 19.864 1.00 82.50 325 PRO A O 1
ATOM 2576 N N . ASN A 1 326 ? -14.983 24.993 20.767 1.00 78.00 326 ASN A N 1
ATOM 2577 C CA . ASN A 1 326 ? -15.126 26.364 21.246 1.00 78.00 326 ASN A CA 1
ATOM 2578 C C . ASN A 1 326 ? -15.626 26.299 22.703 1.00 78.00 326 ASN A C 1
ATOM 2580 O O . ASN A 1 326 ? -16.631 25.629 22.947 1.00 78.00 326 ASN A O 1
ATOM 2584 N N . PRO A 1 327 ? -14.976 26.960 23.678 1.00 83.19 327 PRO A N 1
ATOM 2585 C CA . PRO A 1 327 ? -13.939 27.982 23.535 1.00 83.19 327 PRO A CA 1
ATOM 2586 C C . PRO A 1 327 ? -12.542 27.426 23.204 1.00 83.19 327 PRO A C 1
ATOM 2588 O O . PRO A 1 327 ? -12.264 26.250 23.425 1.00 83.19 327 PRO A O 1
ATOM 2591 N N . TRP A 1 328 ? -11.656 28.277 22.668 1.00 83.62 328 TRP A N 1
ATOM 2592 C CA . TRP A 1 328 ? -10.322 27.882 22.174 1.00 83.62 328 TRP A CA 1
ATOM 2593 C C . TRP A 1 328 ? -9.423 27.244 23.246 1.00 83.62 328 TRP A C 1
ATOM 2595 O O . TRP A 1 328 ? -8.491 26.525 22.911 1.00 83.62 328 TRP A O 1
ATOM 2605 N N . GLN A 1 329 ? -9.707 27.464 24.533 1.00 85.38 329 GLN A N 1
ATOM 2606 C CA . GLN A 1 329 ? -9.004 26.844 25.662 1.00 85.38 329 GLN A CA 1
ATOM 2607 C C . GLN A 1 329 ? -9.131 25.313 25.694 1.00 85.38 329 GLN A C 1
ATOM 2609 O O . GLN A 1 329 ? -8.377 24.666 26.411 1.00 85.38 329 GLN A O 1
ATOM 2614 N N . LEU A 1 330 ? -10.077 24.740 24.946 1.00 84.75 330 LEU A N 1
ATOM 2615 C CA . LEU A 1 330 ? -10.238 23.294 24.795 1.00 84.75 330 LEU A CA 1
ATOM 2616 C C . LEU A 1 330 ? -9.221 22.679 23.815 1.00 84.75 330 LEU A C 1
ATOM 2618 O O . LEU A 1 330 ? -9.029 21.464 23.809 1.00 84.75 330 LEU A O 1
ATOM 2622 N N . VAL A 1 331 ? -8.562 23.491 22.987 1.00 86.81 331 VAL A N 1
ATOM 2623 C CA . VAL A 1 331 ? -7.551 23.020 22.033 1.00 86.81 331 VAL A CA 1
ATOM 2624 C C . VAL A 1 331 ? -6.373 22.391 22.774 1.00 86.81 331 VAL A C 1
ATOM 2626 O O . VAL A 1 331 ? -5.895 22.940 23.765 1.00 86.81 331 VAL A O 1
ATOM 2629 N N . ALA A 1 332 ? -5.868 21.271 22.247 1.00 87.38 332 ALA A N 1
ATOM 2630 C CA . ALA A 1 332 ? -4.721 20.545 22.798 1.00 87.38 332 ALA A CA 1
ATOM 2631 C C . ALA A 1 332 ? -4.925 20.044 24.243 1.00 87.38 332 ALA A C 1
ATOM 2633 O O . ALA A 1 332 ? -3.959 19.859 24.982 1.00 87.38 332 ALA A O 1
ATOM 2634 N N . THR A 1 333 ? -6.178 19.806 24.643 1.00 88.25 333 THR A N 1
ATOM 2635 C CA . THR A 1 333 ? -6.525 19.192 25.934 1.00 88.25 333 THR A CA 1
ATOM 2636 C C . THR A 1 333 ? -6.989 17.751 25.739 1.00 88.25 333 THR A C 1
ATOM 2638 O O . THR A 1 333 ? -7.542 17.409 24.697 1.00 88.25 333 THR A O 1
ATOM 2641 N N . SER A 1 334 ? -6.766 16.872 26.715 1.00 89.00 334 SER A N 1
ATOM 2642 C CA . SER A 1 334 ? -7.275 15.499 26.630 1.00 89.00 334 SER A CA 1
ATOM 2643 C C . SER A 1 334 ? -8.757 15.451 27.013 1.00 89.00 334 SER A C 1
ATOM 2645 O O . SER A 1 334 ? -9.183 16.067 27.993 1.00 89.00 334 SER A O 1
ATOM 2647 N N . LEU A 1 335 ? -9.540 14.678 26.264 1.00 89.69 335 LEU A N 1
ATOM 2648 C CA . LEU A 1 335 ? -10.940 14.397 26.562 1.00 89.69 335 LEU A CA 1
ATOM 2649 C C . LEU A 1 335 ? -11.035 13.111 27.379 1.00 89.69 335 LEU A C 1
ATOM 2651 O O . LEU A 1 335 ? -10.597 12.052 26.937 1.00 89.69 335 LEU A O 1
ATOM 2655 N N . THR A 1 336 ? -11.620 13.189 28.569 1.00 93.06 336 THR A N 1
ATOM 2656 C CA . THR A 1 336 ? -11.900 12.008 29.389 1.00 93.06 336 THR A CA 1
ATOM 2657 C C . THR A 1 336 ? -13.238 11.412 28.971 1.00 93.06 336 THR A C 1
ATOM 2659 O O . THR A 1 336 ? -14.259 12.103 28.984 1.00 93.06 336 THR A O 1
ATOM 2662 N N . VAL A 1 337 ? -13.227 10.130 28.622 1.00 93.31 337 VAL A N 1
ATOM 2663 C CA . VAL A 1 337 ? -14.404 9.357 28.219 1.00 93.31 337 VAL A CA 1
ATOM 2664 C C . VAL A 1 337 ? -14.689 8.334 29.303 1.00 93.31 337 VAL A C 1
ATOM 2666 O O . VAL A 1 337 ? -13.808 7.545 29.636 1.00 93.31 337 VAL A O 1
ATOM 2669 N N . VAL A 1 338 ? -15.901 8.349 29.858 1.00 95.50 338 VAL A N 1
ATOM 2670 C CA . VAL A 1 338 ? -16.309 7.437 30.935 1.00 95.50 338 VAL A CA 1
ATOM 2671 C C . VAL A 1 338 ? -17.578 6.691 30.542 1.00 95.50 338 VAL A C 1
ATOM 2673 O O . VAL A 1 338 ? -18.529 7.288 30.038 1.00 95.50 338 VAL A O 1
ATOM 2676 N N . THR A 1 339 ? -17.600 5.390 30.811 1.00 96.69 339 THR A N 1
ATOM 2677 C CA . THR A 1 339 ? -18.778 4.523 30.703 1.00 96.69 339 THR A CA 1
ATOM 2678 C C . THR A 1 339 ? -18.902 3.662 31.964 1.00 96.69 339 THR A C 1
ATOM 2680 O O . THR A 1 339 ? -18.114 3.783 32.903 1.00 96.69 339 THR A O 1
ATOM 2683 N N . THR A 1 340 ? -19.881 2.757 32.003 1.00 96.38 340 THR A N 1
ATOM 2684 C CA . THR A 1 340 ? -19.964 1.737 33.061 1.00 96.38 340 THR A CA 1
ATOM 2685 C C . THR A 1 340 ? -18.871 0.668 32.959 1.00 96.38 340 THR A C 1
ATOM 2687 O O . THR A 1 340 ? -18.643 -0.036 33.939 1.00 96.38 340 THR A O 1
ATOM 2690 N N . ALA A 1 341 ? -18.196 0.542 31.809 1.00 96.56 341 ALA A N 1
ATOM 2691 C CA . ALA A 1 341 ? -17.108 -0.414 31.606 1.00 96.56 341 ALA A CA 1
ATOM 2692 C C . ALA A 1 341 ? -15.750 0.104 32.104 1.00 96.56 341 ALA A C 1
ATOM 2694 O O . ALA A 1 341 ? -14.920 -0.688 32.542 1.00 96.56 341 ALA A O 1
ATOM 2695 N N . GLY A 1 342 ? -15.525 1.420 32.065 1.00 96.44 342 GLY A N 1
ATOM 2696 C CA . GLY A 1 342 ? -14.244 2.013 32.442 1.00 96.44 342 GLY A CA 1
ATOM 2697 C C . GLY A 1 342 ? -14.101 3.462 31.991 1.00 96.44 342 GLY A C 1
ATOM 2698 O O . GLY A 1 342 ? -15.085 4.120 31.636 1.00 9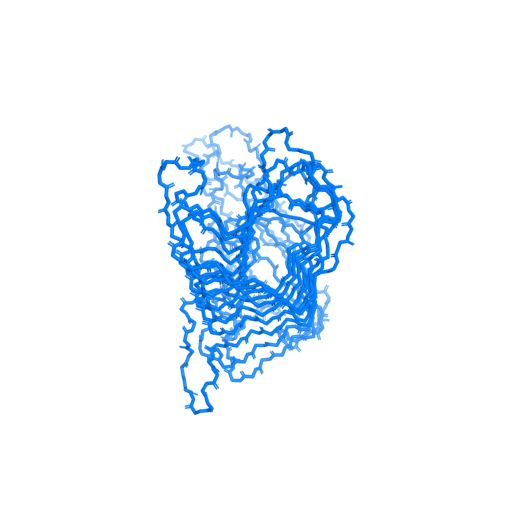6.44 342 GLY A O 1
ATOM 2699 N N . ALA A 1 343 ? -12.867 3.965 32.010 1.00 95.56 343 ALA A N 1
ATOM 2700 C CA . ALA A 1 343 ? -12.553 5.326 31.601 1.00 95.56 343 ALA A CA 1
ATOM 2701 C C . ALA A 1 343 ? -11.188 5.415 30.914 1.00 95.56 343 ALA A C 1
ATOM 2703 O O . ALA A 1 343 ? -10.227 4.804 31.365 1.00 95.56 343 ALA A O 1
ATOM 2704 N N . ASP A 1 344 ? -11.075 6.260 29.891 1.00 93.50 344 ASP A N 1
ATOM 2705 C CA . ASP A 1 344 ? -9.791 6.584 29.264 1.00 93.50 344 ASP A CA 1
ATOM 2706 C C . ASP A 1 344 ? -9.683 8.081 28.968 1.00 93.50 344 ASP A C 1
ATOM 2708 O O . ASP A 1 344 ? -10.685 8.786 28.820 1.00 93.50 344 ASP A O 1
ATOM 2712 N N . GLN A 1 345 ? -8.446 8.550 28.804 1.00 91.50 345 GLN A N 1
ATOM 2713 C CA . GLN A 1 345 ? -8.156 9.837 28.181 1.00 91.50 345 GLN A CA 1
ATOM 2714 C C . GLN A 1 345 ? -7.899 9.654 26.681 1.00 91.50 345 GLN A C 1
ATOM 2716 O O . GLN A 1 345 ? -7.201 8.729 26.249 1.00 91.50 345 GLN A O 1
ATOM 2721 N N . ILE A 1 346 ? -8.498 10.534 25.886 1.00 88.50 346 ILE A N 1
ATOM 2722 C CA . ILE A 1 346 ? -8.320 10.633 24.441 1.00 88.50 346 ILE A CA 1
ATOM 2723 C C . ILE A 1 346 ? -7.556 11.918 24.155 1.00 88.50 346 ILE A C 1
ATOM 2725 O O . ILE A 1 346 ? -7.982 13.005 24.548 1.00 88.50 346 ILE A O 1
ATOM 2729 N N . ASP A 1 347 ? -6.421 11.783 23.480 1.00 86.88 347 ASP A N 1
ATOM 2730 C CA . ASP A 1 347 ? -5.574 12.916 23.130 1.00 86.88 347 ASP A CA 1
ATOM 2731 C C . ASP A 1 347 ? -6.196 13.747 22.008 1.00 86.88 347 ASP A C 1
ATOM 2733 O O . ASP A 1 347 ? -6.910 13.234 21.144 1.00 86.88 347 ASP A O 1
ATOM 2737 N N . TYR A 1 348 ? -5.917 15.047 22.042 1.00 85.38 348 TYR A N 1
ATOM 2738 C CA . TYR A 1 348 ? -6.330 15.978 21.002 1.00 85.38 348 TYR A CA 1
ATOM 2739 C C . TYR A 1 348 ? -5.483 15.800 19.741 1.00 85.38 348 TYR A C 1
ATOM 2741 O O . TYR A 1 348 ? -4.253 15.864 19.800 1.00 85.38 348 TYR A O 1
ATOM 2749 N N . ASP A 1 349 ? -6.134 15.671 18.593 1.00 81.19 349 ASP A N 1
ATOM 2750 C CA . ASP A 1 349 ? -5.487 15.694 17.288 1.00 81.19 349 ASP A CA 1
ATOM 2751 C C . ASP A 1 349 ? -5.299 17.143 16.824 1.00 81.19 349 ASP A C 1
ATOM 2753 O O . ASP A 1 349 ? -6.261 17.841 16.500 1.00 81.19 349 ASP A O 1
ATOM 2757 N N . THR A 1 350 ? -4.051 17.614 16.811 1.00 76.56 350 THR A N 1
ATOM 2758 C CA . THR A 1 350 ? -3.682 18.967 16.368 1.00 76.56 350 THR A CA 1
ATOM 2759 C C . THR A 1 350 ? -3.358 19.068 14.880 1.00 76.56 350 THR A C 1
ATOM 2761 O O . THR A 1 350 ? -3.243 20.188 14.380 1.00 76.56 350 THR A O 1
ATOM 2764 N N . GLU A 1 351 ? -3.162 17.949 14.183 1.00 69.06 351 GLU A N 1
ATOM 2765 C CA . GLU A 1 351 ? -2.626 17.946 12.821 1.00 69.06 351 GLU A CA 1
ATOM 2766 C C . GLU A 1 351 ? -3.740 17.945 11.770 1.00 69.06 351 GLU A C 1
ATOM 2768 O O . GLU A 1 351 ? -3.590 18.598 10.740 1.00 69.06 351 GLU A O 1
ATOM 2773 N N . GLU A 1 352 ? -4.839 17.226 12.009 1.00 67.31 352 GLU A N 1
ATOM 2774 C CA . GLU A 1 352 ? -5.674 16.764 10.894 1.00 67.31 352 GLU A CA 1
ATOM 2775 C C . GLU A 1 352 ? -7.102 17.308 10.903 1.00 67.31 352 GLU A C 1
ATOM 2777 O O . GLU A 1 352 ? -7.466 18.091 10.026 1.00 67.31 352 GLU A O 1
ATOM 2782 N N . PHE A 1 353 ? -7.916 16.941 11.894 1.00 72.94 353 PHE A N 1
ATOM 2783 C CA . PHE A 1 353 ? -9.294 17.446 12.012 1.00 72.94 353 PHE A CA 1
ATOM 2784 C C . PHE A 1 353 ? -9.480 18.424 13.176 1.00 72.94 353 PHE A C 1
ATOM 2786 O O . PHE A 1 353 ? -10.542 19.033 13.298 1.00 72.94 353 PHE A O 1
ATOM 2793 N N . TYR A 1 354 ? -8.430 18.645 13.977 1.00 82.00 354 TYR A N 1
ATOM 2794 C CA . TYR A 1 354 ? -8.430 19.626 15.059 1.00 82.00 354 TYR A CA 1
ATOM 2795 C C . TYR A 1 354 ? -9.508 19.303 16.116 1.00 82.00 354 TYR A C 1
ATOM 2797 O O . TYR A 1 354 ? -10.468 20.061 16.289 1.00 82.00 354 TYR A O 1
ATOM 2805 N N . GLY A 1 355 ? -9.375 18.148 16.786 1.00 86.62 355 GLY A N 1
ATOM 2806 C CA . GLY A 1 355 ? -10.408 17.604 17.681 1.00 86.62 355 GLY A CA 1
ATOM 2807 C C . GLY A 1 355 ? -10.082 16.259 18.353 1.00 86.62 355 GLY A C 1
ATOM 2808 O O . GLY A 1 355 ? -8.922 15.873 18.454 1.00 86.62 355 GLY A O 1
ATOM 2809 N N . TRP A 1 356 ? -11.115 15.528 18.797 1.00 87.00 356 TRP A N 1
ATOM 2810 C CA . TRP A 1 356 ? -11.024 14.155 19.333 1.00 87.00 356 TRP A CA 1
ATOM 2811 C C . TRP A 1 356 ? -11.828 13.149 18.502 1.00 87.00 356 TRP A C 1
ATOM 2813 O O . TRP A 1 356 ? -12.952 13.433 18.090 1.00 87.00 356 TRP A O 1
ATOM 2823 N N . GLY A 1 357 ? -11.273 11.948 18.312 1.00 84.50 357 GLY A N 1
ATOM 2824 C CA . GLY A 1 357 ? -11.937 10.829 17.641 1.00 84.50 357 GLY A CA 1
ATOM 2825 C C . GLY A 1 357 ? -12.198 9.691 18.617 1.00 84.50 357 GLY A C 1
ATOM 2826 O O . GLY A 1 357 ? -11.250 9.128 19.164 1.00 84.50 357 GLY A O 1
ATOM 2827 N N . ILE A 1 358 ? -13.467 9.343 18.833 1.00 88.44 358 ILE A N 1
ATOM 2828 C CA . ILE A 1 358 ? -13.900 8.437 19.903 1.00 88.44 358 ILE A CA 1
ATOM 2829 C C . ILE A 1 358 ? -14.704 7.274 19.309 1.00 88.44 358 ILE A C 1
ATOM 2831 O O . ILE A 1 358 ? -15.813 7.491 18.818 1.00 88.44 358 ILE A O 1
ATOM 2835 N N . PRO A 1 359 ? -14.200 6.031 19.334 1.00 89.38 359 PRO A N 1
ATOM 2836 C CA . PRO A 1 359 ? -15.024 4.874 19.021 1.00 89.38 359 PRO A CA 1
ATOM 2837 C C . PRO A 1 359 ? -16.123 4.717 20.079 1.00 89.38 359 PRO A C 1
ATOM 2839 O O . PRO A 1 359 ? -15.853 4.693 21.274 1.00 89.38 359 PRO A O 1
ATOM 2842 N N . VAL A 1 360 ? -17.369 4.603 19.635 1.00 92.19 360 VAL A N 1
ATOM 2843 C CA . VAL A 1 360 ? -18.562 4.448 20.473 1.00 92.19 360 VAL A CA 1
ATOM 2844 C C . VAL A 1 360 ? -19.372 3.242 20.010 1.00 92.19 360 VAL A C 1
ATOM 2846 O O . VAL A 1 360 ? -19.434 2.927 18.822 1.00 92.19 360 VAL A O 1
ATOM 2849 N N . ILE A 1 361 ? -19.992 2.556 20.960 1.00 94.38 361 ILE A N 1
ATOM 2850 C CA . ILE A 1 361 ? -20.865 1.403 20.772 1.00 94.38 361 ILE A CA 1
ATOM 2851 C C . ILE A 1 361 ? -22.306 1.898 20.869 1.00 94.38 361 ILE A C 1
ATOM 2853 O O . ILE A 1 361 ? -22.678 2.561 21.836 1.00 94.38 361 ILE A O 1
ATOM 2857 N N . THR A 1 362 ? -23.128 1.550 19.880 1.00 91.81 362 THR A N 1
ATOM 2858 C CA . THR A 1 362 ? -24.567 1.850 19.902 1.00 91.81 362 THR A CA 1
ATOM 2859 C C . THR A 1 362 ? -25.267 1.212 21.100 1.00 91.81 362 THR A C 1
ATOM 2861 O O . THR A 1 362 ? -25.041 0.039 21.399 1.00 91.81 362 THR A O 1
ATOM 2864 N N . GLY A 1 363 ? -26.172 1.951 21.732 1.00 91.62 363 GLY A N 1
ATOM 2865 C CA . GLY A 1 363 ? -26.931 1.551 22.911 1.00 91.62 363 GLY A CA 1
ATOM 2866 C C . GLY A 1 363 ? -26.210 1.797 24.238 1.00 91.62 363 GLY A C 1
ATOM 2867 O O . GLY A 1 363 ? -26.733 1.390 25.272 1.00 91.62 363 GLY A O 1
ATOM 2868 N N . GLN A 1 364 ? -25.034 2.435 24.228 1.00 95.00 364 GLN A N 1
ATOM 2869 C CA . GLN A 1 364 ? -24.271 2.764 25.435 1.00 95.00 364 GLN A CA 1
ATOM 2870 C C . GLN A 1 364 ? -24.280 4.270 25.721 1.00 95.00 364 GLN A C 1
ATOM 2872 O O . GLN A 1 364 ? -24.469 5.101 24.828 1.00 95.00 364 GLN A O 1
ATOM 2877 N N . THR A 1 365 ? -24.066 4.616 26.991 1.00 95.06 365 THR A N 1
ATOM 2878 C CA . THR A 1 365 ? -23.995 6.004 27.462 1.00 95.06 365 THR A CA 1
ATOM 2879 C C . THR A 1 365 ? -22.555 6.376 27.788 1.00 95.06 365 THR A C 1
ATOM 2881 O O . THR A 1 365 ? -21.859 5.635 28.483 1.00 95.06 365 THR A O 1
ATOM 2884 N N . TYR A 1 366 ? -22.142 7.545 27.305 1.00 94.62 366 TYR A N 1
ATOM 2885 C CA . TYR A 1 366 ? -20.795 8.085 27.421 1.00 94.62 366 TYR A CA 1
ATOM 2886 C C . TYR A 1 366 ? -20.838 9.436 28.127 1.00 94.62 366 TYR A C 1
ATOM 2888 O O . TYR A 1 366 ? -21.487 10.371 27.651 1.00 94.62 366 TYR A O 1
ATOM 2896 N N . ASP A 1 367 ? -20.106 9.555 29.230 1.00 94.12 367 ASP A N 1
ATOM 2897 C CA . ASP A 1 367 ? -19.864 10.832 29.891 1.00 94.12 367 ASP A CA 1
ATOM 2898 C C . ASP A 1 367 ? -18.541 11.409 29.383 1.00 94.12 367 ASP A C 1
ATOM 2900 O O . ASP A 1 367 ? -17.462 10.871 29.651 1.00 94.12 367 ASP A O 1
ATOM 2904 N N . LEU A 1 368 ? -18.631 12.517 28.648 1.00 91.44 368 LEU A N 1
ATOM 2905 C CA . LEU A 1 368 ? -17.495 13.189 28.024 1.00 91.44 368 LEU A CA 1
ATOM 2906 C C . LEU A 1 368 ? -17.119 14.423 28.847 1.00 91.44 368 LEU A C 1
ATOM 2908 O O . LEU A 1 368 ? -17.964 15.285 29.108 1.00 91.44 368 LEU A O 1
ATOM 2912 N N . LYS A 1 369 ? -15.861 14.491 29.298 1.00 89.19 369 LYS A N 1
ATOM 2913 C CA . LYS A 1 369 ? -15.373 15.520 30.230 1.00 89.19 369 LYS A CA 1
ATOM 2914 C C . LYS A 1 369 ? -14.045 16.105 29.766 1.00 89.19 369 LYS A C 1
ATOM 2916 O O . LYS A 1 369 ? -13.089 15.364 29.549 1.00 89.19 369 LYS A O 1
ATOM 2921 N N . VAL A 1 370 ? -13.970 17.430 29.697 1.00 85.62 370 VAL A N 1
ATOM 2922 C CA . VAL A 1 370 ? -12.707 18.160 29.516 1.00 85.62 370 VAL A CA 1
ATOM 2923 C C . VAL A 1 370 ? -12.445 18.992 30.765 1.00 85.62 370 VAL A C 1
ATOM 2925 O O . VAL A 1 370 ? -13.329 19.729 31.210 1.00 85.62 370 VAL A O 1
ATOM 2928 N N . ASP A 1 371 ? -11.242 18.866 31.322 1.00 74.19 371 ASP A N 1
ATOM 2929 C CA . ASP A 1 371 ? -10.780 19.688 32.439 1.00 74.19 371 ASP A CA 1
ATOM 2930 C C . ASP A 1 371 ? -9.894 20.814 31.896 1.00 74.19 371 ASP A C 1
ATOM 2932 O O . ASP A 1 371 ? -8.826 20.571 31.329 1.00 74.19 371 ASP A O 1
ATOM 2936 N N . VAL A 1 372 ? -10.355 22.056 32.039 1.00 68.94 372 VAL A N 1
ATOM 2937 C CA . VAL A 1 372 ? -9.533 23.246 31.817 1.00 68.94 372 VAL A CA 1
ATOM 2938 C C . VAL A 1 372 ? -9.491 24.047 33.106 1.00 68.94 372 VAL A C 1
ATOM 2940 O O . VAL A 1 372 ? -10.494 24.188 33.799 1.00 68.94 372 VAL A O 1
ATOM 2943 N N . SER A 1 373 ? -8.329 24.635 33.396 1.00 59.22 373 SER A N 1
ATOM 2944 C CA . SER A 1 373 ? -7.950 25.217 34.693 1.00 59.22 373 SER A CA 1
ATOM 2945 C C . SER A 1 373 ? -8.912 26.243 35.317 1.00 59.22 373 SER A C 1
ATOM 2947 O O . SER A 1 373 ? -8.700 26.617 36.465 1.00 59.22 373 SER A O 1
ATOM 2949 N N . ASN A 1 374 ? -9.965 26.686 34.617 1.00 54.34 374 ASN A N 1
ATOM 2950 C CA . ASN A 1 374 ? -10.977 27.626 35.112 1.00 54.34 374 ASN A CA 1
ATOM 2951 C C . ASN A 1 374 ? -12.426 27.336 34.637 1.00 54.34 374 ASN A C 1
ATOM 2953 O O . ASN A 1 374 ? -13.288 28.202 34.786 1.00 54.34 374 ASN A O 1
ATOM 2957 N N . SER A 1 375 ? -12.723 26.177 34.033 1.00 55.41 375 SER A N 1
ATOM 2958 C CA . SER A 1 375 ? -14.075 25.822 33.559 1.00 55.41 375 SER A CA 1
ATOM 2959 C C . SER A 1 375 ? -14.220 24.309 33.384 1.00 55.41 375 SER A C 1
ATOM 2961 O O . SER A 1 375 ? -13.315 23.654 32.884 1.00 55.41 375 SER A O 1
ATOM 2963 N N . TRP A 1 376 ? -15.377 23.757 33.749 1.00 55.09 376 TRP A N 1
ATOM 2964 C CA . TRP A 1 376 ? -15.719 22.360 33.485 1.00 55.09 376 TRP A CA 1
ATOM 2965 C C . TRP A 1 376 ? -16.827 22.320 32.448 1.00 55.09 376 TRP A C 1
ATOM 2967 O O . TRP A 1 376 ? -17.881 22.925 32.642 1.00 55.09 376 TRP A O 1
ATOM 2977 N N . THR A 1 377 ? -16.600 21.595 31.356 1.00 66.81 377 THR A N 1
ATOM 2978 C CA . THR A 1 377 ? -17.663 21.276 30.399 1.00 66.81 377 THR A CA 1
ATOM 2979 C C . THR A 1 377 ? -17.824 19.766 30.358 1.00 66.81 377 THR A C 1
ATOM 2981 O O . THR A 1 377 ? -16.878 19.038 30.056 1.00 66.81 377 THR A O 1
ATOM 2984 N N . SER A 1 378 ? -19.022 19.297 30.696 1.00 66.62 378 SER A N 1
ATOM 2985 C CA . SER A 1 378 ? -19.406 17.894 30.582 1.00 66.62 378 SER A CA 1
ATOM 2986 C C . SER A 1 378 ? -20.693 17.785 29.791 1.00 66.62 378 SER A C 1
ATOM 2988 O O . SER A 1 378 ? -21.627 18.555 30.024 1.00 66.62 378 SER A O 1
ATOM 2990 N N . PHE A 1 379 ? -20.766 16.795 28.917 1.00 76.25 379 PHE A N 1
ATOM 2991 C CA . PHE A 1 379 ? -22.007 16.421 28.264 1.00 76.25 379 PHE A CA 1
ATOM 2992 C C . PHE A 1 379 ? -22.108 14.904 28.213 1.00 76.25 379 PHE A C 1
ATOM 2994 O O . PHE A 1 379 ? -21.104 14.191 28.179 1.00 76.25 379 PHE A O 1
ATOM 3001 N N . GLN A 1 380 ? -23.343 14.429 28.264 1.00 75.81 380 GLN A N 1
ATOM 3002 C CA . GLN A 1 380 ? -23.655 13.017 28.194 1.00 75.81 380 GLN A CA 1
ATOM 3003 C C . GLN A 1 380 ? -24.182 12.718 26.798 1.00 75.81 380 GLN A C 1
ATOM 3005 O O . GLN A 1 380 ? -25.070 13.414 26.300 1.00 75.81 380 GLN A O 1
ATOM 3010 N N . LEU A 1 381 ? -23.616 11.696 26.170 1.00 81.62 381 LEU A N 1
ATOM 3011 C CA . LEU A 1 381 ? -24.045 11.207 24.872 1.00 81.62 381 LEU A CA 1
ATOM 3012 C C . LEU A 1 381 ? -24.609 9.797 25.027 1.00 81.62 381 LEU A C 1
ATOM 3014 O O . LEU A 1 381 ? -23.963 8.923 25.602 1.00 81.62 381 LEU A O 1
ATOM 3018 N N . THR A 1 382 ? -25.784 9.569 24.452 1.00 75.62 382 THR A N 1
ATOM 3019 C CA . THR A 1 382 ? -26.300 8.227 24.174 1.00 75.62 382 THR A CA 1
ATOM 3020 C C . THR A 1 382 ? -26.263 8.046 22.667 1.00 75.62 382 THR A C 1
ATOM 3022 O O . THR A 1 382 ? -26.839 8.865 21.947 1.00 75.62 382 THR A O 1
ATOM 3025 N N . TYR A 1 383 ? -25.540 7.028 22.205 1.00 68.31 383 TYR A N 1
ATOM 3026 C CA . TYR A 1 383 ? -25.328 6.767 20.782 1.00 68.31 383 TYR A CA 1
ATOM 3027 C C . TYR A 1 383 ? -26.116 5.550 20.310 1.00 68.31 383 TYR A C 1
ATOM 3029 O O . TYR A 1 383 ? -26.125 4.551 21.060 1.00 68.31 383 TYR A O 1
#

Secondary structure (DSSP, 8-state):
-BS-EEES-SS-SEEE-S-TT-EEES-EEES-BS-SEEE-SS---S-EEES-EEE--B--TTS-GGGGS-EEEEESSS--EEES-EEES-SEEEEE-PPTT-S-SS---EEES-EEES-SEEEEE-S----SS-EEEE--EEES-SEEEEESS--SEEEES-EEES-SEEEEE----TTSS-PPPEEES-EEES---TT-SS-S-SS-SEEPPSSEEEEEEES-EEEEEETS-SEE--SSS-EEEEEES-EEEEE---EE--TT--EEEEESSSTTTSSTTEEEEE--GGG--TTTEE--TTEETEEEE-TTS---EEEEEEES-SSGGGTT-PEEEE-SS-EEEE--B-SSSSEEEEEEETT-EEEEEEEETTEEEEEEEE-

InterPro domains:
  IPR011050 Pectin lyase fold/virulence factor [SSF51126] (2-172)
  IPR052387 Fibrocystin [PTHR46769] (2-382)
  IPR055401 CEMIP, beta-helix domain [PF24606] (1-68)

Radius of gyration: 23.13 Å; Cα contacts (8 Å, |Δi|>4): 1271; chains: 1; bounding box: 53×53×65 Å

Solvent-accessible surface area (backbone atoms only — not comparable to full-atom values): 17856 Å² total; per-residue (Å²): 91,67,72,44,78,41,62,69,35,97,41,50,58,40,81,44,66,82,42,60,60,42,52,40,31,49,30,37,26,36,43,12,21,13,29,19,38,31,41,64,53,24,61,39,42,55,29,36,41,32,47,29,36,20,31,36,35,29,63,28,86,87,61,57,82,64,16,57,67,19,12,19,34,34,30,20,43,50,22,38,34,41,32,51,28,38,18,30,53,10,59,19,13,33,32,31,39,60,53,95,86,33,56,26,70,52,31,62,46,48,40,36,47,31,38,19,32,50,8,48,20,16,30,37,35,45,60,64,58,49,38,73,51,79,34,66,36,35,38,40,34,17,34,47,7,50,29,15,34,38,33,45,18,45,13,36,35,36,39,30,51,29,33,21,34,37,15,31,22,17,32,41,32,63,32,45,66,96,86,59,88,53,46,50,49,36,37,36,42,32,37,30,31,18,39,89,56,90,84,59,86,62,40,68,34,87,50,26,38,40,34,46,40,25,32,49,65,60,34,40,38,37,34,37,38,38,32,32,29,28,83,39,35,36,28,30,52,19,74,72,31,50,28,38,35,38,39,28,66,42,43,68,39,65,40,58,18,53,32,33,34,52,88,93,32,43,20,37,37,38,20,58,65,13,56,82,75,78,20,38,37,14,35,38,31,38,59,48,46,39,64,49,34,78,94,49,25,48,78,48,84,38,29,40,60,27,31,37,34,19,77,83,35,77,52,45,80,46,75,48,76,51,54,70,61,81,62,68,81,55,61,85,39,55,39,34,39,34,35,94,48,29,58,42,76,41,64,44,40,81,84,81,74,40,28,39,71,41,80,43,51,58,84,42,60,38,44,41,38,40,86,45,103,89,53,82,55,72,52,78,46,77,77

Mean predicted aligned error: 6.16 Å

Nearest PDB structures (foldseek):
  6gvp-assembly1_A  TM=3.266E-01  e=9.312E-03  Enterobacteria phage HK620
  8ikx-assembly1_A  TM=4.806E-01  e=1.184E-01  Arabidopsis thaliana
  2vbk-assembly1_A  TM=2.886E-01  e=9.744E-03  Lederbergvirus Sf6
  4gqz-assembly1_A  TM=4.936E-01  e=9.997E-01  Salmonella enterica subsp. enterica serovar Typhimurium str. LT2
  5m60-assembly1_A  TM=4.503E-01  e=2.163E+00  Thermochaetoides thermophila

Organism: Noctiluca scintillans (NCBI:txid2966)

pLDDT: mean 89.24, std 11.43, range [47.28, 98.88]

Foldseek 3Di:
DAQEEAECAQAAQDEAELAEPAEDEHYEYYQHQFANAYYDQQNYAAYEDYNYEFEQHHADPPDPNNSNQYEPHEALAAHYEHEHYEYEPHLEPYEHHHDDNRPNPADHHEAYQYEYELYLEPAHYPDEDEHPAQYEHENYEYAQHCEDYEGCAYASYEYENYEYALHLEDYDYEAHAPPDDHDDYEYYQYEFHQHPDPPDQAGSHNAEHEEDYQDDEHHEYENYEYEQHALHEHYEFHDAAEYEYEYYNYHYYNQQAHYEYDPQYWYKYFDQCCNQPVAHRKIKIADDQQPVDPVFWDDDSNYHNIIIGDRPNPKDKDKDWDADDPPPLQFQFWKWKHFPRGIDTHTARPDGRRTGIDIDMAQTKIWIWTDGPPDTDIDIDHD